Protein 2BUJ (pdb70)

Structure (mmCIF, N/CA/C/O backbone):
data_2BUJ
#
_entry.id   2BUJ
#
_cell.length_a   104.554
_cell.length_b   168.901
_cell.length_c   129.729
_cell.angle_alpha   90.00
_cell.angle_beta   90.00
_cell.angle_gamma   90.00
#
_symmetry.space_group_name_H-M   'C 2 2 21'
#
loop_
_entity.id
_entity.type
_entity.pdbx_description
1 polymer 'SERINE/THREONINE-PROTEIN KINASE 16'
2 non-polymer 'CHLORIDE ION'
3 non-polymer STAUROSPORINE
4 water water
#
loop_
_atom_site.group_PDB
_atom_site.id
_atom_site.type_symbol
_atom_site.label_atom_id
_atom_site.label_alt_id
_atom_site.label_comp_id
_atom_site.label_asym_id
_atom_site.label_entity_id
_atom_site.label_seq_id
_atom_site.pdbx_PDB_ins_code
_atom_site.Cartn_x
_atom_site.Cartn_y
_atom_site.Cartn_z
_atom_site.occupancy
_atom_site.B_iso_or_equiv
_atom_site.auth_seq_id
_atom_site.auth_comp_id
_atom_site.auth_asym_id
_atom_site.auth_atom_id
_atom_site.pdbx_PDB_model_num
ATOM 1 N N . ASN A 1 16 ? -24.782 -1.896 -33.440 1.00 73.69 5 ASN A N 1
ATOM 2 C CA . ASN A 1 16 ? -25.870 -1.610 -32.422 1.00 70.80 5 ASN A CA 1
ATOM 3 C C . ASN A 1 16 ? -26.707 -2.869 -32.144 1.00 67.55 5 ASN A C 1
ATOM 4 O O . ASN A 1 16 ? -27.224 -3.023 -31.030 1.00 66.73 5 ASN A O 1
ATOM 6 N N . LEU A 1 17 ? -26.831 -3.757 -33.151 1.00 63.85 6 LEU A N 1
ATOM 7 C CA . LEU A 1 17 ? -27.614 -5.018 -33.025 1.00 59.45 6 LEU A CA 1
ATOM 8 C C . LEU A 1 17 ? -26.748 -6.210 -32.654 1.00 54.50 6 LEU A C 1
ATOM 9 O O . LEU A 1 17 ? -27.262 -7.206 -32.145 1.00 55.85 6 LEU A O 1
ATOM 14 N N . TYR A 1 18 ? -25.445 -6.115 -32.914 1.00 51.74 7 TYR A N 1
ATOM 15 C CA . TYR A 1 18 ? -24.477 -7.037 -32.315 1.00 51.43 7 TYR A CA 1
ATOM 16 C C . TYR A 1 18 ? -24.349 -6.688 -30.826 1.00 50.84 7 TYR A C 1
ATOM 17 O O . TYR A 1 18 ? -24.817 -5.631 -30.429 1.00 53.32 7 TYR A O 1
ATOM 26 N N . PHE A 1 19 ? -23.753 -7.549 -29.998 1.00 47.67 8 PHE A N 1
ATOM 27 C CA . PHE A 1 19 ? -23.416 -7.136 -28.629 1.00 45.55 8 PHE A CA 1
ATOM 28 C C . PHE A 1 19 ? -22.036 -7.623 -28.187 1.00 44.41 8 PHE A C 1
ATOM 29 O O . PHE A 1 19 ? -21.597 -8.692 -28.613 1.00 42.62 8 PHE A O 1
ATOM 37 N N . GLN A 1 20 ? -21.349 -6.827 -27.352 1.00 43.83 9 GLN A N 1
ATOM 38 C CA . GLN A 1 20 ? -19.990 -7.186 -26.886 1.00 44.58 9 GLN A CA 1
ATOM 39 C C . GLN A 1 20 ? -20.041 -8.409 -25.955 1.00 41.10 9 GLN A C 1
ATOM 40 O O . GLN A 1 20 ? -20.999 -8.618 -25.210 1.00 33.87 9 GLN A O 1
ATOM 43 N N . GLY A 1 21 ? -19.000 -9.216 -26.010 1.00 41.28 10 GLY A N 1
ATOM 44 C CA . GLY A 1 21 ? -18.811 -10.249 -25.020 1.00 41.46 10 GLY A CA 1
ATOM 45 C C . GLY A 1 21 ? -17.357 -10.643 -24.982 1.00 40.35 10 GLY A C 1
ATOM 46 O O . GLY A 1 21 ? -16.603 -10.316 -25.891 1.00 41.09 10 GLY A O 1
ATOM 47 N N . HIS A 1 22 ? -16.970 -11.334 -23.919 1.00 43.64 11 HIS A N 1
ATOM 48 C CA . HIS A 1 22 ? -15.610 -11.794 -23.744 1.00 43.49 11 HIS A CA 1
ATOM 49 C C . HIS A 1 22 ? -15.673 -13.295 -23.755 1.00 44.50 11 HIS A C 1
ATOM 50 O O . HIS A 1 22 ? -16.583 -13.887 -23.191 1.00 45.92 11 HIS A O 1
ATOM 57 N N . MET A 1 23 ? -14.727 -13.921 -24.432 1.00 45.94 12 MET A N 1
ATOM 58 C CA . MET A 1 23 ? -14.771 -15.357 -24.562 1.00 49.34 12 MET A CA 1
ATOM 59 C C . MET A 1 23 ? -13.399 -15.976 -24.583 1.00 41.80 12 MET A C 1
ATOM 60 O O . MET A 1 23 ? -12.394 -15.284 -24.624 1.00 37.31 12 MET A O 1
ATOM 65 N N . VAL A 1 24 ? -13.384 -17.300 -24.514 1.00 39.91 13 VAL A N 1
ATOM 66 C CA . VAL A 1 24 ? -12.171 -18.078 -24.616 1.00 37.82 13 VAL A CA 1
ATOM 67 C C . VAL A 1 24 ? -12.485 -19.295 -25.471 1.00 37.74 13 VAL A C 1
ATOM 68 O O . VAL A 1 24 ? -13.659 -19.619 -25.674 1.00 37.24 13 VAL A O 1
ATOM 72 N N . ILE A 1 25 ? -11.435 -19.959 -25.953 1.00 36.09 14 ILE A N 1
ATOM 73 C CA . ILE A 1 25 ? -11.546 -21.195 -26.694 1.00 35.92 14 ILE A CA 1
ATOM 74 C C . ILE A 1 25 ? -10.855 -22.284 -25.884 1.00 36.45 14 ILE A C 1
ATOM 75 O O . ILE A 1 25 ? -9.697 -22.127 -25.509 1.00 34.04 14 ILE A O 1
ATOM 80 N N . ILE A 1 26 ? -11.538 -23.404 -25.655 1.00 36.09 15 ILE A N 1
ATOM 81 C CA . ILE A 1 26 ? -10.943 -24.525 -24.960 1.00 33.71 15 ILE A CA 1
ATOM 82 C C . ILE A 1 26 ? -11.339 -25.757 -25.729 1.00 34.35 15 ILE A C 1
ATOM 83 O O . ILE A 1 26 ? -12.521 -25.979 -25.978 1.00 38.12 15 ILE A O 1
ATOM 88 N N . ASP A 1 27 ? -10.336 -26.543 -26.101 1.00 40.05 16 ASP A N 1
ATOM 89 C CA . ASP A 1 27 ? -10.491 -27.747 -26.913 1.00 45.86 16 ASP A CA 1
ATOM 90 C C . ASP A 1 27 ? -11.379 -27.450 -28.124 1.00 45.66 16 ASP A C 1
ATOM 91 O O . ASP A 1 27 ? -12.351 -28.175 -28.402 1.00 49.06 16 ASP A O 1
ATOM 96 N N . ASN A 1 28 ? -11.027 -26.373 -28.832 1.00 44.40 17 ASN A N 1
ATOM 97 C CA . ASN A 1 28 ? -11.759 -25.903 -30.024 1.00 42.90 17 ASN A CA 1
ATOM 98 C C . ASN A 1 28 ? -13.201 -25.465 -29.797 1.00 38.77 17 ASN A C 1
ATOM 99 O O . ASN A 1 28 ? -13.987 -25.435 -30.733 1.00 37.59 17 ASN A O 1
ATOM 104 N N . LYS A 1 29 ? -13.547 -25.112 -28.567 1.00 35.04 18 LYS A N 1
ATOM 105 C CA . LYS A 1 29 ? -14.918 -24.746 -28.258 1.00 31.38 18 LYS A CA 1
ATOM 106 C C . LYS A 1 29 ? -14.951 -23.407 -27.561 1.00 26.46 18 LYS A C 1
ATOM 107 O O . LYS A 1 29 ? -14.086 -23.114 -26.759 1.00 27.80 18 LYS A O 1
ATOM 113 N N . HIS A 1 30 ? -15.946 -22.594 -27.888 1.00 22.10 19 HIS A N 1
ATOM 114 C CA . HIS A 1 30 ? -15.987 -21.222 -27.435 1.00 23.05 19 HIS A CA 1
ATOM 115 C C . HIS A 1 30 ? -16.849 -21.122 -26.204 1.00 21.60 19 HIS A C 1
ATOM 116 O O . HIS A 1 30 ? -17.948 -21.654 -26.177 1.00 21.03 19 HIS A O 1
ATOM 123 N N . TYR A 1 31 ? -16.346 -20.425 -25.191 1.00 21.98 20 TYR A N 1
ATOM 124 C CA . TYR A 1 31 ? -17.074 -20.228 -23.941 1.00 21.83 20 TYR A CA 1
ATOM 125 C C . TYR A 1 31 ? -17.223 -18.733 -23.657 1.00 23.02 20 TYR A C 1
ATOM 126 O O . TYR A 1 31 ? -16.285 -17.978 -23.871 1.00 26.02 20 TYR A O 1
ATOM 135 N N . LEU A 1 32 ? -18.406 -18.322 -23.198 1.00 23.42 21 LEU A N 1
ATOM 136 C CA . LEU A 1 32 ? -18.731 -16.913 -22.962 1.00 22.83 21 LEU A CA 1
ATOM 137 C C . LEU A 1 32 ? -18.590 -16.576 -21.491 1.00 22.85 21 LEU A C 1
ATOM 138 O O . LEU A 1 32 ? -19.137 -17.252 -20.629 1.00 22.00 21 LEU A O 1
ATOM 143 N N . PHE A 1 33 ? -17.859 -15.517 -21.200 1.00 23.11 22 PHE A N 1
ATOM 144 C CA . PHE A 1 33 ? -17.794 -15.035 -19.854 1.00 21.86 22 PHE A CA 1
ATOM 145 C C . PHE A 1 33 ? -19.176 -14.604 -19.411 1.00 23.33 22 PHE A C 1
ATOM 146 O O . PHE A 1 33 ? -19.911 -13.971 -20.173 1.00 24.17 22 PHE A O 1
ATOM 154 N N . ILE A 1 34 ? -19.532 -14.958 -18.181 1.00 25.73 23 ILE A N 1
ATOM 155 C CA . ILE A 1 34 ? -20.797 -14.522 -17.578 1.00 26.59 23 ILE A CA 1
ATOM 156 C C . ILE A 1 34 ? -20.508 -13.656 -16.347 1.00 27.53 23 ILE A C 1
ATOM 157 O O . ILE A 1 34 ? -20.814 -12.466 -16.344 1.00 28.74 23 ILE A O 1
ATOM 162 N N . GLN A 1 35 ? -19.893 -14.244 -15.324 1.00 27.38 24 GLN A N 1
ATOM 163 C CA . GLN A 1 35 ? -19.550 -13.512 -14.112 1.00 29.99 24 GLN A CA 1
ATOM 164 C C . GLN A 1 35 ? -18.426 -14.198 -13.334 1.00 31.19 24 GLN A C 1
ATOM 165 O O . GLN A 1 35 ? -18.152 -15.394 -13.546 1.00 31.10 24 GLN A O 1
ATOM 171 N N . LYS A 1 36 ? -17.804 -13.439 -12.420 1.00 32.18 25 LYS A N 1
ATOM 172 C CA . LYS A 1 36 ? -16.819 -13.987 -11.467 1.00 30.76 25 LYS A CA 1
ATOM 173 C C . LYS A 1 36 ? -17.552 -14.810 -10.422 1.00 28.80 25 LYS A C 1
ATOM 174 O O . LYS A 1 36 ? -18.566 -14.383 -9.893 1.00 30.41 25 LYS A O 1
ATOM 176 N N . LEU A 1 37 ? -17.068 -16.016 -10.172 1.00 28.90 26 LEU A N 1
ATOM 177 C CA . LEU A 1 37 ? -17.682 -16.908 -9.201 1.00 30.27 26 LEU A CA 1
ATOM 178 C C . LEU A 1 37 ? -16.973 -16.838 -7.881 1.00 31.99 26 LEU A C 1
ATOM 179 O O . LEU A 1 37 ? -17.588 -17.080 -6.862 1.00 34.25 26 LEU A O 1
ATOM 184 N N . GLY A 1 38 ? -15.664 -16.586 -7.900 1.00 34.72 27 GLY A N 1
ATOM 185 C CA . GLY A 1 38 ? -14.904 -16.432 -6.666 1.00 38.01 27 GLY A CA 1
ATOM 186 C C . GLY A 1 38 ? -13.417 -16.723 -6.744 1.00 42.21 27 GLY A C 1
ATOM 187 O O . GLY A 1 38 ? -12.806 -16.583 -7.804 1.00 41.98 27 GLY A O 1
ATOM 188 N N . GLU A 1 39 ? -12.857 -17.081 -5.576 1.00 48.84 28 GLU A N 1
ATOM 189 C CA . GLU A 1 39 ? -11.446 -17.503 -5.374 1.00 50.53 28 GLU A CA 1
ATOM 190 C C . GLU A 1 39 ? -11.221 -18.003 -3.934 1.00 52.70 28 GLU A C 1
ATOM 191 O O . GLU A 1 39 ? -10.079 -18.153 -3.482 1.00 55.23 28 GLU A O 1
ATOM 197 N N . PHE A 1 42 ? -3.981 -16.449 -5.539 1.00 50.00 31 PHE A N 1
ATOM 198 C CA . PHE A 1 42 ? -3.519 -17.674 -6.196 1.00 50.76 31 PHE A CA 1
ATOM 199 C C . PHE A 1 42 ? -4.351 -18.156 -7.420 1.00 49.81 31 PHE A C 1
ATOM 200 O O . PHE A 1 42 ? -3.766 -18.474 -8.462 1.00 46.94 31 PHE A O 1
ATOM 208 N N . SER A 1 43 ? -5.687 -18.202 -7.312 1.00 47.81 32 SER A N 1
ATOM 209 C CA . SER A 1 43 ? -6.547 -18.608 -8.447 1.00 45.69 32 SER A CA 1
ATOM 210 C C . SER A 1 43 ? -7.923 -17.917 -8.516 1.00 45.31 32 SER A C 1
ATOM 211 O O . SER A 1 43 ? -8.486 -17.549 -7.494 1.00 47.41 32 SER A O 1
ATOM 214 N N . TYR A 1 44 ? -8.451 -17.750 -9.734 1.00 44.06 33 TYR A N 1
ATOM 215 C CA . TYR A 1 44 ? -9.816 -17.252 -9.973 1.00 40.60 33 TYR A CA 1
ATOM 216 C C . TYR A 1 44 ? -10.720 -18.364 -10.472 1.00 36.44 33 TYR A C 1
ATOM 217 O O . TYR A 1 44 ? -10.257 -19.328 -11.087 1.00 36.77 33 TYR A O 1
ATOM 226 N N . VAL A 1 45 ? -12.020 -18.204 -10.264 1.00 30.07 34 VAL A N 1
ATOM 227 C CA . VAL A 1 45 ? -12.989 -19.094 -10.858 1.00 25.75 34 VAL A CA 1
ATOM 228 C C . VAL A 1 45 ? -14.035 -18.245 -11.535 1.00 26.37 34 VAL A C 1
ATOM 229 O O . VAL A 1 45 ? -14.568 -17.340 -10.918 1.00 25.36 34 VAL A O 1
ATOM 233 N N . ASP A 1 46 ? -14.325 -18.536 -12.803 1.00 28.47 35 ASP A N 1
ATOM 234 C CA . ASP A 1 46 ? -15.276 -17.740 -13.606 1.00 28.00 35 ASP A CA 1
ATOM 235 C C . ASP A 1 46 ? -16.462 -18.595 -14.062 1.00 27.17 35 ASP A C 1
ATOM 236 O O . ASP A 1 46 ? -16.295 -19.766 -14.412 1.00 26.79 35 ASP A O 1
ATOM 241 N N . LEU A 1 47 ? -17.654 -18.011 -14.065 1.00 24.29 36 LEU A N 1
ATOM 242 C CA . LEU A 1 47 ? -18.802 -18.687 -14.639 1.00 22.35 36 LEU A CA 1
ATOM 243 C C . LEU A 1 47 ? -18.804 -18.421 -16.135 1.00 22.31 36 LEU A C 1
ATOM 244 O O . LEU A 1 47 ? -18.818 -17.265 -16.567 1.00 18.16 36 LEU A O 1
ATOM 249 N N . VAL A 1 48 ? -18.800 -19.490 -16.925 1.00 21.88 37 VAL A N 1
ATOM 250 C CA . VAL A 1 48 ? -18.819 -19.350 -18.377 1.00 20.74 37 VAL A CA 1
ATOM 251 C C . VAL A 1 48 ? -19.892 -20.228 -18.975 1.00 19.29 37 VAL A C 1
ATOM 252 O O . VAL A 1 48 ? -20.280 -21.217 -18.371 1.00 16.83 37 VAL A O 1
ATOM 256 N N . GLU A 1 49 ? -20.337 -19.854 -20.171 1.00 19.63 38 GLU A N 1
ATOM 257 C CA . GLU A 1 49 ? -21.393 -20.551 -20.878 1.00 24.94 38 GLU A CA 1
ATOM 258 C C . GLU A 1 49 ? -20.820 -21.133 -22.165 1.00 24.26 38 GLU A C 1
ATOM 259 O O . GLU A 1 49 ? -20.165 -20.451 -22.919 1.00 25.65 38 GLU A O 1
ATOM 265 N N . GLY A 1 50 ? -21.055 -22.410 -22.398 1.00 26.10 39 GLY A N 1
ATOM 266 C CA . GLY A 1 50 ? -20.606 -23.049 -23.615 1.00 28.28 39 GLY A CA 1
ATOM 267 C C . GLY A 1 50 ? -21.565 -22.715 -24.733 1.00 28.55 39 GLY A C 1
ATOM 268 O O . GLY A 1 50 ? -22.768 -22.889 -24.587 1.00 30.52 39 GLY A O 1
ATOM 269 N N . LEU A 1 51 ? -21.030 -22.249 -25.854 1.00 30.24 40 LEU A N 1
ATOM 270 C CA . LEU A 1 51 ? -21.857 -21.753 -26.961 1.00 31.29 40 LEU A CA 1
ATOM 271 C C . LEU A 1 51 ? -22.246 -22.828 -27.967 1.00 31.76 40 LEU A C 1
ATOM 272 O O . LEU A 1 51 ? -23.108 -22.606 -28.811 1.00 35.32 40 LEU A O 1
ATOM 277 N N . HIS A 1 52 ? -21.616 -23.990 -27.851 1.00 32.74 41 HIS A N 1
ATOM 278 C CA . HIS A 1 52 ? -21.974 -25.195 -28.603 1.00 33.62 41 HIS A CA 1
ATOM 279 C C . HIS A 1 52 ? -23.183 -25.901 -28.010 1.00 35.03 41 HIS A C 1
ATOM 280 O O . HIS A 1 52 ? -24.068 -26.324 -28.745 1.00 39.27 41 HIS A O 1
ATOM 287 N N . ASP A 1 53 ? -23.234 -26.006 -26.684 1.00 35.21 42 ASP A N 1
ATOM 288 C CA . ASP A 1 53 ? -24.225 -26.848 -26.006 1.00 32.64 42 ASP A CA 1
ATOM 289 C C . ASP A 1 53 ? -25.183 -26.149 -25.030 1.00 31.37 42 ASP A C 1
ATOM 290 O O . ASP A 1 53 ? -26.120 -26.783 -24.570 1.00 34.01 42 ASP A O 1
ATOM 295 N N . GLY A 1 54 ? -24.950 -24.881 -24.693 1.00 30.17 43 GLY A N 1
ATOM 296 C CA . GLY A 1 54 ? -25.846 -24.129 -23.796 1.00 31.01 43 GLY A CA 1
ATOM 297 C C . GLY A 1 54 ? -25.578 -24.271 -22.296 1.00 33.03 43 GLY A C 1
ATOM 298 O O . GLY A 1 54 ? -26.090 -23.499 -21.488 1.00 34.01 43 GLY A O 1
ATOM 299 N N . HIS A 1 55 ? -24.764 -25.247 -21.918 1.00 33.48 44 HIS A N 1
ATOM 300 C CA . HIS A 1 55 ? -24.524 -25.552 -20.515 1.00 33.31 44 HIS A CA 1
ATOM 301 C C . HIS A 1 55 ? -23.552 -24.554 -19.872 1.00 30.33 44 HIS A C 1
ATOM 302 O O . HIS A 1 55 ? -22.769 -23.910 -20.565 1.00 31.71 44 HIS A O 1
ATOM 309 N N . PHE A 1 56 ? -23.603 -24.454 -18.542 1.00 26.72 45 PHE A N 1
ATOM 310 C CA . PHE A 1 56 ? -22.737 -23.560 -17.766 1.00 22.19 45 PHE A CA 1
ATOM 311 C C . PHE A 1 56 ? -21.574 -24.286 -17.125 1.00 21.12 45 PHE A C 1
ATOM 312 O O . PHE A 1 56 ? -21.661 -25.471 -16.834 1.00 20.48 45 PHE A O 1
ATOM 320 N N . TYR A 1 57 ? -20.467 -23.567 -16.942 1.00 21.44 46 TYR A N 1
ATOM 321 C CA . TYR A 1 57 ? -19.255 -24.143 -16.388 1.00 20.26 46 TYR A CA 1
ATOM 322 C C . TYR A 1 57 ? -18.544 -23.158 -15.477 1.00 20.62 46 TYR A C 1
ATOM 323 O O . TYR A 1 57 ? -18.721 -21.931 -15.571 1.00 20.27 46 TYR A O 1
ATOM 332 N N . ALA A 1 58 ? -17.719 -23.732 -14.614 1.00 19.16 47 ALA A N 1
ATOM 333 C CA . ALA A 1 58 ? -16.889 -22.989 -13.715 1.00 20.78 47 ALA A CA 1
ATOM 334 C C . ALA A 1 58 ? -15.472 -23.180 -14.223 1.00 21.62 47 ALA A C 1
ATOM 335 O O . ALA A 1 58 ? -14.972 -24.305 -14.286 1.00 22.98 47 ALA A O 1
ATOM 337 N N . LEU A 1 59 ? -14.837 -22.078 -14.606 1.00 22.35 48 LEU A N 1
ATOM 338 C CA . LEU A 1 59 ? -13.522 -22.117 -15.220 1.00 20.50 48 LEU A CA 1
ATOM 339 C C . LEU A 1 59 ? -12.544 -21.647 -14.190 1.00 21.20 48 LEU A C 1
ATOM 340 O O . LEU A 1 59 ? -12.545 -20.467 -13.827 1.00 19.20 48 LEU A O 1
ATOM 345 N N . LYS A 1 60 ? -11.723 -22.576 -13.699 1.00 24.80 49 LYS A N 1
ATOM 346 C CA . LYS A 1 60 ? -10.759 -22.262 -12.644 1.00 24.76 49 LYS A CA 1
ATOM 347 C C . LYS A 1 60 ? -9.446 -21.938 -13.296 1.00 24.06 49 LYS A C 1
ATOM 348 O O . LYS A 1 60 ? -8.934 -22.730 -14.077 1.00 21.94 49 LYS A O 1
ATOM 354 N N . ARG A 1 61 ? -8.924 -20.758 -12.998 1.00 25.87 50 ARG A N 1
ATOM 355 C CA . ARG A 1 61 ? -7.707 -20.287 -13.628 1.00 25.50 50 ARG A CA 1
ATOM 356 C C . ARG A 1 61 ? -6.664 -20.133 -12.549 1.00 26.90 50 ARG A C 1
ATOM 357 O O . ARG A 1 61 ? -6.876 -19.399 -11.583 1.00 29.12 50 ARG A O 1
ATOM 365 N N . ILE A 1 62 ? -5.556 -20.858 -12.711 1.00 26.61 51 ILE A N 1
ATOM 366 C CA . ILE A 1 62 ? -4.443 -20.859 -11.769 1.00 22.75 51 ILE A CA 1
ATOM 367 C C . ILE A 1 62 ? -3.301 -20.049 -12.355 1.00 22.66 51 ILE A C 1
ATOM 368 O O . ILE A 1 62 ? -2.880 -20.307 -13.473 1.00 22.14 51 ILE A O 1
ATOM 373 N N . LEU A 1 63 ? -2.781 -19.103 -11.579 1.00 25.08 52 LEU A N 1
ATOM 374 C CA . LEU A 1 63 ? -1.665 -18.233 -11.997 1.00 26.83 52 LEU A CA 1
ATOM 375 C C . LEU A 1 63 ? -0.287 -18.861 -11.785 1.00 24.03 52 LEU A C 1
ATOM 376 O O . LEU A 1 63 ? 0.035 -19.308 -10.690 1.00 24.55 52 LEU A O 1
ATOM 381 N N . CYS A 1 64 ? 0.544 -18.852 -12.819 1.00 22.38 53 CYS A N 1
ATOM 382 C CA . CYS A 1 64 ? 1.848 -19.490 -12.744 1.00 21.42 53 CYS A CA 1
ATOM 383 C C . CYS A 1 64 ? 2.949 -18.502 -12.829 1.00 18.57 53 CYS A C 1
ATOM 384 O O . CYS A 1 64 ? 3.000 -17.704 -13.753 1.00 21.07 53 CYS A O 1
ATOM 387 N N . HIS A 1 65 ? 3.859 -18.602 -11.876 1.00 17.23 54 HIS A N 1
ATOM 388 C CA . HIS A 1 65 ? 5.093 -17.849 -11.884 1.00 16.06 54 HIS A CA 1
ATOM 389 C C . HIS A 1 65 ? 6.310 -18.757 -12.022 1.00 15.68 54 HIS A C 1
ATOM 390 O O . HIS A 1 65 ? 7.337 -18.324 -12.550 1.00 16.83 54 HIS A O 1
ATOM 397 N N . GLU A 1 66 ? 6.178 -20.012 -11.591 1.00 14.22 55 GLU A N 1
ATOM 398 C CA . GLU A 1 66 ? 7.249 -20.990 -11.671 1.00 15.56 55 GLU A CA 1
ATOM 399 C C . GLU A 1 66 ? 6.804 -22.282 -12.329 1.00 16.26 55 GLU A C 1
ATOM 400 O O . GLU A 1 66 ? 5.626 -22.493 -12.543 1.00 20.18 55 GLU A O 1
ATOM 406 N N . GLN A 1 67 ? 7.759 -23.153 -12.641 1.00 21.08 56 GLN A N 1
ATOM 407 C CA . GLN A 1 67 ? 7.466 -24.482 -13.191 1.00 24.67 56 GLN A CA 1
ATOM 408 C C . GLN A 1 67 ? 6.654 -25.340 -12.214 1.00 26.11 56 GLN A C 1
ATOM 409 O O . GLN A 1 67 ? 5.748 -26.065 -12.638 1.00 25.18 56 GLN A O 1
ATOM 415 N N . GLN A 1 68 ? 6.978 -25.243 -10.919 1.00 25.95 57 GLN A N 1
ATOM 416 C CA . GLN A 1 68 ? 6.218 -25.911 -9.857 1.00 25.99 57 GLN A CA 1
ATOM 417 C C . GLN A 1 68 ? 4.723 -25.680 -9.990 1.00 27.22 57 GLN A C 1
ATOM 418 O O . GLN A 1 68 ? 3.944 -26.560 -9.663 1.00 28.92 57 GLN A O 1
ATOM 424 N N . ASP A 1 69 ? 4.328 -24.493 -10.446 1.00 27.80 58 ASP A N 1
ATOM 425 C CA . ASP A 1 69 ? 2.909 -24.125 -10.531 1.00 28.03 58 ASP A CA 1
ATOM 426 C C . ASP A 1 69 ? 2.210 -24.890 -11.636 1.00 25.17 58 ASP A C 1
ATOM 427 O O . ASP A 1 69 ? 1.100 -25.381 -11.439 1.00 26.47 58 ASP A O 1
ATOM 432 N N . ARG A 1 70 ? 2.872 -25.012 -12.781 1.00 23.51 59 ARG A N 1
ATOM 433 C CA . ARG A 1 70 ? 2.379 -25.862 -13.868 1.00 26.14 59 ARG A CA 1
ATOM 434 C C . ARG A 1 70 ? 2.264 -27.317 -13.426 1.00 22.75 59 ARG A C 1
ATOM 435 O O . ARG A 1 70 ? 1.370 -28.026 -13.868 1.00 24.36 59 ARG A O 1
ATOM 443 N N . GLU A 1 71 ? 3.186 -27.743 -12.573 1.00 20.95 60 GLU A N 1
ATOM 444 C CA . GLU A 1 71 ? 3.262 -29.122 -12.103 1.00 22.26 60 GLU A CA 1
ATOM 445 C C . GLU A 1 71 ? 2.124 -29.431 -11.134 1.00 20.68 60 GLU A C 1
ATOM 446 O O . GLU A 1 71 ? 1.449 -30.457 -11.287 1.00 20.00 60 GLU A O 1
ATOM 452 N N . GLU A 1 72 ? 1.925 -28.546 -10.148 1.00 19.20 61 GLU A N 1
ATOM 453 C CA . GLU A 1 72 ? 0.800 -28.637 -9.193 1.00 16.52 61 GLU A CA 1
ATOM 454 C C . GLU A 1 72 ? -0.554 -28.656 -9.902 1.00 19.52 61 GLU A C 1
ATOM 455 O O . GLU A 1 72 ? -1.476 -29.306 -9.430 1.00 23.80 61 GLU A O 1
ATOM 458 N N . ALA A 1 73 ? -0.687 -27.935 -11.021 1.00 20.25 62 ALA A N 1
ATOM 459 C CA . ALA A 1 73 ? -1.966 -27.886 -11.744 1.00 18.83 62 ALA A CA 1
ATOM 460 C C . ALA A 1 73 ? -2.179 -29.121 -12.576 1.00 17.60 62 ALA A C 1
ATOM 461 O O . ALA A 1 73 ? -3.294 -29.609 -12.649 1.00 16.06 62 ALA A O 1
ATOM 463 N N . GLN A 1 74 ? -1.120 -29.606 -13.231 1.00 20.04 63 GLN A N 1
ATOM 464 C CA . GLN A 1 74 ? -1.145 -30.932 -13.875 1.00 20.82 63 GLN A CA 1
ATOM 465 C C . GLN A 1 74 ? -1.613 -31.996 -12.886 1.00 20.56 63 GLN A C 1
ATOM 466 O O . GLN A 1 74 ? -2.507 -32.786 -1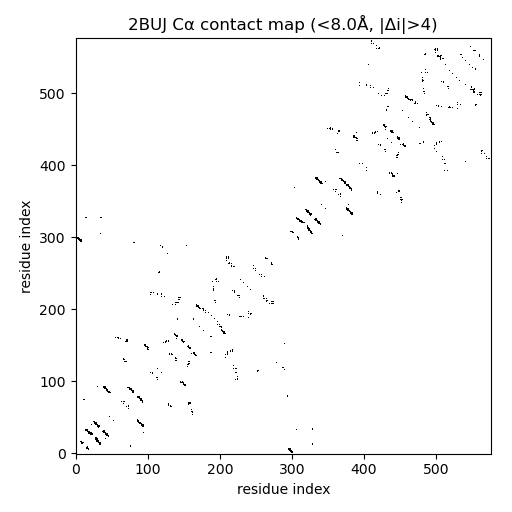3.209 1.00 18.37 63 GLN A O 1
ATOM 472 N N . ARG A 1 75 ? -1.026 -31.983 -11.685 1.00 21.77 64 ARG A N 1
ATOM 473 C CA . ARG A 1 75 ? -1.321 -32.975 -10.634 1.00 21.66 64 ARG A CA 1
ATOM 474 C C . ARG A 1 75 ? -2.806 -32.989 -10.346 1.00 19.86 64 ARG A C 1
ATOM 475 O O . ARG A 1 75 ? -3.456 -34.032 -10.422 1.00 17.35 64 ARG A O 1
ATOM 483 N N . GLU A 1 76 ? -3.347 -31.811 -10.055 1.00 19.85 65 GLU A N 1
ATOM 484 C CA . GLU A 1 76 ? -4.762 -31.674 -9.742 1.00 24.25 65 GLU A CA 1
ATOM 485 C C . GLU A 1 76 ? -5.633 -32.167 -10.888 1.00 21.42 65 GLU A C 1
ATOM 486 O O . GLU A 1 76 ? -6.500 -32.996 -10.672 1.00 23.63 65 GLU A O 1
ATOM 492 N N . ALA A 1 77 ? -5.398 -31.670 -12.101 1.00 19.20 66 ALA A N 1
ATOM 493 C CA . ALA A 1 77 ? -6.093 -32.190 -13.271 1.00 18.91 66 ALA A CA 1
ATOM 494 C C . ALA A 1 77 ? -6.038 -33.721 -13.318 1.00 18.12 66 ALA A C 1
ATOM 495 O O . ALA A 1 77 ? -7.036 -34.356 -13.563 1.00 20.59 66 ALA A O 1
ATOM 497 N N . ASP A 1 78 ? -4.892 -34.314 -13.040 1.00 17.50 67 ASP A N 1
ATOM 498 C CA . ASP A 1 78 ? -4.776 -35.764 -13.068 1.00 19.28 67 ASP A CA 1
ATOM 499 C C . ASP A 1 78 ? -5.609 -36.471 -11.993 1.00 20.76 67 ASP A C 1
ATOM 500 O O . ASP A 1 78 ? -6.139 -37.543 -12.256 1.00 23.11 67 ASP A O 1
ATOM 505 N N . MET A 1 79 ? -5.715 -35.896 -10.796 1.00 22.03 68 MET A N 1
ATOM 506 C CA . MET A 1 79 ? -6.597 -36.464 -9.762 1.00 24.60 68 MET A CA 1
ATOM 507 C C . MET A 1 79 ? -8.028 -36.538 -10.260 1.00 24.80 68 MET A C 1
ATOM 508 O O . MET A 1 79 ? -8.709 -37.526 -10.018 1.00 26.77 68 MET A O 1
ATOM 513 N N . HIS A 1 80 ? -8.502 -35.485 -10.922 1.00 23.25 69 HIS A N 1
ATOM 514 C CA . HIS A 1 80 ? -9.879 -35.494 -11.415 1.00 24.15 69 HIS A CA 1
ATOM 515 C C . HIS A 1 80 ? -10.130 -36.632 -12.390 1.00 23.16 69 HIS A C 1
ATOM 516 O O . HIS A 1 80 ? -11.200 -37.221 -12.346 1.00 22.59 69 HIS A O 1
ATOM 523 N N . ARG A 1 81 ? -9.158 -36.947 -13.253 1.00 24.64 70 ARG A N 1
ATOM 524 C CA . ARG A 1 81 ? -9.393 -37.951 -14.293 1.00 27.68 70 ARG A CA 1
ATOM 525 C C . ARG A 1 81 ? -9.043 -39.345 -13.868 1.00 23.81 70 ARG A C 1
ATOM 526 O O . ARG A 1 81 ? -9.226 -40.279 -14.632 1.00 24.92 70 ARG A O 1
ATOM 534 N N . LEU A 1 82 ? -8.586 -39.494 -12.635 1.00 21.26 71 LEU A N 1
ATOM 535 C CA . LEU A 1 82 ? -8.598 -40.793 -11.985 1.00 20.53 71 LEU A CA 1
ATOM 536 C C . LEU A 1 82 ? -10.013 -41.381 -11.751 1.00 22.39 71 LEU A C 1
ATOM 537 O O . LEU A 1 82 ? -10.137 -42.580 -11.564 1.00 22.62 71 LEU A O 1
ATOM 542 N N . PHE A 1 83 ? -11.055 -40.550 -11.699 1.00 23.41 72 PHE A N 1
ATOM 543 C CA . PHE A 1 83 ? -12.388 -41.020 -11.301 1.00 23.28 72 PHE A CA 1
ATOM 544 C C . PHE A 1 83 ? -13.477 -40.656 -12.290 1.00 23.52 72 PHE A C 1
ATOM 545 O O . PHE A 1 83 ? -13.452 -39.602 -12.919 1.00 20.82 72 PHE A O 1
ATOM 553 N N . ASN A 1 84 ? -14.469 -41.528 -12.353 1.00 25.76 73 ASN A N 1
ATOM 554 C CA . ASN A 1 84 ? -15.701 -41.280 -13.097 1.00 25.84 73 ASN A CA 1
ATOM 555 C C . ASN A 1 84 ? -16.883 -41.688 -12.230 1.00 24.11 73 ASN A C 1
ATOM 556 O O . ASN A 1 84 ? -17.562 -42.671 -12.519 1.00 29.42 73 ASN A O 1
ATOM 561 N N . HIS A 1 85 ? -17.115 -40.925 -11.169 1.00 18.02 74 HIS A N 1
ATOM 562 C CA . HIS A 1 85 ? -18.039 -41.301 -10.109 1.00 14.30 74 HIS A CA 1
ATOM 563 C C . HIS A 1 85 ? -19.016 -40.144 -9.941 1.00 14.50 74 HIS A C 1
ATOM 564 O O . HIS A 1 85 ? -18.613 -38.990 -10.028 1.00 18.49 74 HIS A O 1
ATOM 571 N N . PRO A 1 86 ? -20.303 -40.430 -9.695 1.00 16.18 75 PRO A N 1
ATOM 572 C CA . PRO A 1 86 ? -21.274 -39.314 -9.516 1.00 15.64 75 PRO A CA 1
ATOM 573 C C . PRO A 1 86 ? -21.040 -38.385 -8.315 1.00 16.18 75 PRO A C 1
ATOM 574 O O . PRO A 1 86 ? -21.555 -37.271 -8.310 1.00 18.79 75 PRO A O 1
ATOM 578 N N . ASN A 1 87 ? -20.313 -38.843 -7.299 1.00 16.53 76 ASN A N 1
ATOM 579 C CA . ASN A 1 87 ? -20.027 -38.027 -6.111 1.00 13.67 76 ASN A CA 1
ATOM 580 C C . ASN A 1 87 ? -18.635 -37.413 -6.119 1.00 15.31 76 ASN A C 1
ATOM 581 O O . ASN A 1 87 ? -18.118 -37.016 -5.061 1.00 14.58 76 ASN A O 1
ATOM 586 N N . ILE A 1 88 ? -18.028 -37.317 -7.301 1.00 15.12 77 ILE A N 1
ATOM 587 C CA . ILE A 1 88 ? -16.698 -36.724 -7.426 1.00 15.50 77 ILE A CA 1
ATOM 588 C C . ILE A 1 88 ? -16.678 -35.858 -8.666 1.00 16.45 77 ILE A C 1
ATOM 589 O O . ILE A 1 88 ? -16.919 -36.344 -9.784 1.00 14.34 77 ILE A O 1
ATOM 594 N N . LEU A 1 89 ? -16.365 -34.585 -8.459 1.00 16.28 78 LEU A N 1
ATOM 595 C CA . LEU A 1 89 ? -16.382 -33.599 -9.524 1.00 20.72 78 LEU A CA 1
ATOM 596 C C . LEU A 1 89 ? -15.569 -34.036 -10.716 1.00 22.33 78 LEU A C 1
ATOM 597 O O . LEU A 1 89 ? -14.373 -34.344 -10.586 1.00 16.33 78 LEU A O 1
ATOM 602 N N . ARG A 1 90 ? -16.188 -34.051 -11.891 1.00 25.20 79 ARG A N 1
ATOM 603 C CA . ARG A 1 90 ? -15.420 -34.400 -13.071 1.00 27.96 79 ARG A CA 1
ATOM 604 C C . ARG A 1 90 ? -14.766 -33.181 -13.715 1.00 29.36 79 ARG A C 1
ATOM 605 O O . ARG A 1 90 ? -15.213 -32.040 -13.530 1.00 29.01 79 ARG A O 1
ATOM 613 N N . LEU A 1 91 ? -13.680 -33.455 -14.445 1.00 28.22 80 LEU A N 1
ATOM 614 C CA . LEU A 1 91 ? -12.928 -32.460 -15.226 1.00 25.35 80 LEU A CA 1
ATOM 615 C C . LEU A 1 91 ? -13.364 -32.472 -16.676 1.00 23.85 80 LEU A C 1
ATOM 616 O O . LEU A 1 91 ? -13.206 -33.471 -17.384 1.00 23.09 80 LEU A O 1
ATOM 621 N N . VAL A 1 92 ? -13.860 -31.343 -17.142 1.00 22.46 81 VAL A N 1
ATOM 622 C CA . VAL A 1 92 ? -14.302 -31.241 -18.519 1.00 20.84 81 VAL A CA 1
ATOM 623 C C . VAL A 1 92 ? -13.111 -31.058 -19.473 1.00 20.51 81 VAL A C 1
ATOM 624 O O . VAL A 1 92 ? -13.079 -31.673 -20.536 1.00 21.36 81 VAL A O 1
ATOM 628 N N . ALA A 1 93 ? -12.147 -30.218 -19.089 1.00 18.65 82 ALA A N 1
ATOM 629 C CA . ALA A 1 93 ? -10.938 -29.961 -19.892 1.00 17.31 82 ALA A CA 1
ATOM 630 C C . ALA A 1 93 ? -9.850 -29.292 -19.059 1.00 17.99 82 ALA A C 1
ATOM 631 O O . ALA A 1 93 ? -10.146 -28.592 -18.104 1.00 20.75 82 ALA A O 1
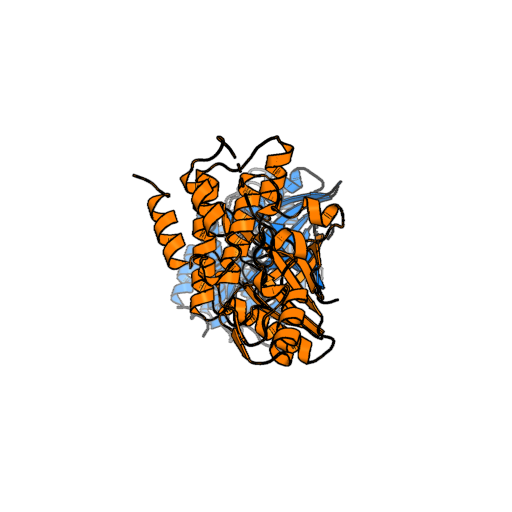ATOM 633 N N . TYR A 1 94 ? -8.595 -29.506 -19.447 1.00 20.44 83 TYR A N 1
ATOM 634 C CA . TYR A 1 94 ? -7.414 -28.878 -18.831 1.00 20.27 83 TYR A CA 1
ATOM 635 C C . TYR A 1 94 ? -6.635 -28.162 -19.909 1.00 22.77 83 TYR A C 1
ATOM 636 O O . TYR A 1 94 ? -6.472 -28.718 -20.978 1.00 24.37 83 TYR A O 1
ATOM 645 N N . CYS A 1 95 ? -6.110 -26.967 -19.660 1.00 26.04 84 CYS A N 1
ATOM 646 C CA . CYS A 1 95 ? -5.138 -26.392 -20.619 1.00 25.43 84 CYS A CA 1
ATOM 647 C C . CYS A 1 95 ? -4.241 -25.318 -20.062 1.00 25.26 84 CYS A C 1
ATOM 648 O O . CYS A 1 95 ? -4.488 -24.773 -18.983 1.00 26.57 84 CYS A O 1
ATOM 651 N N . LEU A 1 96 ? -3.189 -25.027 -20.830 1.00 25.02 85 LEU A N 1
ATOM 652 C CA . LEU A 1 96 ? -2.219 -23.984 -20.496 1.00 22.61 85 LEU A CA 1
ATOM 653 C C . LEU A 1 96 ? -2.382 -22.806 -21.445 1.00 21.23 85 LEU A C 1
ATOM 654 O O . LEU A 1 96 ? -2.504 -22.984 -22.634 1.00 20.89 85 LEU A O 1
ATOM 659 N N . ARG A 1 97 ? -2.381 -21.603 -20.886 1.00 22.23 86 ARG A N 1
ATOM 660 C CA . ARG A 1 97 ? -2.571 -20.381 -21.635 1.00 22.18 86 ARG A CA 1
ATOM 661 C C . ARG A 1 97 ? -1.531 -19.362 -21.178 1.00 23.25 86 ARG A C 1
ATOM 662 O O . ARG A 1 97 ? -1.275 -19.225 -19.973 1.00 22.79 86 ARG A O 1
ATOM 670 N N . GLU A 1 98 ? -0.940 -18.646 -22.134 1.00 21.88 87 GLU A N 1
ATOM 671 C CA . GLU A 1 98 ? -0.047 -17.567 -21.804 1.00 21.84 87 GLU A CA 1
ATOM 672 C C . GLU A 1 98 ? -0.297 -16.425 -22.758 1.00 22.87 87 GLU A C 1
ATOM 673 O O . GLU A 1 98 ? -0.714 -16.634 -23.881 1.00 20.85 87 GLU A O 1
ATOM 679 N N . ARG A 1 99 ? -0.018 -15.215 -22.293 1.00 25.74 88 ARG A N 1
ATOM 680 C CA . ARG A 1 99 ? -0.048 -14.024 -23.127 1.00 25.75 88 ARG A CA 1
ATOM 681 C C . ARG A 1 99 ? 0.985 -13.002 -22.633 1.00 25.58 88 ARG A C 1
ATOM 682 O O . ARG A 1 99 ? 0.821 -12.386 -21.577 1.00 26.41 88 ARG A O 1
ATOM 690 N N . GLY A 1 100 ? 2.042 -12.812 -23.409 1.00 25.52 89 GLY A N 1
ATOM 691 C CA . GLY A 1 100 ? 3.174 -12.027 -22.955 1.00 26.18 89 GLY A CA 1
ATOM 692 C C . GLY A 1 100 ? 3.768 -12.777 -21.788 1.00 28.13 89 GLY A C 1
ATOM 693 O O . GLY A 1 100 ? 4.008 -13.991 -21.886 1.00 28.92 89 GLY A O 1
ATOM 694 N N . ALA A 1 101 ? 3.962 -12.072 -20.672 1.00 28.62 90 ALA A N 1
ATOM 695 C CA . ALA A 1 101 ? 4.528 -12.675 -19.461 1.00 28.71 90 ALA A CA 1
ATOM 696 C C . ALA A 1 101 ? 3.507 -13.468 -18.611 1.00 29.15 90 ALA A C 1
ATOM 697 O O . ALA A 1 101 ? 3.923 -14.346 -17.856 1.00 32.09 90 ALA A O 1
ATOM 699 N N . LYS A 1 102 ? 2.203 -13.166 -18.742 1.00 26.69 91 LYS A N 1
ATOM 700 C CA . LYS A 1 102 ? 1.111 -13.839 -17.990 1.00 25.36 91 LYS A CA 1
ATOM 701 C C . LYS A 1 102 ? 0.923 -15.299 -18.435 1.00 23.85 91 LYS A C 1
ATOM 702 O O . LYS A 1 102 ? 0.626 -15.563 -19.606 1.00 25.02 91 LYS A O 1
ATOM 705 N N . HIS A 1 103 ? 1.104 -16.232 -17.498 1.00 20.97 92 HIS A N 1
ATOM 706 C CA . HIS A 1 103 ? 0.946 -17.663 -17.754 1.00 17.79 92 HIS A CA 1
ATOM 707 C C . HIS A 1 103 ? -0.072 -18.253 -16.830 1.00 16.26 92 HIS A C 1
ATOM 708 O O . HIS A 1 103 ? 0.022 -18.058 -15.637 1.00 16.21 92 HIS A O 1
ATOM 715 N N . GLU A 1 104 ? -1.009 -19.025 -17.367 1.00 17.74 93 GLU A N 1
ATOM 716 C CA . GLU A 1 104 ? -2.045 -19.631 -16.545 1.00 18.48 93 GLU A CA 1
ATOM 717 C C . GLU A 1 104 ? -2.329 -21.066 -16.911 1.00 17.18 93 GLU A C 1
ATOM 718 O O . GLU A 1 104 ? -2.096 -21.490 -18.030 1.00 18.52 93 GLU A O 1
ATOM 724 N N . ALA A 1 105 ? -2.846 -21.810 -15.945 1.00 20.43 94 ALA A N 1
ATOM 725 C CA . ALA A 1 105 ? -3.364 -23.153 -16.176 1.00 21.90 94 ALA A CA 1
ATOM 726 C C . ALA A 1 105 ? -4.854 -23.168 -15.821 1.00 20.55 94 ALA A C 1
ATOM 727 O O . ALA A 1 105 ? -5.258 -22.626 -14.793 1.00 20.01 94 ALA A O 1
ATOM 729 N N . TRP A 1 106 ? -5.651 -23.777 -16.695 1.00 20.09 95 TRP A N 1
ATOM 730 C CA . TRP A 1 106 ? -7.107 -23.723 -16.641 1.00 19.23 95 TRP A CA 1
ATOM 731 C C . TRP A 1 106 ? -7.678 -25.112 -16.467 1.00 20.18 95 TRP A C 1
ATOM 732 O O . TRP A 1 106 ? -7.315 -26.037 -17.217 1.00 17.72 95 TRP A O 1
ATOM 743 N N . LEU A 1 107 ? -8.569 -25.247 -15.479 1.00 22.35 96 LEU A N 1
ATOM 744 C CA . LEU A 1 107 ? -9.421 -26.430 -15.319 1.00 23.05 96 LEU A CA 1
ATOM 745 C C . LEU A 1 107 ? -10.865 -26.000 -15.537 1.00 22.97 96 LEU A C 1
ATOM 746 O O . LEU A 1 107 ? -11.391 -25.153 -14.797 1.00 21.64 96 LEU A O 1
ATOM 751 N N . LEU A 1 108 ? -11.486 -26.587 -16.556 1.00 21.29 97 LEU A N 1
ATOM 752 C CA . LEU A 1 108 ? -12.884 -26.368 -16.860 1.00 20.34 97 LEU A CA 1
ATOM 753 C C . LEU A 1 108 ? -13.703 -27.419 -16.120 1.00 21.46 97 LEU A C 1
ATOM 754 O O . LEU A 1 108 ? -13.436 -28.614 -16.227 1.00 20.73 97 LEU A O 1
ATOM 759 N N . LEU A 1 109 ? -14.719 -26.979 -15.393 1.00 21.62 98 LEU A N 1
ATOM 760 C CA . LEU A 1 109 ? -15.510 -27.889 -14.591 1.00 22.94 98 LEU A CA 1
ATOM 761 C C . LEU A 1 109 ? -17.037 -27.635 -14.726 1.00 24.22 98 LEU A C 1
ATOM 762 O O . LEU A 1 109 ? -17.449 -26.518 -15.042 1.00 26.68 98 LEU A O 1
ATOM 767 N N . PRO A 1 110 ? -17.875 -28.637 -14.385 1.00 22.44 99 PRO A N 1
ATOM 768 C CA . PRO A 1 110 ? -19.323 -28.442 -14.329 1.00 22.90 99 PRO A CA 1
ATOM 769 C C . PRO A 1 110 ? -19.739 -27.374 -13.317 1.00 24.01 99 PRO A C 1
ATOM 770 O O . PRO A 1 110 ? -19.053 -27.190 -12.331 1.00 22.03 99 PRO A O 1
ATOM 774 N N . PHE A 1 111 ? -20.862 -26.697 -13.566 1.00 25.74 100 PHE A N 1
ATOM 775 C CA . PHE A 1 111 ? -21.376 -25.664 -12.679 1.00 23.75 100 PHE A CA 1
ATOM 776 C C . PHE A 1 111 ? -22.596 -26.163 -11.896 1.00 28.00 100 PHE A C 1
ATOM 777 O O . PHE A 1 111 ? -23.591 -26.649 -12.465 1.00 27.73 100 PHE A O 1
ATOM 785 N N . PHE A 1 112 ? -22.509 -26.034 -10.579 1.00 29.55 101 PHE A N 1
ATOM 786 C CA . PHE A 1 112 ? -23.581 -26.413 -9.691 1.00 28.26 101 PHE A CA 1
ATOM 787 C C . PHE A 1 112 ? -24.228 -25.171 -9.110 1.00 27.60 101 PHE A C 1
ATOM 788 O O . PHE A 1 112 ? -23.701 -24.536 -8.193 1.00 27.93 101 PHE A O 1
ATOM 796 N N . LYS A 1 113 ? -25.374 -24.818 -9.685 1.00 27.69 102 LYS A N 1
ATOM 797 C CA . LYS A 1 113 ? -26.085 -23.596 -9.332 1.00 28.72 102 LYS A CA 1
ATOM 798 C C . LYS A 1 113 ? -26.471 -23.526 -7.851 1.00 29.33 102 LYS A C 1
ATOM 799 O O . LYS A 1 113 ? -26.665 -22.431 -7.323 1.00 30.37 102 LYS A O 1
ATOM 803 N N . ARG A 1 114 ? -26.594 -24.676 -7.184 1.00 28.86 103 ARG A N 1
ATOM 804 C CA . ARG A 1 114 ? -26.936 -24.696 -5.749 1.00 28.29 103 ARG A CA 1
ATOM 805 C C . ARG A 1 114 ? -25.770 -24.335 -4.814 1.00 25.86 103 ARG A C 1
ATOM 806 O O . ARG A 1 114 ? -25.952 -24.058 -3.622 1.00 24.89 103 ARG A O 1
ATOM 814 N N . GLY A 1 115 ? -24.568 -24.357 -5.356 1.00 24.64 104 GLY A N 1
ATOM 815 C CA . GLY A 1 115 ? -23.407 -24.038 -4.573 1.00 24.23 104 GLY A CA 1
ATOM 816 C C . GLY A 1 115 ? -23.125 -25.160 -3.612 1.00 23.51 104 GLY A C 1
ATOM 817 O O . GLY A 1 115 ? -23.336 -26.329 -3.921 1.00 21.41 104 GLY A O 1
ATOM 818 N N . THR A 1 116 ? -22.677 -24.792 -2.426 1.00 24.54 105 THR A N 1
ATOM 819 C CA . THR A 1 116 ? -21.972 -25.714 -1.578 1.00 25.54 105 THR A CA 1
ATOM 820 C C . THR A 1 116 ? -22.899 -26.252 -0.468 1.00 22.69 105 THR A C 1
ATOM 821 O O . THR A 1 116 ? -23.994 -25.747 -0.269 1.00 26.44 105 THR A O 1
ATOM 825 N N . LEU A 1 117 ? -22.500 -27.321 0.196 1.00 20.78 106 LEU A N 1
ATOM 826 C CA . LEU A 1 117 ? -23.274 -27.856 1.316 1.00 21.03 106 LEU A CA 1
ATOM 827 C C . LEU A 1 117 ? -23.273 -26.878 2.481 1.00 21.05 106 LEU A C 1
ATOM 828 O O . LEU A 1 117 ? -24.233 -26.815 3.258 1.00 20.60 106 LEU A O 1
ATOM 833 N N . TRP A 1 118 ? -22.174 -26.145 2.627 1.00 22.39 107 TRP A N 1
ATOM 834 C CA . TRP A 1 118 ? -22.070 -25.159 3.688 1.00 21.98 107 TRP A CA 1
ATOM 835 C C . TRP A 1 118 ? -23.108 -24.038 3.569 1.00 23.58 107 TRP A C 1
ATOM 836 O O . TRP A 1 118 ? -23.736 -23.659 4.566 1.00 24.25 107 TRP A O 1
ATOM 847 N N . ASN A 1 119 ? -23.315 -23.500 2.373 1.00 23.92 108 ASN A N 1
ATOM 848 C CA . ASN A 1 119 ? -24.236 -22.377 2.273 1.00 28.20 108 ASN A CA 1
ATOM 849 C C . ASN A 1 119 ? -25.708 -22.833 2.307 1.00 28.11 108 ASN A C 1
ATOM 850 O O . ASN A 1 119 ? -26.603 -22.065 2.701 1.00 29.92 108 ASN A O 1
ATOM 855 N N . GLU A 1 120 ? -25.955 -24.096 1.996 1.00 27.94 109 GLU A N 1
ATOM 856 C CA . GLU A 1 120 ? -27.252 -24.667 2.324 1.00 28.37 109 GLU A CA 1
ATOM 857 C C . GLU A 1 120 ? -27.457 -24.796 3.832 1.00 29.79 109 GLU A C 1
ATOM 858 O O . GLU A 1 120 ? -28.563 -24.557 4.317 1.00 33.81 109 GLU A O 1
ATOM 864 N N . ILE A 1 121 ? -26.437 -25.181 4.595 1.00 28.85 110 ILE A N 1
ATOM 865 C CA . ILE A 1 121 ? -26.667 -25.294 6.041 1.00 28.96 110 ILE A CA 1
ATOM 866 C C . ILE A 1 121 ? -26.591 -23.994 6.814 1.00 27.06 110 ILE A C 1
ATOM 867 O O . ILE A 1 121 ? -27.062 -23.932 7.939 1.00 27.61 110 ILE A O 1
ATOM 872 N N . GLU A 1 122 ? -26.076 -22.939 6.185 1.00 27.32 111 GLU A N 1
ATOM 873 C CA . GLU A 1 122 ? -26.249 -21.572 6.694 1.00 28.32 111 GLU A CA 1
ATOM 874 C C . GLU A 1 122 ? -27.621 -20.991 6.361 1.00 28.47 111 GLU A C 1
ATOM 875 O O . GLU A 1 122 ? -28.230 -20.333 7.214 1.00 27.58 111 GLU A O 1
ATOM 881 N N . ARG A 1 123 ? -28.085 -21.204 5.124 1.00 28.35 112 ARG A N 1
ATOM 882 C CA . ARG A 1 123 ? -29.450 -20.818 4.710 1.00 29.52 112 ARG A CA 1
ATOM 883 C C . ARG A 1 123 ? -30.525 -21.290 5.709 1.00 29.79 112 ARG A C 1
ATOM 884 O O . ARG A 1 123 ? -31.434 -20.544 6.048 1.00 31.21 112 ARG A O 1
ATOM 889 N N . LEU A 1 124 ? -30.410 -22.523 6.188 1.00 29.60 113 LEU A N 1
ATOM 890 C CA . LEU A 1 124 ? -31.346 -23.041 7.182 1.00 29.83 113 LEU A CA 1
ATOM 891 C C . LEU A 1 124 ? -31.105 -22.465 8.582 1.00 28.08 113 LEU A C 1
ATOM 892 O O . LEU A 1 124 ? -32.050 -22.123 9.276 1.00 27.08 113 LEU A O 1
ATOM 897 N N . LYS A 1 125 ? -29.837 -22.377 8.983 1.00 27.77 114 LYS A N 1
ATOM 898 C CA . LYS A 1 125 ? -29.439 -21.948 10.329 1.00 26.99 114 LYS A CA 1
ATOM 899 C C . LYS A 1 125 ? -29.766 -20.478 10.524 1.00 28.34 114 LYS A C 1
ATOM 900 O O . LYS A 1 125 ? -29.937 -20.020 11.653 1.00 26.88 114 LYS A O 1
ATOM 903 N N . ASP A 1 126 ? -29.877 -19.740 9.421 1.00 30.22 115 ASP A N 1
ATOM 904 C CA . ASP A 1 126 ? -30.315 -18.334 9.474 1.00 30.67 115 ASP A CA 1
ATOM 905 C C . ASP A 1 126 ? -31.832 -18.173 9.648 1.00 29.56 115 ASP A C 1
ATOM 906 O O . ASP A 1 126 ? -32.285 -17.125 10.077 1.00 31.40 115 ASP A O 1
ATOM 911 N N . LYS A 1 127 ? -32.618 -19.191 9.308 1.00 28.96 116 LYS A N 1
ATOM 912 C CA . LYS A 1 127 ? -34.054 -19.190 9.615 1.00 26.97 116 LYS A CA 1
ATOM 913 C C . LYS A 1 127 ? -34.359 -19.905 10.946 1.00 25.72 116 LYS A C 1
ATOM 914 O O . LYS A 1 127 ? -35.495 -19.920 11.388 1.00 26.57 116 LYS A O 1
ATOM 917 N N . GLY A 1 128 ? -33.342 -20.490 11.576 1.00 25.58 117 GLY A N 1
ATOM 918 C CA . GLY A 1 128 ? -33.513 -21.285 12.794 1.00 24.51 117 GLY A CA 1
ATOM 919 C C . GLY A 1 128 ? -33.641 -22.791 12.583 1.00 24.68 117 GLY A C 1
ATOM 920 O O . GLY A 1 128 ? -33.806 -23.530 13.551 1.00 22.72 117 GLY A O 1
ATOM 921 N N . ASN A 1 129 ? -33.560 -23.258 11.335 1.00 25.62 118 ASN A N 1
ATOM 922 C CA . ASN A 1 129 ? -33.765 -24.688 11.025 1.00 26.61 118 ASN A CA 1
ATOM 923 C C . ASN A 1 129 ? -32.488 -25.424 10.755 1.00 26.26 118 ASN A C 1
ATOM 924 O O . ASN A 1 129 ? -31.400 -24.837 10.750 1.00 30.00 118 ASN A O 1
ATOM 929 N N . PHE A 1 130 ? -32.663 -26.719 10.507 1.00 24.37 119 PHE A N 1
ATOM 930 C CA . PHE A 1 130 ? -31.589 -27.634 10.178 1.00 22.61 119 PHE A CA 1
ATOM 931 C C . PHE A 1 130 ? -32.059 -28.623 9.109 1.00 20.85 119 PHE A C 1
ATOM 932 O O . PHE A 1 130 ? -33.236 -28.694 8.782 1.00 21.53 119 PHE A O 1
ATOM 940 N N . LEU A 1 131 ? -31.121 -29.375 8.552 1.00 21.04 120 LEU A N 1
ATOM 941 C CA . LEU A 1 131 ? -31.442 -30.500 7.681 1.00 17.70 120 LEU A CA 1
ATOM 942 C C . LEU A 1 131 ? -32.114 -31.596 8.486 1.00 18.42 120 LEU A C 1
ATOM 943 O O . LEU A 1 131 ? -31.639 -31.925 9.586 1.00 18.95 120 LEU A O 1
ATOM 948 N N . THR A 1 132 ? -33.192 -32.168 7.938 1.00 19.29 121 THR A N 1
ATOM 949 C CA . THR A 1 132 ? -33.877 -33.332 8.544 1.00 17.58 121 THR A CA 1
ATOM 950 C C . THR A 1 132 ? -32.958 -34.548 8.565 1.00 18.48 121 THR A C 1
ATOM 951 O O . THR A 1 132 ? -31.929 -34.581 7.899 1.00 23.58 121 THR A O 1
ATOM 955 N N . GLU A 1 133 ? -33.337 -35.564 9.309 1.00 20.32 122 GLU A N 1
ATOM 956 C CA . GLU A 1 133 ? -32.494 -36.749 9.426 1.00 21.76 122 GLU A CA 1
ATOM 957 C C . GLU A 1 133 ? -32.419 -37.565 8.122 1.00 22.67 122 GLU A C 1
ATOM 958 O O . GLU A 1 133 ? -31.397 -38.173 7.825 1.00 22.79 122 GLU A O 1
ATOM 964 N N . ASP A 1 134 ? -33.499 -37.573 7.350 1.00 24.59 123 ASP A N 1
ATOM 965 C CA . ASP A 1 134 ? -33.509 -38.234 6.052 1.00 24.77 123 ASP A CA 1
ATOM 966 C C . ASP A 1 134 ? -32.658 -37.503 5.025 1.00 24.42 123 ASP A C 1
ATOM 967 O O . ASP A 1 134 ? -32.037 -38.136 4.171 1.00 24.56 123 ASP A O 1
ATOM 972 N N . GLN A 1 135 ? -32.616 -36.177 5.110 1.00 22.90 124 GLN A N 1
ATOM 973 C CA . GLN A 1 135 ? -31.715 -35.399 4.270 1.00 20.86 124 GLN A CA 1
ATOM 974 C C . GLN A 1 135 ? -30.267 -35.650 4.674 1.00 21.13 124 GLN A C 1
ATOM 975 O O . GLN A 1 135 ? -29.391 -35.778 3.823 1.00 20.47 124 GLN A O 1
ATOM 981 N N . ILE A 1 136 ? -30.018 -35.710 5.977 1.00 19.23 125 ILE A N 1
ATOM 982 C CA . ILE A 1 136 ? -28.666 -35.939 6.470 1.00 19.51 125 ILE A CA 1
ATOM 983 C C . ILE A 1 136 ? -28.160 -37.293 6.013 1.00 20.58 125 ILE A C 1
ATOM 984 O O . ILE A 1 136 ? -27.034 -37.408 5.576 1.00 23.35 125 ILE A O 1
ATOM 989 N N . LEU A 1 137 ? -29.010 -38.313 6.099 1.00 23.66 126 LEU A N 1
ATOM 990 C CA . LEU A 1 137 ? -28.628 -39.674 5.732 1.00 22.81 126 LEU A CA 1
ATOM 991 C C . LEU A 1 137 ? -28.338 -39.840 4.247 1.00 20.58 126 LEU A C 1
ATOM 992 O O . LEU A 1 137 ? -27.408 -40.545 3.892 1.00 22.30 126 LEU A O 1
ATOM 997 N N . TRP A 1 138 ? -29.121 -39.206 3.386 1.00 20.07 127 TRP A N 1
ATOM 998 C CA . TRP A 1 138 ? -28.845 -39.227 1.944 1.00 21.71 127 TRP A CA 1
ATOM 999 C C . TRP A 1 138 ? -27.489 -38.531 1.603 1.00 22.34 127 TRP A C 1
ATOM 1000 O O . TRP A 1 138 ? -26.626 -39.094 0.919 1.00 22.28 127 TRP A O 1
ATOM 1011 N N . LEU A 1 139 ? -27.284 -37.333 2.134 1.00 21.70 128 LEU A N 1
ATOM 1012 C CA . LEU A 1 139 ? -26.040 -36.593 1.913 1.00 19.44 128 LEU A CA 1
ATOM 1013 C C . LEU A 1 139 ? -24.824 -37.380 2.355 1.00 18.75 128 LEU A C 1
ATOM 1014 O O . LEU A 1 139 ? -23.850 -37.479 1.631 1.00 17.08 128 LEU A O 1
ATOM 1019 N N . LEU A 1 140 ? -24.900 -37.947 3.549 1.00 20.48 129 LEU A N 1
ATOM 1020 C CA . LEU A 1 140 ? -23.795 -38.728 4.114 1.00 22.23 129 LEU A CA 1
ATOM 1021 C C . LEU A 1 140 ? -23.474 -39.973 3.319 1.00 23.12 129 LEU A C 1
ATOM 1022 O O . LEU A 1 140 ? -22.322 -40.353 3.183 1.00 24.24 129 LEU A O 1
ATOM 1027 N N . LEU A 1 141 ? -24.509 -40.618 2.804 1.00 23.35 130 LEU A N 1
ATOM 1028 C CA . LEU A 1 141 ? -24.326 -41.752 1.949 1.00 22.20 130 LEU A CA 1
ATOM 1029 C C . LEU A 1 141 ? -23.571 -41.342 0.679 1.00 25.66 130 LEU A C 1
ATOM 1030 O O . LEU A 1 141 ? -22.624 -42.018 0.268 1.00 31.51 130 LEU A O 1
ATOM 1035 N N . GLY A 1 142 ? -23.965 -40.238 0.057 1.00 24.16 131 GLY A N 1
ATOM 1036 C CA . GLY A 1 142 ? -23.250 -39.751 -1.134 1.00 24.87 131 GLY A CA 1
ATOM 1037 C C . GLY A 1 142 ? -21.771 -39.426 -0.919 1.00 25.53 131 GLY A C 1
ATOM 1038 O O . GLY A 1 142 ? -20.921 -39.777 -1.743 1.00 22.57 131 GLY A O 1
ATOM 1039 N N . ILE A 1 143 ? -21.467 -38.774 0.205 1.00 25.58 132 ILE A N 1
ATOM 1040 C CA . ILE A 1 143 ? -20.090 -38.396 0.572 1.00 22.77 132 ILE A CA 1
ATOM 1041 C C . ILE A 1 143 ? -19.230 -39.643 0.839 1.00 21.96 132 ILE A C 1
ATOM 1042 O O . ILE A 1 143 ? -18.099 -39.712 0.362 1.00 20.75 132 ILE A O 1
ATOM 1047 N N . CYS A 1 144 ? -19.773 -40.630 1.558 1.00 19.25 133 CYS A N 1
ATOM 1048 C CA . CYS A 1 144 ? -19.065 -41.900 1.802 1.00 22.09 133 CYS A CA 1
ATOM 1049 C C . CYS A 1 144 ? -18.749 -42.731 0.590 1.00 27.06 133 CYS A C 1
ATOM 1050 O O . CYS A 1 144 ? -17.696 -43.349 0.531 1.00 32.61 133 CYS A O 1
ATOM 1053 N N . ARG A 1 145 ? -19.695 -42.801 -0.346 1.00 27.20 134 ARG A N 1
ATOM 1054 C CA . ARG A 1 145 ? -19.502 -43.488 -1.617 1.00 20.48 134 ARG A CA 1
ATOM 1055 C C . ARG A 1 145 ? -18.455 -42.788 -2.460 1.00 19.75 134 ARG A C 1
ATOM 1056 O O . ARG A 1 145 ? -17.661 -43.445 -3.137 1.00 18.56 134 ARG A O 1
ATOM 1064 N N . GLY A 1 146 ? -18.421 -41.454 -2.395 1.00 22.35 135 GLY A N 1
ATOM 1065 C CA . GLY A 1 146 ? -17.350 -40.689 -3.053 1.00 20.85 135 GLY A CA 1
ATOM 1066 C C . GLY A 1 146 ? -15.993 -41.075 -2.452 1.00 21.27 135 GLY A C 1
ATOM 1067 O O . GLY A 1 146 ? -15.096 -41.515 -3.156 1.00 21.46 135 GLY A O 1
ATOM 1068 N N . LEU A 1 147 ? -15.854 -40.925 -1.139 1.00 18.19 136 LEU A N 1
ATOM 1069 C CA . LEU A 1 147 ? -14.632 -41.334 -0.454 1.00 19.90 136 LEU A CA 1
ATOM 1070 C C . LEU A 1 147 ? -14.231 -42.820 -0.707 1.00 20.61 136 LEU A C 1
ATOM 1071 O O . LEU A 1 147 ? -13.058 -43.148 -0.846 1.00 18.58 136 LEU A O 1
ATOM 1076 N N . GLU A 1 148 ? -15.212 -43.707 -0.722 1.00 16.72 137 GLU A N 1
ATOM 1077 C CA . GLU A 1 148 ? -14.961 -45.105 -0.923 1.00 18.10 137 GLU A CA 1
ATOM 1078 C C . GLU A 1 148 ? -14.232 -45.268 -2.237 1.00 16.09 137 GLU A C 1
ATOM 1079 O O . GLU A 1 148 ? -13.229 -45.984 -2.319 1.00 19.50 137 GLU A O 1
ATOM 1085 N N . ALA A 1 149 ? -14.701 -44.578 -3.266 1.00 13.54 138 ALA A N 1
ATOM 1086 C CA . ALA A 1 149 ? -14.034 -44.649 -4.577 1.00 13.68 138 ALA A CA 1
ATOM 1087 C C . ALA A 1 149 ? -12.576 -44.111 -4.574 1.00 13.69 138 ALA A C 1
ATOM 1088 O O . ALA A 1 149 ? -11.701 -44.645 -5.273 1.00 17.10 138 ALA A O 1
ATOM 1090 N N . ILE A 1 150 ? -12.335 -43.064 -3.795 1.00 10.56 139 ILE A N 1
ATOM 1091 C CA . ILE A 1 150 ? -10.996 -42.494 -3.621 1.00 14.90 139 ILE A CA 1
ATOM 1092 C C . ILE A 1 150 ? -10.058 -43.437 -2.864 1.00 15.98 139 ILE A C 1
ATOM 1093 O O . ILE A 1 150 ? -8.960 -43.747 -3.316 1.00 16.86 139 ILE A O 1
ATOM 1098 N N . HIS A 1 151 ? -10.509 -43.885 -1.699 1.00 17.45 140 HIS A N 1
ATOM 1099 C CA . HIS A 1 151 ? -9.775 -44.846 -0.889 1.00 14.02 140 HIS A CA 1
ATOM 1100 C C . HIS A 1 151 ? -9.469 -46.130 -1.634 1.00 14.59 140 HIS A C 1
ATOM 1101 O O . 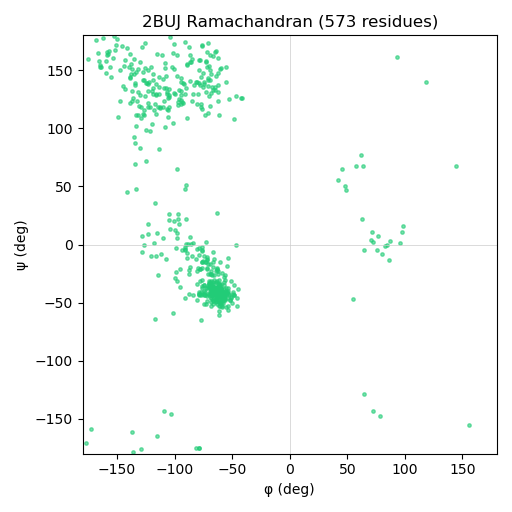HIS A 1 151 ? -8.360 -46.624 -1.575 1.00 14.23 140 HIS A O 1
ATOM 1108 N N . ALA A 1 152 ? -10.412 -46.631 -2.409 1.00 18.33 141 ALA A N 1
ATOM 1109 C CA . ALA A 1 152 ? -10.185 -47.902 -3.135 1.00 16.92 141 ALA A CA 1
ATOM 1110 C C . ALA A 1 152 ? -9.021 -47.831 -4.144 1.00 19.94 141 ALA A C 1
ATOM 1111 O O . ALA A 1 152 ? -8.443 -48.871 -4.489 1.00 21.36 141 ALA A O 1
ATOM 1113 N N . LYS A 1 153 ? -8.718 -46.620 -4.633 1.00 18.69 142 LYS A N 1
ATOM 1114 C CA . LYS A 1 153 ? -7.641 -46.406 -5.590 1.00 19.10 142 LYS A CA 1
ATOM 1115 C C . LYS A 1 153 ? -6.321 -46.102 -4.873 1.00 20.67 142 LYS A C 1
ATOM 1116 O O . LYS A 1 153 ? -5.307 -45.927 -5.527 1.00 25.57 142 LYS A O 1
ATOM 1122 N N . GLY A 1 154 ? -6.328 -45.989 -3.547 1.00 20.06 143 GLY A N 1
ATOM 1123 C CA . GLY A 1 154 ? -5.103 -45.743 -2.784 1.00 16.92 143 GLY A CA 1
ATOM 1124 C C . GLY A 1 154 ? -4.814 -44.302 -2.399 1.00 21.05 143 GLY A C 1
ATOM 1125 O O . GLY A 1 154 ? -3.729 -44.014 -1.913 1.00 21.96 143 GLY A O 1
ATOM 1126 N N . TYR A 1 155 ? -5.781 -43.399 -2.571 1.00 22.07 144 TYR A N 1
ATOM 1127 C CA . TYR A 1 155 ? -5.623 -42.007 -2.160 1.00 19.61 144 TYR A CA 1
ATOM 1128 C C . TYR A 1 155 ? -6.510 -41.666 -0.990 1.00 21.46 144 TYR A C 1
ATOM 1129 O O . TYR A 1 155 ? -7.417 -42.438 -0.649 1.00 27.18 144 TYR A O 1
ATOM 1138 N N . ALA A 1 156 ? -6.184 -40.547 -0.341 1.00 17.59 145 ALA A N 1
ATOM 1139 C CA . ALA A 1 156 ? -7.027 -39.894 0.629 1.00 18.04 145 ALA A CA 1
ATOM 1140 C C . ALA A 1 156 ? -7.234 -38.468 0.114 1.00 19.66 145 ALA A C 1
ATOM 1141 O O . ALA A 1 156 ? -6.365 -37.925 -0.575 1.00 19.11 145 ALA A O 1
ATOM 1143 N N . HIS A 1 157 ? -8.378 -37.875 0.442 1.00 21.00 146 HIS A N 1
ATOM 1144 C CA . HIS A 1 157 ? -8.730 -36.519 -0.015 1.00 22.61 146 HIS A CA 1
ATOM 1145 C C . HIS A 1 157 ? -7.928 -35.447 0.737 1.00 22.71 146 HIS A C 1
ATOM 1146 O O . HIS A 1 157 ? -7.320 -34.584 0.122 1.00 23.63 146 HIS A O 1
ATOM 1153 N N . ARG A 1 158 ? -7.957 -35.536 2.067 1.00 23.82 147 ARG A N 1
ATOM 1154 C CA . ARG A 1 158 ? -7.134 -34.750 3.011 1.00 23.54 147 ARG A CA 1
ATOM 1155 C C . ARG A 1 158 ? -7.624 -33.321 3.301 1.00 23.77 147 ARG A C 1
ATOM 1156 O O . ARG A 1 158 ? -7.113 -32.680 4.210 1.00 26.49 147 ARG A O 1
ATOM 1164 N N . ASP A 1 159 ? -8.625 -32.819 2.592 1.00 22.36 148 ASP A N 1
ATOM 1165 C CA . ASP A 1 159 ? -9.193 -31.532 2.970 1.00 22.07 148 ASP A CA 1
ATOM 1166 C C . ASP A 1 159 ? -10.701 -31.517 2.809 1.00 22.14 148 ASP A C 1
ATOM 1167 O O . ASP A 1 159 ? -11.282 -30.558 2.309 1.00 24.63 148 ASP A O 1
ATOM 1172 N N . LEU A 1 160 ? -11.338 -32.583 3.273 1.00 22.58 149 LEU A N 1
ATOM 1173 C CA . LEU A 1 160 ? -12.783 -32.663 3.340 1.00 20.70 149 LEU A CA 1
ATOM 1174 C C . LEU A 1 160 ? -13.366 -31.676 4.352 1.00 22.40 149 LEU A C 1
ATOM 1175 O O . LEU A 1 160 ? -12.880 -31.568 5.473 1.00 22.93 149 LEU A O 1
ATOM 1180 N N . LYS A 1 161 ? -14.404 -30.956 3.932 1.00 24.12 150 LYS A N 1
ATOM 1181 C CA . LYS A 1 161 ? -15.124 -29.964 4.758 1.00 23.41 150 LYS A CA 1
ATOM 1182 C C . LYS A 1 161 ? -16.314 -29.446 3.938 1.00 22.31 150 LYS A C 1
ATOM 1183 O O . LYS A 1 161 ? -16.315 -29.558 2.714 1.00 25.87 150 LYS A O 1
ATOM 1189 N N . PRO A 1 162 ? -17.329 -28.881 4.594 1.00 20.00 151 PRO A N 1
ATOM 1190 C CA . PRO A 1 162 ? -18.577 -28.609 3.878 1.00 18.63 151 PRO A CA 1
ATOM 1191 C C . PRO A 1 162 ? -18.444 -27.619 2.716 1.00 18.29 151 PRO A C 1
ATOM 1192 O O . PRO A 1 162 ? -19.295 -27.609 1.815 1.00 16.02 151 PRO A O 1
ATOM 1196 N N . THR A 1 163 ? -17.409 -26.776 2.739 1.00 15.53 152 THR A N 1
ATOM 1197 C CA . THR A 1 163 ? -17.198 -25.851 1.631 1.00 14.72 152 THR A CA 1
ATOM 1198 C C . THR A 1 163 ? -16.512 -26.463 0.408 1.00 13.74 152 THR A C 1
ATOM 1199 O O . THR A 1 163 ? -16.331 -25.774 -0.584 1.00 16.09 152 THR A O 1
ATOM 1203 N N . ASN A 1 164 ? -16.111 -27.730 0.514 1.00 20.10 153 ASN A N 1
ATOM 1204 C CA . ASN A 1 164 ? -15.563 -28.561 -0.577 1.00 22.88 153 ASN A CA 1
ATOM 1205 C C . ASN A 1 164 ? -16.579 -29.601 -1.081 1.00 22.68 153 ASN A C 1
ATOM 1206 O O . ASN A 1 164 ? -16.198 -30.612 -1.665 1.00 20.99 153 ASN A O 1
ATOM 1211 N N . ILE A 1 165 ? -17.865 -29.350 -0.826 1.00 21.86 154 ILE A N 1
ATOM 1212 C CA . ILE A 1 165 ? -18.930 -30.257 -1.203 1.00 18.39 154 ILE A CA 1
ATOM 1213 C C . ILE A 1 165 ? -20.024 -29.452 -1.903 1.00 19.94 154 ILE A C 1
ATOM 1214 O O . ILE A 1 165 ? -20.707 -28.637 -1.295 1.00 19.87 154 ILE A O 1
ATOM 1219 N N . LEU A 1 166 ? -20.161 -29.691 -3.202 1.00 18.96 155 LEU A N 1
ATOM 1220 C CA . LEU A 1 166 ? -21.182 -29.073 -4.015 1.00 18.05 155 LEU A CA 1
ATOM 1221 C C . LEU A 1 166 ? -22.457 -29.923 -4.002 1.00 19.02 155 LEU A C 1
ATOM 1222 O O . LEU A 1 166 ? -22.416 -31.142 -3.783 1.00 17.12 155 LEU A O 1
ATOM 1227 N N . LEU A 1 167 ? -23.584 -29.259 -4.241 1.00 19.13 156 LEU A N 1
ATOM 1228 C CA . LEU A 1 167 ? -24.866 -29.922 -4.343 1.00 20.71 156 LEU A CA 1
ATOM 1229 C C . LEU A 1 167 ? -25.324 -29.903 -5.792 1.00 20.65 156 LEU A C 1
ATOM 1230 O O . LEU A 1 167 ? -25.422 -28.844 -6.396 1.00 19.37 156 LEU A O 1
ATOM 1235 N N . GLY A 1 168 ? -25.591 -31.084 -6.341 1.00 21.90 157 GLY A N 1
ATOM 1236 C CA . GLY A 1 168 ? -25.977 -31.207 -7.734 1.00 26.21 157 GLY A CA 1
ATOM 1237 C C . GLY A 1 168 ? -27.429 -30.844 -7.969 1.00 31.33 157 GLY A C 1
ATOM 1238 O O . GLY A 1 168 ? -28.127 -30.416 -7.055 1.00 32.40 157 GLY A O 1
ATOM 1239 N N . ASP A 1 169 ? -27.886 -31.030 -9.202 1.00 35.82 158 ASP A N 1
ATOM 1240 C CA . ASP A 1 169 ? -29.235 -30.626 -9.584 1.00 39.79 158 ASP A CA 1
ATOM 1241 C C . ASP A 1 169 ? -30.275 -31.666 -9.115 1.00 42.89 158 ASP A C 1
ATOM 1242 O O . ASP A 1 169 ? -31.456 -31.344 -8.990 1.00 42.56 158 ASP A O 1
ATOM 1244 N N . GLU A 1 170 ? -29.838 -32.898 -8.834 1.00 43.54 159 GLU A N 1
ATOM 1245 C CA . GLU A 1 170 ? -30.714 -33.888 -8.167 1.00 43.67 159 GLU A CA 1
ATOM 1246 C C . GLU A 1 170 ? -30.507 -33.940 -6.622 1.00 42.76 159 GLU A C 1
ATOM 1247 O O . GLU A 1 170 ? -30.906 -34.914 -5.959 1.00 40.88 159 GLU A O 1
ATOM 1249 N N . GLY A 1 171 ? -29.882 -32.895 -6.065 1.00 40.33 160 GLY A N 1
ATOM 1250 C CA . GLY A 1 171 ? -29.496 -32.855 -4.645 1.00 37.33 160 GLY A CA 1
ATOM 1251 C C . GLY A 1 171 ? -28.347 -33.759 -4.210 1.00 33.60 160 GLY A C 1
ATOM 1252 O O . GLY A 1 171 ? -28.101 -33.915 -3.025 1.00 33.71 160 GLY A O 1
ATOM 1253 N N . GLN A 1 172 ? -27.638 -34.356 -5.162 1.00 32.20 161 GLN A N 1
ATOM 1254 C CA . GLN A 1 172 ? -26.518 -35.243 -4.842 1.00 29.62 161 GLN A CA 1
ATOM 1255 C C . GLN A 1 172 ? -25.296 -34.427 -4.387 1.00 25.09 161 GLN A C 1
ATOM 1256 O O . GLN A 1 172 ? -25.050 -33.346 -4.916 1.00 22.18 161 GLN A O 1
ATOM 1262 N N . PRO A 1 173 ? -24.572 -34.906 -3.356 1.00 23.97 162 PRO A N 1
ATOM 1263 C CA . PRO A 1 173 ? -23.350 -34.223 -2.915 1.00 23.62 162 PRO A CA 1
ATOM 1264 C C . PRO A 1 173 ? -22.164 -34.589 -3.813 1.00 20.83 162 PRO A C 1
ATOM 1265 O O . PRO A 1 173 ? -22.022 -35.744 -4.184 1.00 23.13 162 PRO A O 1
ATOM 1269 N N . VAL A 1 174 ? -21.321 -33.624 -4.141 1.00 18.45 163 VAL A N 1
ATOM 1270 C CA . VAL A 1 174 ? -20.193 -33.869 -5.024 1.00 18.96 163 VAL A CA 1
ATOM 1271 C C . VAL A 1 174 ? -18.895 -33.268 -4.465 1.00 21.15 163 VAL A C 1
ATOM 1272 O O . VAL A 1 174 ? -18.805 -32.067 -4.219 1.00 20.03 163 VAL A O 1
ATOM 1276 N N . LEU A 1 175 ? -17.881 -34.108 -4.302 1.00 22.10 164 LEU A N 1
ATOM 1277 C CA . LEU A 1 175 ? -16.600 -33.681 -3.742 1.00 21.10 164 LEU A CA 1
ATOM 1278 C C . LEU A 1 175 ? -15.754 -32.971 -4.766 1.00 19.36 164 LEU A C 1
ATOM 1279 O O . LEU A 1 175 ? -15.680 -33.372 -5.915 1.00 19.54 164 LEU A O 1
ATOM 1284 N N . MET A 1 176 ? -15.102 -31.909 -4.331 1.00 22.70 165 MET A N 1
ATOM 1285 C CA . MET A 1 176 ? -14.277 -31.104 -5.199 1.00 24.23 165 MET A CA 1
ATOM 1286 C C . MET A 1 176 ? -12.994 -30.808 -4.454 1.00 24.23 165 MET A C 1
ATOM 1287 O O . MET A 1 176 ? -12.813 -31.296 -3.350 1.00 26.84 165 MET A O 1
ATOM 1292 N N . ASP A 1 177 ? -12.101 -30.043 -5.076 1.00 26.47 166 ASP A N 1
ATOM 1293 C CA . ASP A 1 177 ? -10.829 -29.629 -4.480 1.00 28.08 166 ASP A CA 1
ATOM 1294 C C . ASP A 1 177 ? -9.890 -30.784 -4.135 1.00 26.69 166 ASP A C 1
ATOM 1295 O O . ASP A 1 177 ? -9.732 -31.169 -2.965 1.00 25.13 166 ASP A O 1
ATOM 1300 N N . LEU A 1 178 ? -9.249 -31.308 -5.174 1.00 26.18 167 LEU A N 1
ATOM 1301 C CA . LEU A 1 178 ? -8.391 -32.472 -5.057 1.00 27.19 167 LEU A CA 1
ATOM 1302 C C . LEU A 1 178 ? -6.925 -32.081 -5.125 1.00 28.92 167 LEU A C 1
ATOM 1303 O O . LEU A 1 178 ? -6.101 -32.890 -5.520 1.00 31.27 167 LEU A O 1
ATOM 1308 N N . GLY A 1 179 ? -6.599 -30.844 -4.745 1.00 31.04 168 GLY A N 1
ATOM 1309 C CA . GLY A 1 179 ? -5.217 -30.381 -4.729 1.00 31.24 168 GLY A CA 1
ATOM 1310 C C . GLY A 1 179 ? -4.382 -30.714 -3.492 1.00 32.68 168 GLY A C 1
ATOM 1311 O O . GLY A 1 179 ? -3.222 -30.296 -3.392 1.00 32.16 168 GLY A O 1
ATOM 1312 N N . SER A 1 180 ? -4.962 -31.426 -2.525 1.00 34.97 169 SER A N 1
ATOM 1313 C CA . SER A 1 180 ? -4.183 -31.967 -1.402 1.00 34.66 169 SER A CA 1
ATOM 1314 C C . SER A 1 180 ? -4.317 -33.497 -1.270 1.00 33.89 169 SER A C 1
ATOM 1315 O O . SER A 1 180 ? -3.830 -34.108 -0.305 1.00 34.48 169 SER A O 1
ATOM 1318 N N . MET A 1 181 ? -4.948 -34.108 -2.270 1.00 31.93 170 MET A N 1
ATOM 1319 C CA . MET A 1 181 ? -5.074 -35.554 -2.348 1.00 30.41 170 MET A CA 1
ATOM 1320 C C . MET A 1 181 ? -3.712 -36.170 -2.513 1.00 27.29 170 MET A C 1
ATOM 1321 O O . MET A 1 181 ? -2.921 -35.669 -3.296 1.00 27.98 170 MET A O 1
ATOM 1326 N N . ASN A 1 182 ? -3.432 -37.244 -1.774 1.00 27.26 171 ASN A N 1
ATOM 1327 C CA . ASN A 1 182 ? -2.145 -37.971 -1.892 1.00 25.01 171 ASN A CA 1
ATOM 1328 C C . ASN A 1 182 ? -2.310 -39.439 -1.509 1.00 24.96 171 ASN A C 1
ATOM 1329 O O . ASN A 1 182 ? -3.421 -39.849 -1.182 1.00 20.43 171 ASN A O 1
ATOM 1334 N N . GLN A 1 183 ? -1.223 -40.217 -1.579 1.00 26.54 172 GLN A N 1
ATOM 1335 C CA . GLN A 1 183 ? -1.260 -41.631 -1.204 1.00 26.60 172 GLN A CA 1
ATOM 1336 C C . GLN A 1 183 ? -1.789 -41.721 0.235 1.00 29.31 172 GLN A C 1
ATOM 1337 O O . GLN A 1 183 ? -1.436 -40.915 1.093 1.00 22.38 172 GLN A O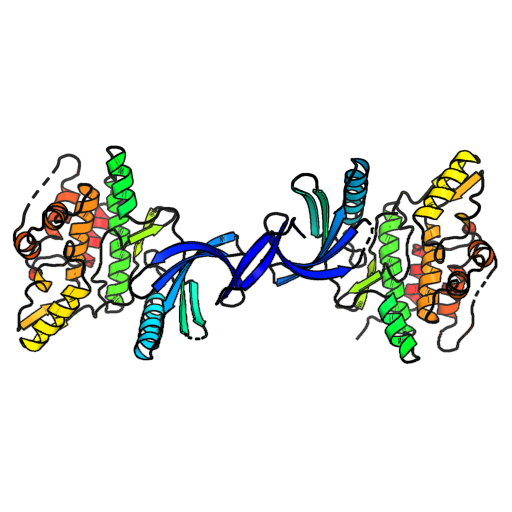 1
ATOM 1339 N N . ALA A 1 184 ? -2.643 -42.729 0.455 1.00 32.03 173 ALA A N 1
ATOM 1340 C CA . ALA A 1 184 ? -3.497 -42.863 1.635 1.00 29.39 173 ALA A CA 1
ATOM 1341 C C . ALA A 1 184 ? -2.690 -43.245 2.822 1.00 28.90 173 ALA A C 1
ATOM 1342 O O . ALA A 1 184 ? -2.957 -42.792 3.926 1.00 30.11 173 ALA A O 1
ATOM 1344 N N . CYS A 1 185 ? -1.703 -44.096 2.581 1.00 32.96 174 CYS A N 1
ATOM 1345 C CA . CYS A 1 185 ? -0.852 -44.595 3.625 1.00 30.62 174 CYS A CA 1
ATOM 1346 C C . CYS A 1 185 ? 0.525 -43.970 3.628 1.00 28.38 174 CYS A C 1
ATOM 1347 O O . CYS A 1 185 ? 1.230 -43.979 2.615 1.00 28.94 174 CYS A O 1
ATOM 1350 N N . ILE A 1 186 ? 0.903 -43.456 4.796 1.00 28.55 175 ILE A N 1
ATOM 1351 C CA . ILE A 1 186 ? 2.160 -42.738 5.004 1.00 25.89 175 ILE A CA 1
ATOM 1352 C C . ILE A 1 186 ? 2.861 -43.297 6.247 1.00 26.44 175 ILE A C 1
ATOM 1353 O O . ILE A 1 186 ? 2.311 -43.255 7.350 1.00 24.85 175 ILE A O 1
ATOM 1358 N N . HIS A 1 187 ? 4.068 -43.833 6.059 1.00 28.21 176 HIS A N 1
ATOM 1359 C CA . HIS A 1 187 ? 4.886 -44.330 7.173 1.00 27.68 176 HIS A CA 1
ATOM 1360 C C . HIS A 1 187 ? 5.833 -43.249 7.660 1.00 27.15 176 HIS A C 1
ATOM 1361 O O . HIS A 1 187 ? 6.646 -42.724 6.896 1.00 29.00 176 HIS A O 1
ATOM 1368 N N . VAL A 1 188 ? 5.722 -42.923 8.941 1.00 24.73 177 VAL A N 1
ATOM 1369 C CA . VAL A 1 188 ? 6.542 -41.907 9.546 1.00 21.45 177 VAL A CA 1
ATOM 1370 C C . VAL A 1 188 ? 7.568 -42.619 10.391 1.00 22.52 177 VAL A C 1
ATOM 1371 O O . VAL A 1 188 ? 7.217 -43.329 11.323 1.00 24.47 177 VAL A O 1
ATOM 1375 N N . GLU A 1 189 ? 8.836 -42.430 10.043 1.00 25.50 178 GLU A N 1
ATOM 1376 C CA . GLU A 1 189 ? 9.956 -42.970 10.803 1.00 26.09 178 GLU A CA 1
ATOM 1377 C C . GLU A 1 189 ? 10.929 -41.859 11.064 1.00 23.16 178 GLU A C 1
ATOM 1378 O O . GLU A 1 189 ? 11.588 -41.359 10.151 1.00 25.47 178 GLU A O 1
ATOM 1384 N N . GLY A 1 190 ? 10.974 -41.460 12.326 1.00 20.07 179 GLY A N 1
ATOM 1385 C CA . GLY A 1 190 ? 11.867 -40.441 12.792 1.00 17.45 179 GLY A CA 1
ATOM 1386 C C . GLY A 1 190 ? 11.240 -39.074 12.789 1.00 15.91 179 GLY A C 1
ATOM 1387 O O . GLY A 1 190 ? 10.251 -38.821 12.094 1.00 16.85 179 GLY A O 1
ATOM 1388 N N . SER A 1 191 ? 11.869 -38.191 13.553 1.00 14.81 180 SER A N 1
ATOM 1389 C CA . SER A 1 191 ? 11.423 -36.824 13.731 1.00 15.37 180 SER A CA 1
ATOM 1390 C C . SER A 1 191 ? 11.423 -36.010 12.450 1.00 15.29 180 SER A C 1
ATOM 1391 O O . SER A 1 191 ? 10.510 -35.229 12.235 1.00 18.79 180 SER A O 1
ATOM 1394 N N . ARG A 1 192 ? 12.436 -36.169 11.605 1.00 11.82 181 ARG A N 1
ATOM 1395 C CA . ARG A 1 192 ? 12.472 -35.392 10.372 1.00 9.88 181 ARG A CA 1
ATOM 1396 C C . ARG A 1 192 ? 11.237 -35.648 9.478 1.00 12.66 181 ARG A C 1
ATOM 1397 O O . ARG A 1 192 ? 10.652 -34.695 8.926 1.00 12.67 181 ARG A O 1
ATOM 1405 N N . GLN A 1 193 ? 10.836 -36.912 9.339 1.00 13.63 182 GLN A N 1
ATOM 1406 C CA . GLN A 1 193 ? 9.682 -37.232 8.485 1.00 16.12 182 GLN A CA 1
ATOM 1407 C C . GLN A 1 193 ? 8.380 -36.755 9.118 1.00 15.41 182 GLN A C 1
ATOM 1408 O O . GLN A 1 193 ? 7.469 -36.322 8.412 1.00 17.20 182 GLN A O 1
ATOM 1414 N N . ALA A 1 194 ? 8.308 -36.845 10.448 1.00 13.98 183 ALA A N 1
ATOM 1415 C CA . ALA A 1 194 ? 7.128 -36.433 11.218 1.00 14.45 183 ALA A CA 1
ATOM 1416 C C . ALA A 1 194 ? 6.875 -34.959 11.060 1.00 15.94 183 ALA A C 1
ATOM 1417 O O . ALA A 1 194 ? 5.745 -34.507 10.857 1.00 14.23 183 ALA A O 1
ATOM 1419 N N . LEU A 1 195 ? 7.959 -34.213 11.170 1.00 17.42 184 LEU A N 1
ATOM 1420 C CA . LEU A 1 195 ? 7.908 -32.783 11.113 1.00 18.91 184 LEU A CA 1
ATOM 1421 C C . LEU A 1 195 ? 7.613 -32.278 9.707 1.00 18.47 184 LEU A C 1
ATOM 1422 O O . LEU A 1 195 ? 6.903 -31.277 9.548 1.00 19.17 184 LEU A O 1
ATOM 1427 N N . THR A 1 196 ? 8.158 -32.937 8.686 1.00 15.24 185 THR A N 1
ATOM 1428 C CA . THR A 1 196 ? 7.851 -32.502 7.330 1.00 17.93 185 THR A CA 1
ATOM 1429 C C . THR A 1 196 ? 6.373 -32.792 7.066 1.00 16.22 185 THR A C 1
ATOM 1430 O O . THR A 1 196 ? 5.676 -31.974 6.477 1.00 15.78 185 THR A O 1
ATOM 1434 N N . LEU A 1 197 ? 5.871 -33.920 7.565 1.00 17.79 186 LEU A N 1
ATOM 1435 C CA . LEU A 1 197 ? 4.434 -34.213 7.433 1.00 18.12 186 LEU A CA 1
ATOM 1436 C C . LEU A 1 197 ? 3.570 -33.224 8.216 1.00 17.30 186 LEU A C 1
ATOM 1437 O O . LEU A 1 197 ? 2.535 -32.783 7.739 1.00 19.13 186 LEU A O 1
ATOM 1442 N N . GLN A 1 198 ? 3.987 -32.894 9.426 1.00 16.99 187 GLN A N 1
ATOM 1443 C CA . GLN A 1 198 ? 3.248 -31.962 10.237 1.00 17.68 187 GLN A CA 1
ATOM 1444 C C . GLN A 1 198 ? 3.147 -30.616 9.536 1.00 16.61 187 GLN A C 1
ATOM 1445 O O . GLN A 1 198 ? 2.067 -30.021 9.502 1.00 17.90 187 GLN A O 1
ATOM 1451 N N . ASP A 1 199 ? 4.251 -30.139 8.961 1.00 16.02 188 ASP A N 1
ATOM 1452 C CA . ASP A 1 199 ? 4.215 -28.878 8.199 1.00 18.49 188 ASP A CA 1
ATOM 1453 C C . ASP A 1 199 ? 3.344 -28.973 6.947 1.00 17.97 188 ASP A C 1
ATOM 1454 O O . ASP A 1 199 ? 2.633 -28.029 6.604 1.00 18.51 188 ASP A O 1
ATOM 1459 N N . TRP A 1 200 ? 3.416 -30.090 6.240 1.00 17.67 189 TRP A N 1
ATOM 1460 C CA . TRP A 1 200 ? 2.585 -30.261 5.059 1.00 18.75 189 TRP A CA 1
ATOM 1461 C C . TRP A 1 200 ? 1.084 -30.106 5.411 1.00 19.78 189 TRP A C 1
ATOM 1462 O O . TRP A 1 200 ? 0.346 -29.426 4.700 1.00 16.24 189 TRP A O 1
ATOM 1473 N N . ALA A 1 201 ? 0.652 -30.713 6.517 1.00 19.25 190 ALA A N 1
ATOM 1474 C CA . ALA A 1 201 ? -0.746 -30.631 6.948 1.00 21.84 190 ALA A CA 1
ATOM 1475 C C . ALA A 1 201 ? -1.107 -29.226 7.410 1.00 22.30 190 ALA A C 1
ATOM 1476 O O . ALA A 1 201 ? -2.215 -28.735 7.151 1.00 25.76 190 ALA A O 1
ATOM 1478 N N . ALA A 1 202 ? -0.181 -28.578 8.101 1.00 21.59 191 ALA A N 1
ATOM 1479 C CA . ALA A 1 202 ? -0.410 -27.207 8.557 1.00 21.46 191 ALA A CA 1
ATOM 1480 C C . ALA A 1 202 ? -0.741 -26.306 7.370 1.00 23.34 191 ALA A C 1
ATOM 1481 O O . ALA A 1 202 ? -1.422 -25.322 7.524 1.00 25.31 191 ALA A O 1
ATOM 1483 N N . GLN A 1 203 ? -0.266 -26.696 6.193 1.00 27.27 192 GLN A N 1
ATOM 1484 C CA . GLN A 1 203 ? -0.471 -26.006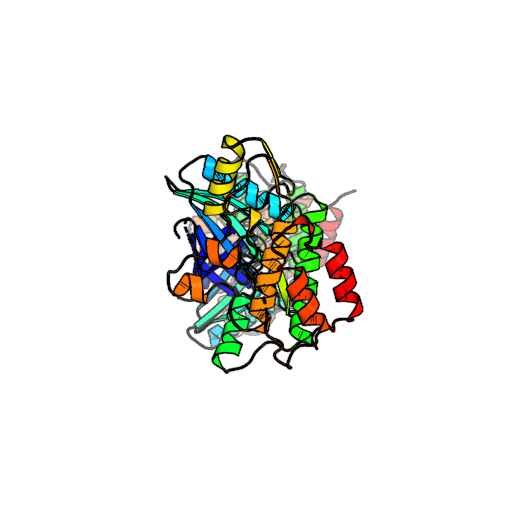 4.916 1.00 29.33 192 GLN A CA 1
ATOM 1485 C C . GLN A 1 203 ? -1.765 -26.433 4.191 1.00 29.50 192 GLN A C 1
ATOM 1486 O O . GLN A 1 203 ? -2.468 -25.609 3.651 1.00 30.81 192 GLN A O 1
ATOM 1492 N N . ARG A 1 204 ? -2.069 -27.724 4.168 1.00 28.79 193 ARG A N 1
ATOM 1493 C CA . ARG A 1 204 ? -3.078 -28.250 3.246 1.00 30.02 193 ARG A CA 1
ATOM 1494 C C . ARG A 1 204 ? -4.370 -28.757 3.877 1.00 29.47 193 ARG A C 1
ATOM 1495 O O . ARG A 1 204 ? -5.308 -29.110 3.151 1.00 31.31 193 ARG A O 1
ATOM 1503 N N . CYS A 1 205 ? -4.419 -28.834 5.203 1.00 26.04 194 CYS A N 1
ATOM 1504 C CA . CYS A 1 205 ? -5.573 -29.387 5.879 1.00 27.08 194 CYS A CA 1
ATOM 1505 C C . CYS A 1 205 ? -6.211 -28.377 6.791 1.00 26.29 194 CYS A C 1
ATOM 1506 O O . CYS A 1 205 ? -5.727 -28.140 7.893 1.00 26.51 194 CYS A O 1
ATOM 1509 N N . THR A 1 206 ? -7.328 -27.817 6.355 1.00 24.35 195 THR A N 1
ATOM 1510 C CA . THR A 1 206 ? -7.992 -26.784 7.126 1.00 21.98 195 THR A CA 1
ATOM 1511 C C . THR A 1 206 ? -7.981 -27.174 8.581 1.00 18.60 195 THR A C 1
ATOM 1512 O O . THR A 1 206 ? -8.396 -28.265 8.936 1.00 17.58 195 THR A O 1
ATOM 1516 N N . ILE A 1 207 ? -7.482 -26.274 9.413 1.00 19.11 196 ILE A N 1
ATOM 1517 C CA . ILE A 1 207 ? -7.154 -26.622 10.785 1.00 21.43 196 ILE A CA 1
ATOM 1518 C C . ILE A 1 207 ? -8.341 -27.164 11.592 1.00 22.17 196 ILE A C 1
ATOM 1519 O O . ILE A 1 207 ? -8.206 -28.135 12.331 1.00 21.99 196 ILE A O 1
ATOM 1524 N N . SER A 1 208 ? -9.505 -26.555 11.428 1.00 23.82 197 SER A N 1
ATOM 1525 C CA . SER A 1 208 ? -10.672 -26.930 12.215 1.00 25.44 197 SER A CA 1
ATOM 1526 C C . SER A 1 208 ? -11.332 -28.247 11.766 1.00 25.25 197 SER A C 1
ATOM 1527 O O . SER A 1 208 ? -12.265 -28.692 12.421 1.00 27.38 197 SER A O 1
ATOM 1530 N N . TYR A 1 209 ? -10.857 -28.839 10.656 1.00 25.78 198 TYR A N 1
ATOM 1531 C CA . TYR A 1 209 ? -11.341 -30.137 10.108 1.00 25.01 198 TYR A CA 1
ATOM 1532 C C . TYR A 1 209 ? -10.244 -31.237 10.079 1.00 25.99 198 TYR A C 1
ATOM 1533 O O . TYR A 1 209 ? -10.501 -32.394 9.681 1.00 24.70 198 TYR A O 1
ATOM 1542 N N . ARG A 1 210 ? -9.052 -30.865 10.566 1.00 24.07 199 ARG A N 1
ATOM 1543 C CA . ARG A 1 210 ? -7.853 -31.699 10.585 1.00 20.06 199 ARG A CA 1
ATOM 1544 C C . ARG A 1 210 ? -7.839 -32.760 11.691 1.00 21.82 199 ARG A C 1
ATOM 1545 O O . ARG A 1 210 ? -8.174 -32.489 12.868 1.00 21.75 199 ARG A O 1
ATOM 1553 N N . ALA A 1 211 ? -7.401 -33.961 11.302 1.00 21.63 200 ALA A N 1
ATOM 1554 C CA . ALA A 1 211 ? -7.422 -35.138 12.165 1.00 19.74 200 ALA A CA 1
ATOM 1555 C C . ALA A 1 211 ? -6.383 -34.984 13.262 1.00 17.61 200 ALA A C 1
ATOM 1556 O O . ALA A 1 211 ? -5.313 -34.458 13.016 1.00 20.62 200 ALA A O 1
ATOM 1558 N N . PRO A 1 212 ? -6.687 -35.445 14.470 1.00 15.96 201 PRO A N 1
ATOM 1559 C CA . PRO A 1 212 ? -5.782 -35.320 15.612 1.00 17.59 201 PRO A CA 1
ATOM 1560 C C . PRO A 1 212 ? -4.334 -35.795 15.359 1.00 18.50 201 PRO A C 1
ATOM 1561 O O . PRO A 1 212 ? -3.388 -35.049 15.645 1.00 20.18 201 PRO A O 1
ATOM 1565 N N . GLU A 1 213 ? -4.178 -37.004 14.828 1.00 17.42 202 GLU A N 1
ATOM 1566 C CA . GLU A 1 213 ? -2.867 -37.577 14.483 1.00 18.98 202 GLU A CA 1
ATOM 1567 C C . GLU A 1 213 ? -1.952 -36.740 13.565 1.00 20.35 202 GLU A C 1
ATOM 1568 O O . GLU A 1 213 ? -0.776 -37.069 13.420 1.00 21.14 202 GLU A O 1
ATOM 1574 N N . LEU A 1 214 ? -2.483 -35.680 12.953 1.00 21.26 203 LEU A N 1
ATOM 1575 C CA . LEU A 1 214 ? -1.691 -34.758 12.109 1.00 22.12 203 LEU A CA 1
ATOM 1576 C C . LEU A 1 214 ? -1.240 -33.456 12.807 1.00 22.27 203 LEU A C 1
ATOM 1577 O O . LEU A 1 214 ? -0.569 -32.614 12.197 1.00 20.03 203 LEU A O 1
ATOM 1582 N N . PHE A 1 215 ? -1.661 -33.264 14.055 1.00 24.60 204 PHE A N 1
ATOM 1583 C CA . PHE A 1 215 ? -1.024 -32.308 14.957 1.00 22.83 204 PHE A CA 1
ATOM 1584 C C . PHE A 1 215 ? -0.096 -33.182 15.785 1.00 24.32 204 PHE A C 1
ATOM 1585 O O . PHE A 1 215 ? -0.429 -34.322 16.095 1.00 27.52 204 PHE A O 1
ATOM 1593 N N . SER A 1 216 ? 1.064 -32.663 16.149 1.00 26.27 205 SER A N 1
ATOM 1594 C CA . SER A 1 216 ? 2.055 -33.437 16.904 1.00 25.89 205 SER A CA 1
ATOM 1595 C C . SER A 1 216 ? 2.325 -34.817 16.304 1.00 26.45 205 SER A C 1
ATOM 1596 O O . SER A 1 216 ? 2.386 -35.833 17.018 1.00 25.27 205 SER A O 1
ATOM 1599 N N . VAL A 1 217 ? 2.521 -34.839 14.984 1.00 24.59 206 VAL A N 1
ATOM 1600 C CA . VAL A 1 217 ? 2.820 -36.084 14.312 1.00 23.32 206 VAL A CA 1
ATOM 1601 C C . VAL A 1 217 ? 3.913 -36.796 15.117 1.00 21.32 206 VAL A C 1
ATOM 1602 O O . VAL A 1 217 ? 4.928 -36.216 15.448 1.00 16.96 206 VAL A O 1
ATOM 1606 N N . GLN A 1 218 ? 3.653 -38.048 15.445 1.00 22.63 207 GLN A N 1
ATOM 1607 C CA . GLN A 1 218 ? 4.564 -38.879 16.212 1.00 24.23 207 GLN A CA 1
ATOM 1608 C C . GLN A 1 218 ? 5.677 -39.409 15.361 1.00 23.58 207 GLN A C 1
ATOM 1609 O O . GLN A 1 218 ? 5.468 -39.697 14.189 1.00 24.25 207 GLN A O 1
ATOM 1615 N N . SER A 1 219 ? 6.828 -39.624 15.994 1.00 24.97 208 SER A N 1
ATOM 1616 C CA . SER A 1 219 ? 8.043 -40.046 15.299 1.00 25.51 208 SER A CA 1
ATOM 1617 C C . SER A 1 219 ? 7.980 -41.397 14.620 1.00 26.01 208 SER A C 1
ATOM 1618 O O . SER A 1 219 ? 8.562 -41.562 13.553 1.00 26.09 208 SER A O 1
ATOM 1621 N N . HIS A 1 220 ? 7.301 -42.366 15.221 1.00 26.69 209 HIS A N 1
ATOM 1622 C CA . HIS A 1 220 ? 7.097 -43.639 14.536 1.00 28.29 209 HIS A CA 1
ATOM 1623 C C . HIS A 1 220 ? 5.626 -43.973 14.509 1.00 27.11 209 HIS A C 1
ATOM 1624 O O . HIS A 1 220 ? 5.038 -44.234 15.535 1.00 29.18 209 HIS A O 1
ATOM 1631 N N . CYS A 1 221 ? 5.023 -43.935 13.332 1.00 25.52 210 CYS A N 1
ATOM 1632 C CA . CYS A 1 221 ? 3.601 -44.228 13.207 1.00 24.01 210 CYS A CA 1
ATOM 1633 C C . CYS A 1 221 ? 3.215 -44.395 11.752 1.00 24.63 210 CYS A C 1
ATOM 1634 O O . CYS A 1 221 ? 4.040 -44.208 10.849 1.00 24.47 210 CYS A O 1
ATOM 1637 N N . VAL A 1 222 ? 1.952 -44.753 11.541 1.00 26.14 211 VAL A N 1
ATOM 1638 C CA . VAL A 1 222 ? 1.384 -44.902 10.211 1.00 26.46 211 VAL A CA 1
ATOM 1639 C C . VAL A 1 222 ? 0.123 -44.070 10.113 1.00 26.83 211 VAL A C 1
ATOM 1640 O O . VAL A 1 222 ? -0.846 -44.320 10.812 1.00 27.96 211 VAL A O 1
ATOM 1644 N N . ILE A 1 223 ? 0.150 -43.067 9.246 1.00 27.98 212 ILE A N 1
ATOM 1645 C CA . ILE A 1 223 ? -1.003 -42.231 9.008 1.00 26.81 212 ILE A CA 1
ATOM 1646 C C . ILE A 1 223 ? -1.705 -42.847 7.803 1.00 28.03 212 ILE A C 1
ATOM 1647 O O . ILE A 1 223 ? -1.088 -42.951 6.745 1.00 31.87 212 ILE A O 1
ATOM 1652 N N . ASP A 1 224 ? -2.971 -43.260 7.942 1.00 25.79 213 ASP A N 1
ATOM 1653 C CA . ASP A 1 224 ? -3.717 -43.788 6.788 1.00 25.60 213 ASP A CA 1
ATOM 1654 C C . ASP A 1 224 ? -4.926 -42.922 6.399 1.00 23.87 213 ASP A C 1
ATOM 1655 O O . ASP A 1 224 ? -5.027 -41.782 6.824 1.00 24.63 213 ASP A O 1
ATOM 1660 N N . GLU A 1 225 ? -5.823 -43.469 5.581 1.00 23.89 214 GLU A N 1
ATOM 1661 C CA . GLU A 1 225 ? -6.987 -42.737 5.054 1.00 25.91 214 GLU A CA 1
ATOM 1662 C C . GLU A 1 225 ? -8.090 -42.448 6.066 1.00 25.68 214 GLU A C 1
ATOM 1663 O O . GLU A 1 225 ? -8.994 -41.661 5.795 1.00 26.19 214 GLU A O 1
ATOM 1669 N N . ARG A 1 226 ? -8.038 -43.102 7.217 1.00 25.89 215 ARG A N 1
ATOM 1670 C CA . ARG A 1 226 ? -8.932 -42.772 8.311 1.00 24.75 215 ARG A CA 1
ATOM 1671 C C . ARG A 1 226 ? -8.869 -41.268 8.703 1.00 23.62 215 ARG A C 1
ATOM 1672 O O . ARG A 1 226 ? -9.728 -40.753 9.366 1.00 26.54 215 ARG A O 1
ATOM 1680 N N . THR A 1 227 ? -7.824 -40.579 8.310 1.00 23.82 216 THR A N 1
ATOM 1681 C CA . THR A 1 227 ? -7.770 -39.120 8.357 1.00 24.23 216 THR A CA 1
ATOM 1682 C C . THR A 1 227 ? -9.039 -38.434 7.822 1.00 23.42 216 THR A C 1
ATOM 1683 O O . THR A 1 227 ? -9.533 -37.472 8.422 1.00 20.24 216 THR A O 1
ATOM 1687 N N . ASP A 1 228 ? -9.516 -38.919 6.669 1.00 22.06 217 ASP A N 1
ATOM 1688 C CA . ASP A 1 228 ? -10.763 -38.478 6.056 1.00 18.27 217 ASP A CA 1
ATOM 1689 C C . ASP A 1 228 ? -12.018 -38.826 6.874 1.00 19.31 217 ASP A C 1
ATOM 1690 O O . ASP A 1 228 ? -13.031 -38.123 6.811 1.00 22.06 217 ASP A O 1
ATOM 1695 N N . VAL A 1 229 ? -11.977 -39.918 7.623 1.00 18.69 218 VAL A N 1
ATOM 1696 C CA . VAL A 1 229 ? -13.129 -40.318 8.431 1.00 17.98 218 VAL A CA 1
ATOM 1697 C C . VAL A 1 229 ? -13.333 -39.364 9.587 1.00 18.33 218 VAL A C 1
ATOM 1698 O O . VAL A 1 229 ? -14.445 -39.129 10.003 1.00 21.54 218 VAL A O 1
ATOM 1702 N N . TRP A 1 230 ? -12.262 -38.798 10.105 1.00 21.32 219 TRP A N 1
ATOM 1703 C CA . TRP A 1 230 ? -12.403 -37.784 11.120 1.00 20.81 219 TRP A CA 1
ATOM 1704 C C . TRP A 1 230 ? -13.056 -36.554 10.494 1.00 21.00 219 TRP A C 1
ATOM 1705 O O . TRP A 1 230 ? -14.036 -36.034 11.012 1.00 19.47 219 TRP A O 1
ATOM 1716 N N . SER A 1 231 ? -12.519 -36.087 9.378 1.00 20.91 220 SER A N 1
ATOM 1717 C CA . SER A 1 231 ? -13.064 -34.885 8.723 1.00 20.25 220 SER A CA 1
ATOM 1718 C C . SER A 1 231 ? -14.549 -35.036 8.383 1.00 22.37 220 SER A C 1
ATOM 1719 O O . SER A 1 231 ? -15.368 -34.142 8.639 1.00 22.38 220 SER A O 1
ATOM 1722 N N . LEU A 1 232 ? -14.899 -36.202 7.846 1.00 23.86 221 LEU A N 1
ATOM 1723 C CA . LEU A 1 232 ? -16.293 -36.573 7.604 1.00 21.70 221 LEU A CA 1
ATOM 1724 C C . LEU A 1 232 ? -17.180 -36.520 8.850 1.00 21.28 221 LEU A C 1
ATOM 1725 O O . LEU A 1 232 ? -18.340 -36.108 8.780 1.00 22.02 221 LEU A O 1
ATOM 1730 N N . GLY A 1 233 ? -16.650 -36.962 9.988 1.00 20.74 222 GLY A N 1
ATOM 1731 C CA . GLY A 1 233 ? -17.319 -36.762 11.288 1.00 19.74 222 GLY A CA 1
ATOM 1732 C C . GLY A 1 233 ? -17.626 -35.292 11.588 1.00 22.14 222 GLY A C 1
ATOM 1733 O O . GLY A 1 233 ? -18.710 -34.961 12.060 1.00 23.99 222 GLY A O 1
ATOM 1734 N N . CYS A 1 234 ? -16.692 -34.402 11.282 1.00 21.83 223 CYS A N 1
ATOM 1735 C CA . CYS A 1 234 ? -16.920 -32.974 11.460 1.00 21.33 223 CYS A CA 1
ATOM 1736 C C . CYS A 1 234 ? -17.963 -32.441 10.517 1.00 22.51 223 CYS A C 1
ATOM 1737 O O . CYS A 1 234 ? -18.796 -31.632 10.918 1.00 24.97 223 CYS A O 1
ATOM 1740 N N . VAL A 1 235 ? -17.900 -32.857 9.255 1.00 21.22 224 VAL A N 1
ATOM 1741 C CA . VAL A 1 235 ? -18.957 -32.498 8.296 1.00 21.08 224 VAL A CA 1
ATOM 1742 C C . VAL A 1 235 ? -20.357 -32.954 8.812 1.00 21.72 224 VAL A C 1
ATOM 1743 O O . VAL A 1 235 ? -21.321 -32.179 8.803 1.00 19.27 224 VAL A O 1
ATOM 1747 N N . LEU A 1 236 ? -20.439 -34.189 9.309 1.00 21.84 225 LEU A N 1
ATOM 1748 C CA . LEU A 1 236 ? -21.690 -34.725 9.855 1.00 20.72 225 LEU A CA 1
ATOM 1749 C C . LEU A 1 236 ? -22.175 -33.885 11.011 1.00 20.21 225 LEU A C 1
ATOM 1750 O O . LEU A 1 236 ? -23.350 -33.497 11.054 1.00 22.46 225 LEU A O 1
ATOM 1755 N N . TYR A 1 237 ? -21.270 -33.596 11.944 1.00 18.87 226 TYR A N 1
ATOM 1756 C CA . TYR A 1 237 ? -21.558 -32.681 13.052 1.00 17.80 226 TYR A CA 1
ATOM 1757 C C . TYR A 1 237 ? -22.112 -31.348 12.532 1.00 17.31 226 TYR A C 1
ATOM 1758 O O . TYR A 1 237 ? -23.105 -30.843 13.035 1.00 18.12 226 TYR A O 1
ATOM 1767 N N . ALA A 1 238 ? -21.451 -30.777 11.534 1.00 16.16 227 ALA A N 1
ATOM 1768 C CA . ALA A 1 238 ? -21.895 -29.530 10.943 1.00 15.49 227 ALA A CA 1
ATOM 1769 C C . ALA A 1 238 ? -23.322 -29.632 10.424 1.00 17.78 227 ALA A C 1
ATOM 1770 O O . ALA A 1 238 ? -24.128 -28.733 10.652 1.00 15.98 227 ALA A O 1
ATOM 1772 N N . MET A 1 239 ? -23.636 -30.726 9.736 1.00 19.74 228 MET A N 1
ATOM 1773 C CA . MET A 1 239 ? -24.994 -30.949 9.246 1.00 21.84 228 MET A CA 1
ATOM 1774 C C . MET A 1 239 ? -25.993 -31.099 10.378 1.00 22.25 228 MET A C 1
ATOM 1775 O O . MET A 1 239 ? -27.142 -30.722 10.254 1.00 23.34 228 MET A O 1
ATOM 1780 N N . MET A 1 240 ? -25.564 -31.660 11.491 1.00 24.70 229 MET A N 1
ATOM 1781 C CA . MET A 1 240 ? -26.485 -31.893 12.596 1.00 25.17 229 MET A CA 1
ATOM 1782 C C . MET A 1 240 ? -26.639 -30.734 13.545 1.00 22.94 229 MET A C 1
ATOM 1783 O O . MET A 1 240 ? -27.611 -30.687 14.257 1.00 24.88 229 MET A O 1
ATOM 1788 N N . PHE A 1 241 ? -25.684 -29.820 13.614 1.00 24.73 230 PHE A N 1
ATOM 1789 C CA . PHE A 1 241 ? -25.782 -28.724 14.596 1.00 24.39 230 PHE A CA 1
ATOM 1790 C C . PHE A 1 241 ? -25.656 -27.329 14.017 1.00 23.61 230 PHE A C 1
ATOM 1791 O O . PHE A 1 241 ? -25.734 -26.356 14.764 1.00 23.12 230 PHE A O 1
ATOM 1799 N N . GLY A 1 242 ? -25.467 -27.218 12.702 1.00 23.95 231 GLY A N 1
ATOM 1800 C CA . GLY A 1 242 ? -25.394 -25.908 12.041 1.00 25.82 231 GLY A CA 1
ATOM 1801 C C . GLY A 1 242 ? -24.033 -25.224 12.087 1.00 27.93 231 GLY A C 1
ATOM 1802 O O . GLY A 1 242 ? -23.874 -24.129 11.556 1.00 27.81 231 GLY A O 1
ATOM 1803 N N . GLU A 1 243 ? -23.055 -25.853 12.737 1.00 30.44 232 GLU A N 1
ATOM 1804 C CA . GLU A 1 243 ? -21.671 -25.394 12.689 1.00 31.60 232 GLU A CA 1
ATOM 1805 C C . GLU A 1 243 ? -20.700 -26.552 12.914 1.00 28.97 232 GLU A C 1
ATOM 1806 O O . GLU A 1 243 ? -21.094 -27.606 13.419 1.00 32.73 232 GLU A O 1
ATOM 1812 N N . GLY A 1 244 ? -19.447 -26.361 12.514 1.00 24.98 233 GLY A N 1
ATOM 1813 C CA . GLY A 1 244 ? -18.398 -27.371 12.694 1.00 23.01 233 GLY A CA 1
ATOM 1814 C C . GLY A 1 244 ? -18.061 -27.476 14.167 1.00 22.64 233 GLY A C 1
ATOM 1815 O O . GLY A 1 244 ? -18.251 -26.511 14.901 1.00 23.64 233 GLY A O 1
ATOM 1816 N N . PRO A 1 245 ? -17.575 -28.645 14.618 1.00 22.27 234 PRO A N 1
ATOM 1817 C CA . PRO A 1 245 ? -17.408 -28.828 16.067 1.00 20.97 234 PRO A CA 1
ATOM 1818 C C . PRO A 1 245 ? -16.265 -28.028 16.695 1.00 21.63 234 PRO A C 1
ATOM 1819 O O . PRO A 1 245 ? -16.193 -27.973 17.927 1.00 19.51 234 PRO A O 1
ATOM 1823 N N . TYR A 1 246 ? -15.395 -27.423 15.873 1.00 24.66 235 TYR A N 1
ATOM 1824 C CA . TYR A 1 246 ? -14.285 -26.571 16.378 1.00 28.68 235 TYR A CA 1
ATOM 1825 C C . TYR A 1 246 ? -14.280 -25.143 15.839 1.00 29.92 235 TYR A C 1
ATOM 1826 O O . TYR A 1 246 ? -13.279 -24.452 15.958 1.00 32.35 235 TYR A O 1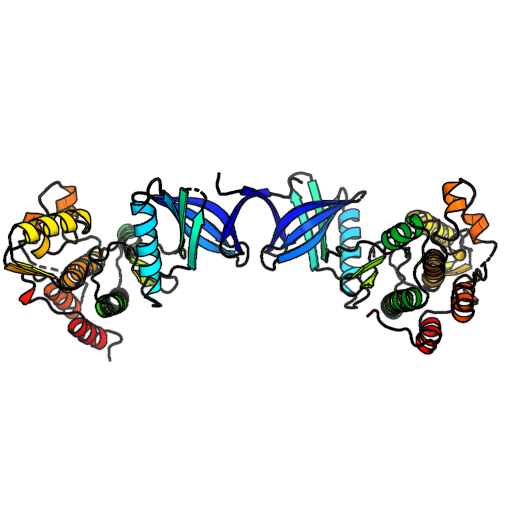
ATOM 1835 N N . ASP A 1 247 ? -15.406 -24.689 15.301 1.00 31.78 236 ASP A N 1
ATOM 1836 C CA . ASP A 1 247 ? -15.501 -23.345 14.727 1.00 32.86 236 ASP A CA 1
ATOM 1837 C C . ASP A 1 247 ? -15.605 -22.233 15.775 1.00 32.38 236 ASP A C 1
ATOM 1838 O O . ASP A 1 247 ? -15.090 -21.145 15.541 1.00 33.24 236 ASP A O 1
ATOM 1843 N N . MET A 1 248 ? -16.285 -22.457 16.902 1.00 32.27 237 MET A N 1
ATOM 1844 C CA . MET A 1 248 ? -16.326 -21.408 17.943 1.00 31.92 237 MET A CA 1
ATOM 1845 C C . MET A 1 248 ? -14.917 -21.220 18.517 1.00 32.66 237 MET A C 1
ATOM 1846 O O . MET A 1 248 ? -14.483 -20.096 18.760 1.00 30.99 237 MET A O 1
ATOM 1848 N N . VAL A 1 249 ? -14.195 -22.328 18.691 1.00 34.88 238 VAL A N 1
ATOM 1849 C CA . VAL A 1 249 ? -12.805 -22.306 19.180 1.00 34.16 238 VAL A CA 1
ATOM 1850 C C . VAL A 1 249 ? -11.898 -21.516 18.231 1.00 35.71 238 VAL A C 1
ATOM 1851 O O . VAL A 1 249 ? -11.182 -20.607 18.649 1.00 36.38 238 VAL A O 1
ATOM 1855 N N . PHE A 1 250 ? -11.939 -21.887 16.954 1.00 37.72 239 PHE A N 1
ATOM 1856 C CA . PHE A 1 250 ? -11.206 -21.185 15.896 1.00 38.07 239 PHE A CA 1
ATOM 1857 C C . PHE A 1 250 ? -11.538 -19.704 15.896 1.00 36.61 239 PHE A C 1
ATOM 1858 O O . PHE A 1 250 ? -10.641 -18.888 16.020 1.00 37.75 239 PHE A O 1
ATOM 1866 N N . GLN A 1 251 ? -12.829 -19.380 15.772 1.00 37.03 240 GLN A N 1
ATOM 1867 C CA . GLN A 1 251 ? -13.319 -17.991 15.647 1.00 35.27 240 GLN A CA 1
ATOM 1868 C C . GLN A 1 251 ? -13.126 -17.158 16.909 1.00 34.93 240 GLN A C 1
ATOM 1869 O O . GLN A 1 251 ? -13.042 -15.934 16.823 1.00 35.37 240 GLN A O 1
ATOM 1871 N N . LYS A 1 252 ? -13.078 -17.811 18.073 1.00 35.13 241 LYS A N 1
ATOM 1872 C CA . LYS A 1 252 ? -12.782 -17.128 19.348 1.00 33.19 241 LYS A CA 1
ATOM 1873 C C . LYS A 1 252 ? -11.296 -17.267 19.715 1.00 33.82 241 LYS A C 1
ATOM 1874 O O . LYS A 1 252 ? -10.947 -17.248 20.895 1.00 34.50 241 LYS A O 1
ATOM 1876 N N . GLY A 1 253 ? -10.437 -17.451 18.706 1.00 33.83 242 GLY A N 1
ATOM 1877 C CA . GLY A 1 253 ? -8.978 -17.378 18.858 1.00 34.66 242 GLY A CA 1
ATOM 1878 C C . GLY A 1 253 ? -8.197 -18.376 19.715 1.00 36.67 242 GLY A C 1
ATOM 1879 O O . GLY A 1 253 ? -6.976 -18.306 19.738 1.00 35.44 242 GLY A O 1
ATOM 1880 N N . ASP A 1 254 ? -8.861 -19.293 20.425 1.00 40.08 243 ASP A N 1
ATOM 1881 C CA . ASP A 1 254 ? -8.158 -20.257 21.304 1.00 40.02 243 ASP A CA 1
ATOM 1882 C C . ASP A 1 254 ? -7.570 -21.400 20.447 1.00 39.46 243 ASP A C 1
ATOM 1883 O O . ASP A 1 254 ? -7.650 -21.345 19.219 1.00 40.20 243 ASP A O 1
ATOM 1885 N N . SER A 1 255 ? -6.986 -22.418 21.084 1.00 38.00 244 SER A N 1
ATOM 1886 C CA . SER A 1 255 ? -6.205 -23.450 20.372 1.00 36.80 244 SER A CA 1
ATOM 1887 C C . SER A 1 255 ? -7.010 -24.644 19.886 1.00 37.98 244 SER A C 1
ATOM 1888 O O . SER A 1 255 ? -7.400 -25.495 20.684 1.00 39.09 244 SER A O 1
ATOM 1891 N N . VAL A 1 256 ? -7.194 -24.733 18.568 1.00 38.19 245 VAL A N 1
ATOM 1892 C CA . VAL A 1 256 ? -7.904 -25.853 17.931 1.00 35.77 245 VAL A CA 1
ATOM 1893 C C . VAL A 1 256 ? -7.196 -27.173 18.203 1.00 34.95 245 VAL A C 1
ATOM 1894 O O . VAL A 1 256 ? -7.842 -28.193 18.497 1.00 31.58 245 VAL A O 1
ATOM 1898 N N . ALA A 1 257 ? -5.865 -27.134 18.089 1.00 34.67 246 ALA A N 1
ATOM 1899 C CA . ALA A 1 257 ? -5.017 -28.304 18.282 1.00 34.07 246 ALA A CA 1
ATOM 1900 C C . ALA A 1 257 ? -5.265 -28.992 19.628 1.00 34.76 246 ALA A C 1
ATOM 1901 O O . ALA A 1 257 ? -5.301 -30.217 19.684 1.00 35.20 246 ALA A O 1
ATOM 1903 N N . LEU A 1 258 ? -5.458 -28.218 20.698 1.00 35.55 247 LEU A N 1
ATOM 1904 C CA . LEU A 1 258 ? -5.783 -28.797 22.007 1.00 36.73 247 LEU A CA 1
ATOM 1905 C C . LEU A 1 258 ? -7.212 -29.305 22.092 1.00 36.89 247 LEU A C 1
ATOM 1906 O O . LEU A 1 258 ? -7.449 -30.384 22.634 1.00 39.28 247 LEU A O 1
ATOM 1911 N N . ALA A 1 259 ? -8.163 -28.530 21.576 1.00 36.27 248 ALA A N 1
ATOM 1912 C CA . ALA A 1 259 ? -9.569 -28.935 21.589 1.00 34.34 248 ALA A CA 1
ATOM 1913 C C . ALA A 1 259 ? -9.736 -30.268 20.869 1.00 35.62 248 ALA A C 1
ATOM 1914 O O . ALA A 1 259 ? -10.318 -31.195 21.422 1.00 37.08 248 ALA A O 1
ATOM 1916 N N . VAL A 1 260 ? -9.184 -30.365 19.656 1.00 36.45 249 VAL A N 1
ATOM 1917 C CA . VAL A 1 260 ? -9.242 -31.592 18.841 1.00 36.95 249 VAL A CA 1
ATOM 1918 C C . VAL A 1 260 ? -8.685 -32.830 19.557 1.00 38.46 249 VAL A C 1
ATOM 1919 O O . VAL A 1 260 ? -9.226 -33.921 19.397 1.00 41.22 249 VAL A O 1
ATOM 1923 N N . GLN A 1 261 ? -7.622 -32.667 20.345 1.00 39.34 250 GLN A N 1
ATOM 1924 C CA . GLN A 1 261 ? -7.047 -33.788 21.107 1.00 39.30 250 GLN A CA 1
ATOM 1925 C C . GLN A 1 261 ? -7.852 -34.196 22.361 1.00 41.81 250 GLN A C 1
ATOM 1926 O O . GLN A 1 261 ? -7.667 -35.304 22.847 1.00 42.10 250 GLN A O 1
ATOM 1928 N N . ASN A 1 262 ? -8.715 -33.320 22.895 1.00 44.26 251 ASN A N 1
ATOM 1929 C CA . ASN A 1 262 ? -9.717 -33.723 23.912 1.00 45.44 251 ASN A CA 1
ATOM 1930 C C . ASN A 1 262 ? -11.015 -34.135 23.196 1.00 47.91 251 ASN A C 1
ATOM 1931 O O . ASN A 1 262 ? -11.103 -33.999 21.967 1.00 50.65 251 ASN A O 1
ATOM 1933 N N . GLN A 1 263 ? -12.009 -34.647 23.928 1.00 47.87 252 GLN A N 1
ATOM 1934 C CA . GLN A 1 263 ? -13.293 -35.033 23.306 1.00 46.58 252 GLN A CA 1
ATOM 1935 C C . GLN A 1 263 ? -14.477 -34.947 24.257 1.00 46.05 252 GLN A C 1
ATOM 1936 O O . GLN A 1 263 ? -15.613 -34.901 23.792 1.00 46.84 252 GLN A O 1
ATOM 1938 N N . ILE A 1 266 ? -20.759 -35.252 22.157 1.00 69.03 255 ILE A N 1
ATOM 1939 C CA . ILE A 1 266 ? -21.826 -34.803 21.275 1.00 69.94 255 ILE A CA 1
ATOM 1940 C C . ILE A 1 266 ? -23.178 -34.825 22.016 1.00 71.62 255 ILE A C 1
ATOM 1941 O O . ILE A 1 266 ? -23.459 -35.777 22.769 1.00 70.74 255 ILE A O 1
ATOM 1943 N N . PRO A 1 267 ? -24.008 -33.760 21.845 1.00 73.67 256 PRO A N 1
ATOM 1944 C CA . PRO A 1 267 ? -25.390 -33.755 22.417 1.00 72.81 256 PRO A CA 1
ATOM 1945 C C . PRO A 1 267 ? -26.406 -34.734 21.759 1.00 71.54 256 PRO A C 1
ATOM 1946 O O . PRO A 1 267 ? -26.285 -35.045 20.563 1.00 71.10 256 PRO A O 1
ATOM 1950 N N . GLN A 1 268 ? -27.386 -35.212 22.541 1.00 69.67 257 GLN A N 1
ATOM 1951 C CA . GLN A 1 268 ? -28.531 -35.982 22.001 1.00 68.26 257 GLN A CA 1
ATOM 1952 C C . GLN A 1 268 ? -29.754 -35.081 21.808 1.00 66.40 257 GLN A C 1
ATOM 1953 O O . GLN A 1 268 ? -30.779 -35.246 22.481 1.00 66.23 257 GLN A O 1
ATOM 1959 N N . SER A 1 269 ? -29.628 -34.123 20.890 1.00 64.06 258 SER A N 1
ATOM 1960 C CA . SER A 1 269 ? -30.761 -33.317 20.457 1.00 62.36 258 SER A CA 1
ATOM 1961 C C . SER A 1 269 ? -31.813 -34.238 19.824 1.00 60.49 258 SER A C 1
ATOM 1962 O O . SER A 1 269 ? -31.580 -34.799 18.750 1.00 60.59 258 SER A O 1
ATOM 1965 N N . PRO A 1 270 ? -32.975 -34.410 20.485 1.00 57.71 259 PRO A N 1
ATOM 1966 C CA . PRO A 1 270 ? -33.908 -35.415 19.976 1.00 56.43 259 PRO A CA 1
ATOM 1967 C C . PRO A 1 270 ? -34.491 -35.186 18.565 1.00 55.09 259 PRO A C 1
ATOM 1968 O O . PRO A 1 270 ? -35.580 -35.677 18.281 1.00 55.50 259 PRO A O 1
ATOM 1972 N N . ARG A 1 271 ? -33.772 -34.477 17.691 1.00 52.60 260 ARG A N 1
ATOM 1973 C CA . ARG A 1 271 ? -34.095 -34.467 16.258 1.00 51.24 260 ARG A CA 1
ATOM 1974 C C . ARG A 1 271 ? -33.312 -35.578 15.566 1.00 49.40 260 ARG A C 1
ATOM 1975 O O . ARG A 1 271 ? -33.445 -35.766 14.345 1.00 51.09 260 ARG A O 1
ATOM 1983 N N . HIS A 1 272 ? -32.479 -36.293 16.335 1.00 44.93 261 HIS A N 1
ATOM 1984 C CA . HIS A 1 272 ? -31.578 -37.308 15.780 1.00 38.95 261 HIS A CA 1
ATOM 1985 C C . HIS A 1 272 ? -31.734 -38.660 16.448 1.00 33.20 261 HIS A C 1
ATOM 1986 O O . HIS A 1 272 ? -31.665 -38.756 17.679 1.00 30.74 261 HIS A O 1
ATOM 1993 N N . SER A 1 273 ? -31.929 -39.695 15.627 1.00 27.09 262 SER A N 1
ATOM 1994 C CA . SER A 1 273 ? -31.886 -41.068 16.104 1.00 25.15 262 SER A CA 1
ATOM 1995 C C . SER A 1 273 ? -30.566 -41.294 16.800 1.00 26.00 262 SER A C 1
ATOM 1996 O O . SER A 1 273 ? -29.552 -40.655 16.475 1.00 25.71 262 SER A O 1
ATOM 1999 N N . SER A 1 274 ? -30.562 -42.226 17.737 1.00 24.48 263 SER A N 1
ATOM 2000 C CA . SER A 1 274 ? -29.314 -42.592 18.376 1.00 26.05 263 SER A CA 1
ATOM 2001 C C . SER A 1 274 ? -28.404 -43.339 17.392 1.00 24.58 263 SER A C 1
ATOM 2002 O O . SER A 1 274 ? -27.187 -43.343 17.545 1.00 22.99 263 SER A O 1
ATOM 2005 N N . ALA A 1 275 ? -28.995 -43.983 16.392 1.00 26.01 264 ALA A N 1
ATOM 2006 C CA . ALA A 1 275 ? -28.202 -44.597 15.323 1.00 27.64 264 ALA A CA 1
ATOM 2007 C C . ALA A 1 275 ? -27.314 -43.562 14.647 1.00 27.55 264 ALA A C 1
ATOM 2008 O O . ALA A 1 275 ? -26.131 -43.811 14.447 1.00 29.06 264 ALA A O 1
ATOM 2010 N N . LEU A 1 276 ? -27.868 -42.397 14.334 1.00 27.17 265 LEU A N 1
ATOM 2011 C CA . LEU A 1 276 ? -27.080 -41.316 13.725 1.00 27.44 265 LEU A CA 1
ATOM 2012 C C . LEU A 1 276 ? -26.036 -40.774 14.706 1.00 26.36 265 LEU A C 1
ATOM 2013 O O . LEU A 1 276 ? -24.921 -40.419 14.334 1.00 27.08 265 LEU A O 1
ATOM 2018 N N . TRP A 1 277 ? -26.408 -40.716 15.967 1.00 26.57 266 TRP A N 1
ATOM 2019 C CA . TRP A 1 277 ? -25.522 -40.250 17.011 1.00 28.33 266 TRP A CA 1
ATOM 2020 C C . TRP A 1 277 ? -24.340 -41.219 17.249 1.00 27.52 266 TRP A C 1
ATOM 2021 O O . TRP A 1 277 ? -23.214 -40.811 17.557 1.00 23.91 266 TRP A O 1
ATOM 2032 N N . GLN A 1 278 ? -24.597 -42.508 17.089 1.00 27.95 267 GLN A N 1
ATOM 2033 C CA . GLN A 1 278 ? -23.540 -43.496 17.172 1.00 30.53 267 GLN A CA 1
ATOM 2034 C C . GLN A 1 278 ? -22.576 -43.392 15.995 1.00 26.31 267 GLN A C 1
ATOM 2035 O O . GLN A 1 278 ? -21.385 -43.583 16.176 1.00 25.22 267 GLN A O 1
ATOM 2041 N N . LEU A 1 279 ? -23.089 -43.098 14.798 1.00 25.07 268 LEU A N 1
ATOM 2042 C CA . LEU A 1 279 ? -22.246 -42.898 13.607 1.00 24.79 268 LEU A CA 1
ATOM 2043 C C . LEU A 1 279 ? -21.297 -41.749 13.822 1.00 25.04 268 LEU A C 1
ATOM 2044 O O . LEU A 1 279 ? -20.093 -41.891 13.611 1.00 25.94 268 LEU A O 1
ATOM 2049 N N . LEU A 1 280 ? -21.839 -40.620 14.259 1.00 23.53 269 LEU A N 1
ATOM 2050 C CA . LEU A 1 280 ? -21.015 -39.463 14.559 1.00 24.92 269 LEU A CA 1
ATOM 2051 C C . LEU A 1 280 ? -19.936 -39.755 15.605 1.00 22.97 269 LEU A C 1
ATOM 2052 O O . LEU A 1 280 ? -18.794 -39.339 15.448 1.00 26.44 269 LEU A O 1
ATOM 2057 N N . ASN A 1 281 ? -20.291 -40.442 16.678 1.00 21.70 270 ASN A N 1
ATOM 2058 C CA . ASN A 1 281 ? -19.303 -40.773 17.709 1.00 22.36 270 ASN A CA 1
ATOM 2059 C C . ASN A 1 281 ? -18.121 -41.614 17.246 1.00 23.76 270 ASN A C 1
ATOM 2060 O O . ASN A 1 281 ? -16.975 -41.350 17.604 1.00 26.15 270 ASN A O 1
ATOM 2065 N N . SER A 1 282 ? -18.428 -42.671 16.506 1.00 23.47 271 SER A N 1
ATOM 2066 C CA . SER A 1 282 ? -17.426 -43.561 15.942 1.00 25.16 271 SER A CA 1
ATOM 2067 C C . SER A 1 282 ? -16.449 -42.849 14.972 1.00 21.96 271 SER A C 1
ATOM 2068 O O . SER A 1 282 ? -15.279 -43.166 14.954 1.00 21.03 271 SER A O 1
ATOM 2071 N N . MET A 1 283 ? -16.941 -41.911 14.166 1.00 22.43 272 MET A N 1
ATOM 2072 C CA . MET A 1 283 ? -16.100 -41.149 13.223 1.00 24.79 272 MET A CA 1
ATOM 2073 C C . MET A 1 283 ? -15.178 -40.221 13.973 1.00 25.03 272 MET A C 1
ATOM 2074 O O . MET A 1 283 ? -14.004 -40.086 13.638 1.00 26.41 272 MET A O 1
ATOM 2079 N N . MET A 1 284 ? -15.710 -39.588 15.001 1.00 24.34 273 MET A N 1
ATOM 2080 C CA . MET A 1 284 ? -14.901 -38.713 15.794 1.00 27.93 273 MET A CA 1
ATOM 2081 C C . MET A 1 284 ? -14.239 -39.390 16.973 1.00 25.00 273 MET A C 1
ATOM 2082 O O . MET A 1 284 ? -14.268 -38.866 18.052 1.00 25.35 273 MET A O 1
ATOM 2087 N N . THR A 1 285 ? -13.615 -40.548 16.758 1.00 26.13 274 THR A N 1
ATOM 2088 C CA . THR A 1 285 ? -12.735 -41.117 17.775 1.00 25.64 274 THR A CA 1
ATOM 2089 C C . THR A 1 285 ? -11.334 -40.611 17.473 1.00 26.88 274 THR A C 1
ATOM 2090 O O . THR A 1 285 ? -10.917 -40.531 16.313 1.00 30.31 274 THR A O 1
ATOM 2094 N N . VAL A 1 286 ? -10.631 -40.244 18.534 1.00 27.62 275 VAL A N 1
ATOM 2095 C CA . VAL A 1 286 ? -9.344 -39.562 18.456 1.00 26.98 275 VAL A CA 1
ATOM 2096 C C . VAL A 1 286 ? -8.196 -40.515 18.093 1.00 28.10 275 VAL A C 1
ATOM 2097 O O . VAL A 1 286 ? -7.311 -40.170 17.303 1.00 25.23 275 VAL A O 1
ATOM 2101 N N . ASP A 1 287 ? -8.199 -41.700 18.697 1.00 29.46 276 ASP A N 1
ATOM 2102 C CA . ASP A 1 287 ? -7.259 -42.743 18.335 1.00 29.30 276 ASP A CA 1
ATOM 2103 C C . ASP A 1 287 ? -7.694 -43.313 16.978 1.00 30.41 276 ASP A C 1
ATOM 2104 O O . ASP A 1 287 ? -8.747 -43.953 16.883 1.00 30.25 276 ASP A O 1
ATOM 2109 N N . PRO A 1 288 ? -6.906 -43.070 15.920 1.00 28.40 277 PRO A N 1
ATOM 2110 C CA . PRO A 1 288 ? -7.305 -43.559 14.615 1.00 30.72 277 PRO A CA 1
ATOM 2111 C C . PRO A 1 288 ? -7.386 -45.085 14.498 1.00 33.08 277 PRO A C 1
ATOM 2112 O O . PRO A 1 288 ? -8.081 -45.591 13.603 1.00 33.67 277 PRO A O 1
ATOM 2116 N N . HIS A 1 289 ? -6.704 -45.803 15.387 1.00 33.02 278 HIS A N 1
ATOM 2117 C CA . HIS A 1 289 ? -6.780 -47.254 15.389 1.00 35.10 278 HIS A CA 1
ATOM 2118 C C . HIS A 1 289 ? -8.169 -47.754 15.757 1.00 34.33 278 HIS A C 1
ATOM 2119 O O . HIS A 1 289 ? -8.568 -48.821 15.331 1.00 37.32 278 HIS A O 1
ATOM 2126 N N . GLN A 1 290 ? -8.920 -46.963 16.511 1.00 33.12 279 GLN A N 1
ATOM 2127 C CA . GLN A 1 290 ? -10.284 -47.315 16.899 1.00 30.58 279 GLN A CA 1
ATOM 2128 C C . GLN A 1 290 ? -11.356 -46.669 16.022 1.00 27.40 279 GLN A C 1
ATOM 2129 O O . GLN A 1 290 ? -12.550 -46.776 16.292 1.00 25.67 279 GLN A O 1
ATOM 2135 N N . ARG A 1 291 ? -10.932 -45.985 14.977 1.00 24.22 280 ARG A N 1
ATOM 2136 C CA . ARG A 1 291 ? -11.846 -45.270 14.122 1.00 24.29 280 ARG A CA 1
ATOM 2137 C C . ARG A 1 291 ? -12.184 -46.205 12.958 1.00 24.18 280 ARG A C 1
ATOM 2138 O O . ARG A 1 291 ? -11.309 -46.903 12.481 1.00 25.06 280 ARG A O 1
ATOM 2146 N N . PRO A 1 292 ? -13.453 -46.252 12.505 1.00 25.03 281 PRO A N 1
ATOM 2147 C CA . PRO A 1 292 ? -13.787 -47.167 11.384 1.00 24.12 281 PRO A CA 1
ATOM 2148 C C . PRO A 1 292 ? -13.285 -46.752 10.004 1.00 24.49 281 PRO A C 1
ATOM 2149 O O . PRO A 1 292 ? -13.026 -45.572 9.764 1.00 28.33 281 PRO A O 1
ATOM 2153 N N . HIS A 1 293 ? -13.160 -47.721 9.099 1.00 22.92 282 HIS A N 1
ATOM 2154 C CA . HIS A 1 293 ? -12.975 -47.418 7.689 1.00 22.73 282 HIS A CA 1
ATOM 2155 C C . HIS A 1 293 ? -14.330 -47.223 6.996 1.00 23.89 282 HIS A C 1
ATOM 2156 O O . HIS A 1 293 ? -15.387 -47.647 7.501 1.00 21.63 282 HIS A O 1
ATOM 2163 N N . ILE A 1 294 ? -14.279 -46.599 5.820 1.00 23.73 283 ILE A N 1
ATOM 2164 C CA . ILE A 1 294 ? -15.482 -46.253 5.042 1.00 22.20 283 ILE A CA 1
ATOM 2165 C C . ILE A 1 294 ? -16.380 -47.465 4.717 1.00 19.35 283 ILE A C 1
ATOM 2166 O O . ILE A 1 294 ? -17.587 -47.394 4.866 1.00 21.61 283 ILE A O 1
ATOM 2171 N N . PRO A 1 295 ? -15.804 -48.570 4.235 1.00 18.88 284 PRO A N 1
ATOM 2172 C CA . PRO A 1 295 ? -16.678 -49.713 3.949 1.00 18.60 284 PRO A CA 1
ATOM 2173 C C . PRO A 1 295 ? -17.555 -50.145 5.144 1.00 19.29 284 PRO A C 1
ATOM 2174 O O . PRO A 1 295 ? -18.719 -50.519 4.957 1.00 18.85 284 PRO A O 1
ATOM 2178 N N . LEU A 1 296 ? -17.022 -50.087 6.358 1.00 18.33 285 LEU A N 1
ATOM 2179 C CA . LEU A 1 296 ? -17.833 -50.437 7.524 1.00 17.23 285 LEU A CA 1
ATOM 2180 C C . LEU A 1 296 ? -18.908 -49.386 7.729 1.00 17.02 285 LEU A C 1
ATOM 2181 O O . LEU A 1 296 ? -20.061 -49.722 7.946 1.00 14.84 285 LEU A O 1
ATOM 2186 N N . LEU A 1 297 ? -18.537 -48.113 7.650 1.00 15.84 286 LEU A N 1
ATOM 2187 C CA . LEU A 1 297 ? -19.529 -47.062 7.799 1.00 18.91 286 LEU A CA 1
ATOM 2188 C C . LEU A 1 297 ? -20.666 -47.185 6.810 1.00 19.20 286 LEU A C 1
ATOM 2189 O O . LEU A 1 297 ? -21.824 -47.003 7.190 1.00 20.44 286 LEU A O 1
ATOM 2194 N N . LEU A 1 298 ? -20.343 -47.475 5.550 1.00 16.71 287 LEU A N 1
ATOM 2195 C CA . LEU A 1 298 ? -21.373 -47.678 4.547 1.00 15.82 287 LEU A CA 1
ATOM 2196 C C . LEU A 1 298 ? -22.303 -48.836 4.882 1.00 17.27 287 LEU A C 1
ATOM 2197 O O . LEU A 1 298 ? -23.516 -48.723 4.682 1.00 19.08 287 LEU A O 1
ATOM 2202 N N . SER A 1 299 ? -21.749 -49.935 5.390 1.00 14.08 288 SER A N 1
ATOM 2203 C CA . SER A 1 299 ? -22.563 -51.049 5.850 1.00 17.49 288 SER A CA 1
ATOM 2204 C C . SER A 1 299 ? -23.549 -50.616 6.925 1.00 18.51 288 SER A C 1
ATOM 2205 O O . SER A 1 299 ? -24.711 -51.006 6.918 1.00 22.45 288 SER A O 1
ATOM 2208 N N . GLN A 1 300 ? -23.081 -49.806 7.855 1.00 19.06 289 GLN A N 1
ATOM 2209 C CA . GLN A 1 300 ? -23.927 -49.314 8.925 1.00 18.20 289 GLN A CA 1
ATOM 2210 C C . GLN A 1 300 ? -24.965 -48.328 8.414 1.00 16.56 289 GLN A C 1
ATOM 2211 O O . GLN A 1 300 ? -26.134 -48.384 8.761 1.00 19.29 289 GLN A O 1
ATOM 2217 N N . LEU A 1 301 ? -24.529 -47.442 7.558 1.00 17.33 290 LEU A N 1
ATOM 2218 C CA . LEU A 1 301 ? -25.417 -46.483 6.935 1.00 19.29 290 LEU A CA 1
ATOM 2219 C C . LEU A 1 301 ? -26.521 -47.126 6.070 1.00 19.57 290 LEU A C 1
ATOM 2220 O O . LEU A 1 301 ? -27.693 -46.859 6.270 1.00 19.97 290 LEU A O 1
ATOM 2225 N N . GLU A 1 302 ? -26.158 -47.994 5.132 1.00 19.31 291 GLU A N 1
ATOM 2226 C CA . GLU A 1 302 ? -27.163 -48.634 4.259 1.00 21.55 291 GLU A CA 1
ATOM 2227 C C . GLU A 1 302 ? -28.200 -49.537 4.963 1.00 19.46 291 GLU A C 1
ATOM 2228 O O . GLU A 1 302 ? -29.269 -49.802 4.407 1.00 18.17 291 GLU A O 1
ATOM 2234 N N . ALA A 1 303 ? -27.912 -50.009 6.169 1.00 19.50 292 ALA A N 1
ATOM 2235 C CA . ALA A 1 303 ? -28.932 -50.740 6.939 1.00 20.30 292 ALA A CA 1
ATOM 2236 C C . ALA A 1 303 ? -30.043 -49.811 7.463 1.00 22.35 292 ALA A C 1
ATOM 2237 O O . ALA A 1 303 ? -31.134 -50.262 7.794 1.00 20.32 292 ALA A O 1
ATOM 2239 N N . LEU A 1 304 ? -29.761 -48.509 7.557 1.00 26.33 293 LEU A N 1
ATOM 2240 C CA . LEU A 1 304 ? -30.788 -47.513 7.922 1.00 25.21 293 LEU A CA 1
ATOM 2241 C C . LEU A 1 304 ? -31.675 -47.196 6.709 1.00 26.55 293 LEU A C 1
ATOM 2242 O O . LEU A 1 304 ? -32.622 -46.419 6.818 1.00 26.20 293 LEU A O 1
ATOM 2247 N N . GLN A 1 305 ? -31.346 -47.802 5.559 1.00 26.39 294 GLN A N 1
ATOM 2248 C CA . GLN A 1 305 ? -32.108 -47.691 4.303 1.00 23.97 294 GLN A CA 1
ATOM 2249 C C . GLN A 1 305 ? -32.508 -46.261 3.996 1.00 23.47 294 GLN A C 1
ATOM 2250 O O . GLN A 1 305 ? -33.693 -45.931 3.986 1.00 23.27 294 GLN A O 1
ATOM 2256 N N . PRO A 1 306 ? -31.500 -45.411 3.744 1.00 24.90 295 PRO A N 1
ATOM 2257 C CA . PRO A 1 306 ? -31.706 -43.976 3.513 1.00 27.19 295 PRO A CA 1
ATOM 2258 C C . PRO A 1 306 ? -32.547 -43.680 2.277 1.00 29.98 295 PRO A C 1
ATOM 2259 O O . PRO A 1 306 ? -32.293 -44.241 1.212 1.00 32.28 295 PRO A O 1
ATOM 2263 N N . PRO A 1 307 ? -33.556 -42.812 2.417 1.00 32.60 296 PRO A N 1
ATOM 2264 C CA . PRO A 1 307 ? -34.396 -42.449 1.290 1.00 32.65 296 PRO A CA 1
ATOM 2265 C C . PRO A 1 307 ? -33.781 -41.368 0.388 1.00 34.40 296 PRO A C 1
ATOM 2266 O O . PRO A 1 307 ? -33.173 -40.417 0.870 1.00 33.01 296 PRO A O 1
ATOM 2270 N N . ALA A 1 308 ? -33.951 -41.534 -0.920 1.00 35.90 297 ALA A N 1
ATOM 2271 C CA . ALA A 1 308 ? -33.616 -40.501 -1.871 1.00 37.37 297 ALA A CA 1
ATOM 2272 C C . ALA A 1 308 ? -34.577 -39.335 -1.653 1.00 38.58 297 ALA A C 1
ATOM 2273 O O . ALA A 1 308 ? -35.625 -39.508 -1.037 1.00 34.86 297 ALA A O 1
ATOM 2275 N N . PRO A 1 309 ? -34.224 -38.136 -2.158 1.00 42.52 298 PRO A N 1
ATOM 2276 C CA . PRO A 1 309 ? -35.151 -36.996 -2.029 1.00 44.14 298 PRO A CA 1
ATOM 2277 C C . PRO A 1 309 ? -36.304 -37.076 -3.037 1.00 44.96 298 PRO A C 1
ATOM 2278 O O . PRO A 1 309 ? -36.101 -37.544 -4.158 1.00 45.30 298 PRO A O 1
ATOM 2282 N N . GLY A 1 310 ? -37.499 -36.642 -2.630 1.00 46.23 299 GLY A N 1
ATOM 2283 C CA . GLY A 1 310 ? -38.696 -36.687 -3.487 1.00 46.46 299 GLY A CA 1
ATOM 2284 C C . GLY A 1 310 ? -39.994 -36.820 -2.700 1.00 46.57 299 GLY A C 1
ATOM 2285 O O . GLY A 1 310 ? -40.093 -37.635 -1.778 1.00 45.93 299 GLY A O 1
ATOM 2286 N N . GLU B 1 15 ? -8.800 -12.519 -17.590 1.00 63.04 4 GLU B N 1
ATOM 2287 C CA . GLU B 1 15 ? -9.254 -11.183 -18.020 1.00 63.12 4 GLU B CA 1
ATOM 2288 C C . GLU B 1 15 ? -8.735 -10.944 -19.420 1.00 64.96 4 GLU B C 1
ATOM 2289 O O . GLU B 1 15 ? -9.505 -11.063 -20.372 1.00 67.98 4 GLU B O 1
ATOM 2295 N N . ASN B 1 16 ? -7.447 -10.632 -19.586 1.00 65.77 5 ASN B N 1
ATOM 2296 C CA . ASN B 1 16 ? -6.935 -10.319 -20.951 1.00 64.47 5 ASN B CA 1
ATOM 2297 C C . ASN B 1 16 ? -6.506 -11.584 -21.729 1.00 60.61 5 ASN B C 1
ATOM 2298 O O . ASN B 1 16 ? -5.942 -11.486 -22.836 1.00 58.82 5 ASN B O 1
ATOM 2303 N N . LEU B 1 17 ? -6.763 -12.761 -21.145 1.00 54.93 6 LEU B N 1
ATOM 2304 C CA . LEU B 1 17 ? -6.682 -14.018 -21.904 1.00 50.67 6 LEU B CA 1
ATOM 2305 C C . LEU B 1 17 ? -8.012 -14.310 -22.613 1.00 46.84 6 LEU B C 1
ATOM 2306 O O . LEU B 1 17 ? -8.052 -15.104 -23.561 1.00 40.69 6 LEU B O 1
ATOM 2311 N N . TYR B 1 18 ? -9.091 -13.677 -22.143 1.00 45.00 7 TYR B N 1
ATOM 2312 C CA . TYR B 1 18 ? -10.319 -13.594 -22.906 1.00 48.48 7 TYR B CA 1
ATOM 2313 C C . TYR B 1 18 ? -10.088 -12.687 -24.103 1.00 49.82 7 TYR B C 1
ATOM 2314 O O . TYR B 1 18 ? -9.145 -11.886 -24.112 1.00 50.89 7 TYR B O 1
ATOM 2323 N N . PHE B 1 19 ? -10.967 -12.763 -25.091 1.00 48.89 8 PHE B N 1
ATOM 2324 C CA . PHE B 1 19 ? -10.966 -11.736 -26.117 1.00 50.60 8 PHE B CA 1
ATOM 2325 C C . PHE B 1 19 ? -12.350 -11.195 -26.465 1.00 47.11 8 PHE B C 1
ATOM 2326 O O . PHE B 1 19 ? -13.352 -11.915 -26.405 1.00 43.87 8 PHE B O 1
ATOM 2334 N N . GLN B 1 20 ? -12.371 -9.911 -26.836 1.00 44.86 9 GLN B N 1
ATOM 2335 C CA . GLN B 1 20 ? -13.609 -9.180 -27.061 1.00 43.79 9 GLN B CA 1
ATOM 2336 C C . GLN B 1 20 ? -14.182 -9.639 -28.398 1.00 40.19 9 GLN B C 1
ATOM 2337 O O . GLN B 1 20 ? -13.439 -10.001 -29.309 1.00 38.07 9 GLN B O 1
ATOM 2340 N N . GLY B 1 21 ? -15.506 -9.655 -28.498 1.00 37.41 10 GLY B N 1
ATOM 2341 C CA . GLY B 1 21 ? -16.168 -9.989 -29.734 1.00 32.80 10 GLY B CA 1
ATOM 2342 C C . GLY B 1 21 ? -17.580 -9.466 -29.750 1.00 34.52 10 GLY B C 1
ATOM 2343 O O . GLY B 1 21 ? -18.203 -9.224 -28.704 1.00 34.19 10 GLY B O 1
ATOM 2344 N N . HIS B 1 22 ? -18.088 -9.309 -30.960 1.00 39.17 11 HIS B N 1
ATOM 2345 C CA . HIS B 1 22 ? -19.454 -8.899 -31.194 1.00 42.08 11 HIS B CA 1
ATOM 2346 C C . HIS B 1 22 ? -20.274 -10.072 -31.689 1.00 42.32 11 HIS B C 1
ATOM 2347 O O . HIS B 1 22 ? -19.875 -10.762 -32.621 1.00 43.28 11 HIS B O 1
ATOM 2354 N N . MET B 1 23 ? -21.416 -10.287 -31.058 1.00 41.91 12 MET B N 1
ATOM 2355 C CA . MET B 1 23 ? -22.197 -11.476 -31.283 1.00 46.16 12 MET B CA 1
ATOM 2356 C C . MET B 1 23 ? -23.626 -11.214 -31.672 1.00 42.37 12 MET B C 1
ATOM 2357 O O . MET B 1 23 ? -24.118 -10.088 -31.630 1.00 43.17 12 MET B O 1
ATOM 2362 N N . VAL B 1 24 ? -24.304 -12.292 -32.020 1.00 40.55 13 VAL B N 1
ATOM 2363 C CA . VAL B 1 24 ? -25.695 -12.209 -32.384 1.00 40.14 13 VAL B CA 1
ATOM 2364 C C . VAL B 1 24 ? -26.302 -13.565 -32.124 1.00 38.81 13 VAL B C 1
ATOM 2365 O O . VAL B 1 24 ? -25.631 -14.598 -32.310 1.00 33.19 13 VAL B O 1
ATOM 2369 N N . ILE B 1 25 ? -27.556 -13.564 -31.672 1.00 40.30 14 ILE B N 1
ATOM 2370 C CA . ILE B 1 25 ? -28.315 -14.808 -31.520 1.00 42.45 14 ILE B CA 1
ATOM 2371 C C . ILE B 1 25 ? -29.367 -14.904 -32.618 1.00 40.14 14 ILE B C 1
ATOM 2372 O O . ILE B 1 25 ? -30.070 -13.936 -32.853 1.00 41.55 14 ILE B O 1
ATOM 2377 N N . ILE B 1 26 ? -29.449 -16.050 -33.307 1.00 39.37 15 ILE B N 1
ATOM 2378 C CA . ILE B 1 26 ? -30.464 -16.279 -34.339 1.00 37.71 15 ILE B CA 1
ATOM 2379 C C . ILE B 1 26 ? -31.006 -17.691 -34.141 1.00 40.74 15 ILE B C 1
ATOM 2380 O O . ILE B 1 26 ? -30.233 -18.661 -34.120 1.00 36.95 15 ILE B O 1
ATOM 2385 N N . ASP B 1 27 ? -32.328 -17.809 -33.959 1.00 44.00 16 ASP B N 1
ATOM 2386 C CA . ASP B 1 27 ? -32.940 -19.096 -33.569 1.00 47.20 16 ASP B CA 1
ATOM 2387 C C . ASP B 1 27 ? -32.104 -19.810 -32.505 1.00 45.37 16 ASP B C 1
ATOM 2388 O O . ASP B 1 27 ? -31.679 -20.958 -32.682 1.00 48.64 16 ASP B O 1
ATOM 2393 N N . ASN B 1 28 ? -31.852 -19.107 -31.413 1.00 42.39 17 ASN B N 1
ATOM 2394 C CA . ASN B 1 28 ? -31.206 -19.688 -30.248 1.00 40.40 17 ASN B CA 1
ATOM 2395 C C . ASN B 1 28 ? -29.740 -20.038 -30.397 1.00 37.16 17 ASN B C 1
ATOM 2396 O O . ASN B 1 28 ? -29.158 -20.559 -29.456 1.00 39.69 17 ASN B O 1
ATOM 2401 N N . LYS B 1 29 ? -29.126 -19.729 -31.534 1.00 32.27 18 LYS B N 1
ATOM 2402 C CA . LYS B 1 29 ? -27.715 -20.041 -31.732 1.00 28.32 18 LYS B CA 1
ATOM 2403 C C . LYS B 1 29 ? -26.921 -18.755 -31.827 1.00 24.21 18 LYS B C 1
ATOM 2404 O O . LYS B 1 29 ? -27.423 -17.768 -32.340 1.00 24.53 18 LYS B O 1
ATOM 2409 N N . HIS B 1 30 ? -25.698 -18.757 -31.299 1.00 22.30 19 HIS B N 1
ATOM 2410 C CA . HIS B 1 30 ? -24.856 -17.553 -31.266 1.00 21.35 19 HIS B CA 1
ATOM 2411 C C . HIS B 1 30 ? -23.935 -17.512 -32.455 1.00 19.20 19 HIS B C 1
ATOM 2412 O O . HIS B 1 30 ? -23.424 -18.537 -32.861 1.00 20.94 19 HIS B O 1
ATOM 2419 N N . TYR B 1 31 ? -23.693 -16.319 -32.985 1.00 20.56 20 TYR B N 1
ATOM 2420 C CA 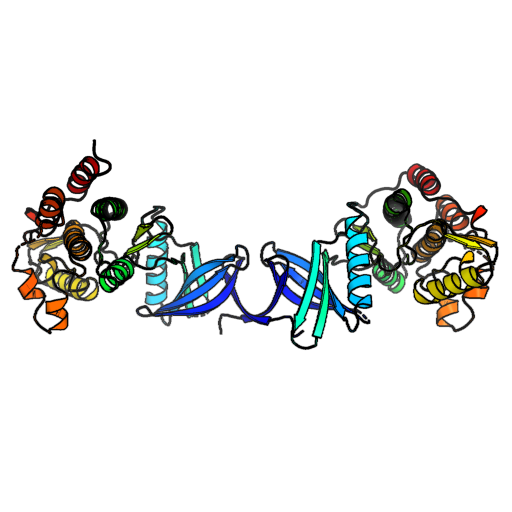. TYR B 1 31 ? -22.830 -16.131 -34.151 1.00 19.74 20 TYR B CA 1
ATOM 2421 C C . TYR B 1 31 ? -21.915 -14.961 -33.853 1.00 20.78 20 TYR B C 1
ATOM 2422 O O . TYR B 1 31 ? -22.372 -13.959 -33.307 1.00 21.67 20 TYR B O 1
ATOM 2431 N N . LEU B 1 32 ? -20.642 -15.098 -34.229 1.00 20.37 21 LEU B N 1
ATOM 2432 C CA . LEU B 1 32 ? -19.624 -14.067 -34.046 1.00 20.12 21 LEU B CA 1
ATOM 2433 C C . LEU B 1 32 ? -19.350 -13.291 -35.327 1.00 20.97 21 LEU B C 1
ATOM 2434 O O . LEU B 1 32 ? -19.094 -13.865 -36.375 1.00 22.56 21 LEU B O 1
ATOM 2439 N N . PHE B 1 33 ? -19.361 -11.976 -35.239 1.00 20.92 22 PHE B N 1
ATOM 2440 C CA . PHE B 1 33 ? -19.000 -11.159 -36.373 1.00 22.49 22 PHE B CA 1
ATOM 2441 C C . PHE B 1 33 ? -17.488 -11.261 -36.693 1.00 23.07 22 PHE B C 1
ATOM 2442 O O . PHE B 1 33 ? -16.656 -11.060 -35.820 1.00 22.19 22 PHE B O 1
ATOM 2450 N N . ILE B 1 34 ? -17.132 -11.567 -37.938 1.00 23.70 23 ILE B N 1
ATOM 2451 C CA . ILE B 1 34 ? -15.727 -11.543 -38.352 1.00 22.80 23 ILE B CA 1
ATOM 2452 C C . ILE B 1 34 ? -15.394 -10.271 -39.133 1.00 21.04 23 ILE B C 1
ATOM 2453 O O . ILE B 1 34 ? -14.542 -9.507 -38.718 1.00 22.29 23 ILE B O 1
ATOM 2458 N N . GLN B 1 35 ? -16.066 -10.029 -40.249 1.00 20.45 24 GLN B N 1
ATOM 2459 C CA . GLN B 1 35 ? -15.791 -8.839 -41.062 1.00 22.51 24 GLN B CA 1
ATOM 2460 C C . GLN B 1 35 ? -16.875 -8.571 -42.093 1.00 22.66 24 GLN B C 1
ATOM 2461 O O . GLN B 1 35 ? -17.584 -9.496 -42.447 1.00 22.53 24 GLN B O 1
ATOM 2467 N N . LYS B 1 36 ? -17.005 -7.330 -42.580 1.00 22.64 25 LYS B N 1
ATOM 2468 C CA . LYS B 1 36 ? -17.959 -7.043 -43.686 1.00 23.91 25 LYS B CA 1
ATOM 2469 C C . LYS B 1 36 ? -17.526 -7.779 -44.959 1.00 21.79 25 LYS B C 1
ATOM 2470 O O . LYS B 1 36 ? -16.366 -7.750 -45.295 1.00 20.80 25 LYS B O 1
ATOM 2472 N N . LEU B 1 37 ? -18.461 -8.454 -45.632 1.00 22.21 26 LEU B N 1
ATOM 2473 C CA . LEU B 1 37 ? -18.206 -9.087 -46.932 1.00 23.81 26 LEU B CA 1
ATOM 2474 C C . LEU B 1 37 ? -18.492 -8.190 -48.135 1.00 24.44 26 LEU B C 1
ATOM 2475 O O . LEU B 1 37 ? -17.726 -8.149 -49.086 1.00 29.72 26 LEU B O 1
ATOM 2480 N N . GLY B 1 38 ? -19.624 -7.511 -48.125 1.00 24.98 27 GLY B N 1
ATOM 2481 C CA . GLY B 1 38 ? -20.025 -6.719 -49.271 1.00 23.01 27 GLY B CA 1
ATOM 2482 C C . GLY B 1 38 ? -21.301 -5.973 -49.011 1.00 23.54 27 GLY B C 1
ATOM 2483 O O . GLY B 1 38 ? -21.770 -5.907 -47.871 1.00 19.93 27 GLY B O 1
ATOM 2484 N N . GLU B 1 39 ? -21.847 -5.374 -50.070 1.00 26.03 28 GLU B N 1
ATOM 2485 C CA . GLU B 1 39 ? -23.115 -4.676 -49.978 1.00 26.68 28 GLU B CA 1
ATOM 2486 C C . GLU B 1 39 ? -23.880 -5.027 -51.210 1.00 29.15 28 GLU B C 1
ATOM 2487 O O . GLU B 1 39 ? -23.289 -5.232 -52.255 1.00 28.41 28 GLU B O 1
ATOM 2493 N N . GLY B 1 40 ? -25.192 -5.175 -51.043 1.00 35.04 29 GLY B N 1
ATOM 2494 C CA . GLY B 1 40 ? -26.132 -5.408 -52.132 1.00 36.56 29 GLY B CA 1
ATOM 2495 C C . GLY B 1 40 ? -26.795 -4.070 -52.337 1.00 37.58 29 GLY B C 1
ATOM 2496 O O . GLY B 1 40 ? -26.138 -3.050 -52.141 1.00 40.76 29 GLY B O 1
ATOM 2497 N N . GLY B 1 41 ? -28.080 -4.057 -52.695 1.00 36.15 30 GLY B N 1
ATOM 2498 C CA . GLY B 1 41 ? -28.753 -2.823 -53.090 1.00 35.63 30 GLY B CA 1
ATOM 2499 C C . GLY B 1 41 ? -29.106 -1.988 -51.878 1.00 38.93 30 GLY B C 1
ATOM 2500 O O . GLY B 1 41 ? -28.592 -0.887 -51.699 1.00 39.42 30 GLY B O 1
ATOM 2501 N N . PHE B 1 42 ? -29.993 -2.519 -51.040 1.00 40.21 31 PHE B N 1
ATOM 2502 C CA . PHE B 1 42 ? -30.333 -1.899 -49.756 1.00 38.03 31 PHE B CA 1
ATOM 2503 C C . PHE B 1 42 ? -29.928 -2.867 -48.633 1.00 34.97 31 PHE B C 1
ATOM 2504 O O . PHE B 1 42 ? -30.604 -2.953 -47.597 1.00 33.49 31 PHE B O 1
ATOM 2512 N N . SER B 1 43 ? -28.813 -3.576 -48.835 1.00 30.98 32 SER B N 1
ATOM 2513 C CA . SER B 1 43 ? -28.364 -4.572 -47.863 1.00 29.50 32 SER B CA 1
ATOM 2514 C C . SER B 1 43 ? -26.850 -4.577 -47.562 1.00 28.46 32 SER B C 1
ATOM 2515 O O . SER B 1 43 ? -26.034 -4.195 -48.400 1.00 26.36 32 SER B O 1
ATOM 2518 N N . TYR B 1 44 ? -26.502 -4.993 -46.339 1.00 29.00 33 TYR B N 1
ATOM 2519 C CA . TYR B 1 44 ? -25.117 -5.287 -45.933 1.00 27.98 33 TYR B CA 1
ATOM 2520 C C . TYR B 1 44 ? -24.975 -6.768 -45.812 1.00 27.02 33 TYR B C 1
ATOM 2521 O O . TYR B 1 44 ? -25.905 -7.430 -45.346 1.00 29.68 33 TYR B O 1
ATOM 2530 N N . VAL B 1 45 ? -23.806 -7.292 -46.165 1.00 25.83 34 VAL B N 1
ATOM 2531 C CA . VAL B 1 45 ? -23.552 -8.722 -46.010 1.00 25.57 34 VAL B CA 1
ATOM 2532 C C . VAL B 1 45 ? -22.323 -8.909 -45.140 1.00 24.99 34 VAL B C 1
ATOM 2533 O O . VAL B 1 45 ? -21.240 -8.453 -45.504 1.00 23.78 34 VAL B O 1
ATOM 2537 N N . ASP B 1 46 ? -22.509 -9.557 -43.986 1.00 22.44 35 ASP B N 1
ATOM 2538 C CA . ASP B 1 46 ? -21.445 -9.755 -43.009 1.00 21.13 35 ASP B CA 1
ATOM 2539 C C . ASP B 1 46 ? -21.020 -11.207 -42.983 1.00 19.55 35 ASP B C 1
ATOM 2540 O O . ASP B 1 46 ? -21.814 -12.067 -43.273 1.00 21.42 35 ASP B O 1
ATOM 2545 N N . LEU B 1 47 ? -19.762 -11.462 -42.624 1.00 21.97 36 LEU B N 1
ATOM 2546 C CA . LEU B 1 47 ? -19.254 -12.810 -42.380 1.00 21.65 36 LEU B CA 1
ATOM 2547 C C . LEU B 1 47 ? -19.383 -13.060 -40.897 1.00 22.04 36 LEU B C 1
ATOM 2548 O O . LEU B 1 47 ? -18.964 -12.231 -40.081 1.00 22.90 36 LEU B O 1
ATOM 2553 N N . VAL B 1 48 ? -20.001 -14.182 -40.551 1.00 22.09 37 VAL B N 1
ATOM 2554 C CA . VAL B 1 48 ? -20.142 -14.586 -39.165 1.00 20.40 37 VAL B CA 1
ATOM 2555 C C . VAL B 1 48 ? -19.736 -16.047 -39.033 1.00 21.33 37 VAL B C 1
ATOM 2556 O O . VAL B 1 48 ? -19.876 -16.814 -39.973 1.00 18.31 37 VAL B O 1
ATOM 2560 N N . GLU B 1 49 ? -19.232 -16.406 -37.853 1.00 22.15 38 GLU B N 1
ATOM 2561 C CA . GLU B 1 49 ? -18.867 -17.766 -37.533 1.00 22.82 38 GLU B CA 1
ATOM 2562 C C . GLU B 1 49 ? -19.907 -18.285 -36.577 1.00 22.82 38 GLU B C 1
ATOM 2563 O O . GLU B 1 49 ? -20.277 -17.599 -35.629 1.00 25.62 38 GLU B O 1
ATOM 2569 N N . GLY B 1 50 ? -20.387 -19.498 -36.821 1.00 24.04 39 GLY B N 1
ATOM 2570 C CA . GLY B 1 50 ? -21.288 -20.155 -35.888 1.00 22.55 39 GLY B CA 1
ATOM 2571 C C . GLY B 1 50 ? -20.471 -20.674 -34.732 1.00 23.07 39 GLY B C 1
ATOM 2572 O O . GLY B 1 50 ? -19.599 -21.522 -34.912 1.00 21.93 39 GLY B O 1
ATOM 2573 N N . LEU B 1 51 ? -20.762 -20.179 -33.536 1.00 25.64 40 LEU B N 1
ATOM 2574 C CA . LEU B 1 51 ? -20.022 -20.571 -32.320 1.00 25.30 40 LEU B CA 1
ATOM 2575 C C . LEU B 1 51 ? -20.389 -21.951 -31.774 1.00 26.97 40 LEU B C 1
ATOM 2576 O O . LEU B 1 51 ? -19.792 -22.417 -30.808 1.00 27.17 40 LEU B O 1
ATOM 2581 N N . HIS B 1 52 ? -21.347 -22.604 -32.424 1.00 30.84 41 HIS B N 1
ATOM 2582 C CA . HIS B 1 52 ? -21.823 -23.928 -32.048 1.00 32.67 41 HIS B CA 1
ATOM 2583 C C . HIS B 1 52 ? -21.208 -25.022 -32.909 1.00 34.55 41 HIS B C 1
ATOM 2584 O O . HIS B 1 52 ? -21.077 -26.136 -32.452 1.00 40.14 41 HIS B O 1
ATOM 2591 N N . ASP B 1 53 ? -20.852 -24.698 -34.152 1.00 38.09 42 ASP B N 1
ATOM 2592 C CA . ASP B 1 53 ? -20.365 -25.667 -35.162 1.00 37.35 42 ASP B CA 1
ATOM 2593 C C . ASP B 1 53 ? -19.028 -25.275 -35.837 1.00 36.44 42 ASP B C 1
ATOM 2594 O O . ASP B 1 53 ? -18.498 -26.039 -36.632 1.00 38.56 42 ASP B O 1
ATOM 2599 N N . GLY B 1 54 ? -18.516 -24.076 -35.565 1.00 35.39 43 GLY B N 1
ATOM 2600 C CA . GLY B 1 54 ? -17.293 -23.591 -36.189 1.00 34.61 43 GLY B CA 1
ATOM 2601 C C . GLY B 1 54 ? -17.403 -23.202 -37.659 1.00 35.41 43 GLY B C 1
ATOM 2602 O O . GLY B 1 54 ? -16.410 -22.801 -38.260 1.00 37.80 43 GLY B O 1
ATOM 2603 N N . HIS B 1 55 ? -18.598 -23.285 -38.237 1.00 33.16 44 HIS B N 1
ATOM 2604 C CA . HIS B 1 55 ? -18.810 -22.960 -39.647 1.00 31.52 44 HIS B CA 1
ATOM 2605 C C . HIS B 1 55 ? -19.046 -21.468 -39.904 1.00 28.38 44 HIS B C 1
ATOM 2606 O O . HIS B 1 55 ? -19.442 -20.726 -39.008 1.00 28.76 44 HIS B O 1
ATOM 2613 N N . PHE B 1 56 ? -18.828 -21.053 -41.150 1.00 23.40 45 PHE B N 1
ATOM 2614 C CA . PHE B 1 56 ? -18.989 -19.669 -41.555 1.00 21.47 45 PHE B CA 1
ATOM 2615 C C . PHE B 1 56 ? -20.297 -19.476 -42.312 1.00 19.49 45 PHE B C 1
ATOM 2616 O O . PHE B 1 56 ? -20.822 -20.396 -42.944 1.00 15.22 45 PHE B O 1
ATOM 2624 N N . TYR B 1 57 ? -20.814 -18.254 -42.238 1.00 20.28 46 TYR B N 1
ATOM 2625 C CA . TYR B 1 57 ? -22.057 -17.900 -42.881 1.00 21.17 46 TYR B CA 1
ATOM 2626 C C . TYR B 1 57 ? -21.949 -16.477 -43.386 1.00 22.58 46 TYR B C 1
ATOM 2627 O O . TYR B 1 57 ? -21.149 -15.690 -42.862 1.00 19.34 46 TYR B O 1
ATOM 2636 N N . ALA B 1 58 ? -22.733 -16.184 -44.435 1.00 23.68 47 ALA B N 1
ATOM 2637 C CA . ALA B 1 58 ? -23.007 -14.824 -44.877 1.00 23.88 47 ALA B CA 1
ATOM 2638 C C . ALA B 1 58 ? -24.339 -14.423 -44.283 1.00 21.05 47 ALA B C 1
ATOM 2639 O O . ALA B 1 58 ? -25.335 -15.073 -44.511 1.00 21.48 47 ALA B O 1
ATOM 2641 N N . LEU B 1 59 ? -24.343 -13.343 -43.530 1.00 22.11 48 LEU B N 1
ATOM 2642 C CA . LEU B 1 59 ? -25.542 -12.803 -42.928 1.00 21.54 48 LEU B CA 1
ATOM 2643 C C . LEU B 1 59 ? -25.879 -11.550 -43.699 1.00 20.33 48 LEU B C 1
ATOM 2644 O O . LEU B 1 59 ? -25.111 -10.588 -43.689 1.00 17.56 48 LEU B O 1
ATOM 2649 N N . LYS B 1 60 ? -27.031 -11.573 -44.361 1.00 19.41 49 LYS B N 1
ATOM 2650 C CA . LYS B 1 60 ? -27.505 -10.461 -45.161 1.00 18.82 49 LYS B CA 1
ATOM 2651 C C . LYS B 1 60 ? -28.446 -9.619 -44.345 1.00 19.76 49 LYS B C 1
ATOM 2652 O O . LYS B 1 60 ? -29.440 -10.136 -43.832 1.00 18.43 49 LYS B O 1
ATOM 2658 N N . ARG B 1 61 ? -28.162 -8.323 -44.255 1.00 18.86 50 ARG B N 1
ATOM 2659 C CA . ARG B 1 61 ? -28.937 -7.440 -43.409 1.00 20.31 50 ARG B CA 1
ATOM 2660 C C . ARG B 1 61 ? -29.579 -6.398 -44.261 1.00 23.12 50 ARG B C 1
ATOM 2661 O O . ARG B 1 61 ? -28.893 -5.598 -44.888 1.00 25.56 50 ARG B O 1
ATOM 2669 N N . ILE B 1 62 ? -30.903 -6.420 -44.298 1.00 25.34 51 ILE B N 1
ATOM 2670 C CA . ILE B 1 62 ? -31.657 -5.510 -45.139 1.00 27.62 51 ILE B CA 1
ATOM 2671 C C . ILE B 1 62 ? -32.261 -4.463 -44.265 1.00 27.13 51 ILE B C 1
ATOM 2672 O O . ILE B 1 62 ? -32.837 -4.784 -43.232 1.00 24.68 51 ILE B O 1
ATOM 2677 N N . LEU B 1 63 ? -32.140 -3.210 -44.679 1.00 32.90 52 LEU B N 1
ATOM 2678 C CA . LEU B 1 63 ? -32.705 -2.097 -43.891 1.00 36.97 52 LEU B CA 1
ATOM 2679 C C . LEU B 1 63 ? -34.138 -1.816 -44.337 1.00 37.64 52 LEU B C 1
ATOM 2680 O O . LEU B 1 63 ? -34.418 -1.756 -45.541 1.00 35.82 52 LEU B O 1
ATOM 2685 N N . CYS B 1 64 ? -35.029 -1.650 -43.353 1.00 40.90 53 CYS B N 1
ATOM 2686 C CA . CYS B 1 64 ? -36.469 -1.469 -43.581 1.00 42.65 53 CYS B CA 1
ATOM 2687 C C . CYS B 1 64 ? -37.014 -0.219 -42.935 1.00 44.62 53 CYS B C 1
ATOM 2688 O O . CYS B 1 64 ? -37.759 -0.291 -41.958 1.00 47.91 53 CYS B O 1
ATOM 2691 N N . HIS B 1 65 ? -36.672 0.930 -43.503 1.00 45.25 54 HIS B N 1
ATOM 2692 C CA . HIS B 1 65 ? -37.215 2.189 -43.030 1.00 43.98 54 HIS B CA 1
ATOM 2693 C C . HIS B 1 65 ? -38.697 2.348 -43.437 1.00 44.53 54 HIS B C 1
ATOM 2694 O O . HIS B 1 65 ? -39.293 3.377 -43.136 1.00 46.60 54 HIS B O 1
ATOM 2697 N N . GLU B 1 66 ? -39.296 1.350 -44.103 1.00 44.30 55 GLU B N 1
ATOM 2698 C CA . GLU B 1 66 ? -40.736 1.403 -44.458 1.00 45.52 55 GLU B CA 1
ATOM 2699 C C . GLU B 1 66 ? -41.438 0.031 -44.527 1.00 46.82 55 GLU B C 1
ATOM 2700 O O . GLU B 1 66 ? -40.807 -1.021 -44.358 1.00 49.74 55 GLU B O 1
ATOM 2702 N N . GLN B 1 67 ? -42.748 0.059 -44.780 1.00 46.41 56 GLN B N 1
ATOM 2703 C CA . GLN B 1 67 ? -43.582 -1.152 -44.813 1.00 46.56 56 GLN B CA 1
ATOM 2704 C C . GLN B 1 67 ? -43.337 -2.015 -46.054 1.00 46.47 56 GLN B C 1
ATOM 2705 O O . GLN B 1 67 ? -43.118 -3.216 -45.921 1.00 45.21 56 GLN B O 1
ATOM 2711 N N . GLN B 1 68 ? -43.382 -1.414 -47.245 1.00 46.91 57 GLN B N 1
ATOM 2712 C CA . GLN B 1 68 ? -43.148 -2.150 -48.500 1.00 48.00 57 GLN B CA 1
ATOM 2713 C C . GLN B 1 68 ? -41.733 -2.797 -48.556 1.00 51.60 57 GLN B C 1
ATOM 2714 O O . GLN B 1 68 ? -41.459 -3.676 -49.390 1.00 53.85 57 GLN B O 1
ATOM 2716 N N . ASP B 1 69 ? -40.844 -2.371 -47.660 1.00 52.61 58 ASP B N 1
ATOM 2717 C CA . ASP B 1 69 ? -39.516 -2.964 -47.536 1.00 51.87 58 ASP B CA 1
ATOM 2718 C C . ASP B 1 69 ? -39.619 -4.248 -46.712 1.00 50.32 58 ASP B C 1
ATOM 2719 O O . ASP B 1 69 ? -39.042 -5.287 -47.079 1.00 48.73 58 ASP B O 1
ATOM 2724 N N . ARG B 1 70 ? -40.325 -4.147 -45.577 1.00 47.61 59 ARG B N 1
ATOM 2725 C CA . ARG B 1 70 ? -40.622 -5.301 -44.721 1.00 45.43 59 ARG B CA 1
ATOM 2726 C C . ARG B 1 70 ? -41.211 -6.421 -45.572 1.00 44.95 59 ARG B C 1
ATOM 2727 O O . ARG B 1 70 ? -40.788 -7.567 -45.469 1.00 43.81 59 ARG B O 1
ATOM 2731 N N . GLU B 1 71 ? -42.151 -6.057 -46.446 1.00 45.87 60 GLU B N 1
ATOM 2732 C CA . GLU B 1 71 ? -42.956 -7.019 -47.193 1.00 45.66 60 GLU B CA 1
ATOM 2733 C C . GLU B 1 71 ? -42.220 -7.719 -48.320 1.00 45.75 60 GLU B C 1
ATOM 2734 O O . GLU B 1 71 ? -42.497 -8.887 -48.582 1.00 49.55 60 GLU B O 1
ATOM 2737 N N . GLU B 1 72 ? -41.301 -7.053 -49.003 1.00 44.03 61 GLU B N 1
ATOM 2738 C CA . GLU B 1 72 ? -40.605 -7.760 -50.077 1.00 45.72 61 GLU B CA 1
ATOM 2739 C C . GLU B 1 72 ? -39.347 -8.487 -49.573 1.00 44.16 61 GLU B C 1
ATOM 2740 O O . GLU B 1 72 ? -38.718 -9.255 -50.309 1.00 44.67 61 GLU B O 1
ATOM 2746 N N . ALA B 1 73 ? -38.996 -8.249 -48.313 1.00 41.14 62 ALA B N 1
ATOM 2747 C CA . ALA B 1 73 ? -37.986 -9.050 -47.639 1.00 39.44 62 ALA B CA 1
ATOM 2748 C C . ALA B 1 73 ? -38.577 -10.397 -47.187 1.00 37.76 62 ALA B C 1
ATOM 2749 O O . ALA B 1 73 ? -37.858 -11.404 -47.119 1.00 33.74 62 ALA B O 1
ATOM 2751 N N . GLN B 1 74 ? -39.870 -10.406 -46.850 1.00 35.42 63 GLN B N 1
ATOM 2752 C CA . GLN B 1 74 ? -40.586 -11.667 -46.644 1.00 34.62 63 GLN B CA 1
ATOM 2753 C C . GLN B 1 74 ? -40.613 -12.460 -47.928 1.00 33.26 63 GLN B C 1
ATOM 2754 O O . GLN B 1 74 ? -40.417 -13.665 -47.905 1.00 34.12 63 GLN B O 1
ATOM 2760 N N . ARG B 1 75 ? -40.867 -11.777 -49.042 1.00 32.99 64 ARG B N 1
ATOM 2761 C CA . ARG B 1 75 ? -40.975 -12.430 -50.349 1.00 32.07 64 ARG B CA 1
ATOM 2762 C C . ARG B 1 75 ? -39.656 -13.116 -50.700 1.00 29.21 64 ARG B C 1
ATOM 2763 O O . ARG B 1 75 ? -39.634 -14.234 -51.191 1.00 25.36 64 ARG B O 1
ATOM 2767 N N . GLU B 1 76 ? -38.557 -12.428 -50.436 1.00 30.52 65 GLU B N 1
ATOM 2768 C CA . GLU B 1 76 ? -37.235 -12.953 -50.744 1.00 31.83 65 GLU B CA 1
ATOM 2769 C C . GLU B 1 76 ? -36.992 -14.217 -49.928 1.00 29.29 65 GLU B C 1
ATOM 2770 O O . GLU B 1 76 ? -36.643 -15.263 -50.471 1.00 26.88 65 GLU B O 1
ATOM 2776 N N . ALA B 1 77 ? -37.223 -14.099 -48.622 1.00 27.36 66 ALA B N 1
ATOM 2777 C CA . ALA B 1 77 ? -37.115 -15.201 -47.690 1.00 25.50 66 ALA B CA 1
ATOM 2778 C C . ALA B 1 77 ? -37.957 -16.394 -48.127 1.00 26.74 66 ALA B C 1
ATOM 2779 O O . ALA B 1 77 ? -37.453 -17.511 -48.232 1.00 28.64 66 ALA B O 1
ATOM 2781 N N . ASP B 1 78 ? -39.234 -16.189 -48.394 1.00 26.18 67 ASP B N 1
ATOM 2782 C CA . ASP B 1 78 ? -40.049 -17.346 -48.750 1.00 28.14 67 ASP B CA 1
ATOM 2783 C C . ASP B 1 78 ? -39.839 -17.858 -50.192 1.00 24.88 67 ASP B C 1
ATOM 2784 O O . ASP B 1 78 ? -40.180 -18.999 -50.510 1.00 23.75 67 ASP B O 1
ATOM 2789 N N . MET B 1 79 ? -39.211 -17.055 -51.035 1.00 24.82 68 MET B N 1
ATOM 2790 C CA . MET B 1 79 ? -38.720 -17.569 -52.308 1.00 25.85 68 MET B CA 1
ATOM 2791 C C . MET B 1 79 ? -37.579 -18.591 -52.076 1.00 24.92 68 MET B C 1
ATOM 2792 O O . MET B 1 79 ? -37.522 -19.638 -52.707 1.00 22.28 68 MET B O 1
ATOM 2797 N N . HIS B 1 80 ? -36.670 -18.305 -51.161 1.00 25.14 69 HIS B N 1
ATOM 2798 C CA . HIS B 1 80 ? -35.655 -19.301 -50.822 1.00 26.83 69 HIS B CA 1
ATOM 2799 C C . HIS B 1 80 ? -36.339 -20.565 -50.312 1.00 27.02 69 HIS B C 1
ATOM 2800 O O . HIS B 1 80 ? -35.981 -21.682 -50.685 1.00 28.74 69 HIS B O 1
ATOM 2807 N N . ARG B 1 81 ? -37.355 -20.385 -49.489 1.00 25.23 70 ARG B N 1
ATOM 2808 C CA . ARG B 1 81 ? -37.990 -21.508 -48.846 1.00 24.90 70 ARG B CA 1
ATOM 2809 C C . ARG B 1 81 ? -38.928 -22.351 -49.708 1.00 24.09 70 ARG B C 1
ATOM 2810 O O . ARG B 1 81 ? -39.396 -23.364 -49.219 1.00 21.70 70 ARG B O 1
ATOM 2818 N N . LEU B 1 82 ? -39.217 -22.012 -50.968 1.00 25.53 71 LEU B N 1
ATOM 2819 C CA . LEU B 1 82 ? -39.968 -23.009 -51.755 1.00 25.15 71 LEU B CA 1
ATOM 2820 C C . LEU B 1 82 ? -39.101 -24.050 -52.433 1.00 25.14 71 LEU B C 1
ATOM 2821 O O . LEU B 1 82 ? -39.627 -24.925 -53.107 1.00 29.77 71 LEU B O 1
ATOM 2826 N N . PHE B 1 83 ? -37.790 -23.971 -52.241 1.00 24.40 72 PHE B N 1
ATOM 2827 C CA . PHE B 1 83 ? -36.871 -24.911 -52.849 1.00 24.31 72 PHE B CA 1
ATOM 2828 C C . PHE B 1 83 ? -36.053 -25.603 -51.781 1.00 26.83 72 PHE B C 1
ATOM 2829 O O . PHE B 1 83 ? -35.644 -24.965 -50.821 1.00 27.54 72 PHE B O 1
ATOM 2837 N N . ASN B 1 84 ? -35.829 -26.905 -51.940 1.00 27.03 73 ASN B N 1
ATOM 2838 C CA . ASN B 1 84 ? -34.795 -27.612 -51.173 1.00 27.55 73 ASN B CA 1
ATOM 2839 C C . ASN B 1 84 ? -33.935 -28.409 -52.180 1.00 25.32 73 ASN B C 1
ATOM 2840 O O . ASN B 1 84 ? -34.153 -29.592 -52.404 1.00 26.28 73 ASN B O 1
ATOM 2845 N N . HIS B 1 85 ? -32.969 -27.727 -52.791 1.00 22.33 74 HIS B N 1
ATOM 2846 C CA . HIS B 1 85 ? -32.333 -28.202 -54.001 1.00 19.78 74 HIS B CA 1
ATOM 2847 C C . HIS B 1 85 ? -30.855 -27.851 -53.981 1.00 19.28 74 HIS B C 1
ATOM 2848 O O . HIS B 1 85 ? -30.474 -26.705 -53.681 1.00 21.92 74 HIS B O 1
ATOM 2855 N N . PRO B 1 86 ? -30.004 -28.835 -54.322 1.00 17.90 75 PRO B N 1
ATOM 2856 C CA . PRO B 1 86 ? -28.544 -28.671 -54.290 1.00 14.11 75 PRO B CA 1
ATOM 2857 C C . PRO B 1 86 ? -28.026 -27.525 -55.135 1.00 16.94 75 PRO B C 1
ATOM 2858 O O . PRO B 1 86 ? -26.954 -26.977 -54.844 1.00 23.96 75 PRO B O 1
ATOM 2862 N N . ASN B 1 87 ? -28.753 -27.184 -56.187 1.00 16.18 76 ASN B N 1
ATOM 2863 C CA . ASN B 1 87 ? -28.341 -26.129 -57.104 1.00 16.51 76 ASN B CA 1
ATOM 2864 C C . ASN B 1 87 ? -29.044 -24.808 -56.851 1.00 16.11 76 ASN B C 1
ATOM 2865 O O . ASN B 1 87 ? -28.995 -23.894 -57.689 1.00 16.05 76 ASN B O 1
ATOM 2870 N N . ILE B 1 88 ? -29.717 -24.710 -55.710 1.00 16.48 77 ILE B N 1
ATOM 2871 C CA . ILE B 1 88 ? -30.400 -23.474 -55.361 1.00 20.61 77 ILE B CA 1
ATOM 2872 C C . ILE B 1 88 ? -30.044 -23.090 -53.929 1.00 18.93 77 ILE B C 1
ATOM 2873 O O . ILE B 1 88 ? -30.097 -23.917 -53.036 1.00 17.77 77 ILE B O 1
ATOM 2878 N N . LEU B 1 89 ? -29.667 -21.824 -53.746 1.00 21.10 78 LEU B N 1
ATOM 2879 C CA . LEU B 1 89 ? -29.155 -21.314 -52.472 1.00 21.45 78 LEU B CA 1
ATOM 2880 C C . LEU B 1 89 ? -30.193 -21.424 -51.366 1.00 22.92 78 LEU B C 1
ATOM 2881 O O . LEU B 1 89 ? -31.301 -20.891 -51.485 1.00 21.99 78 LEU B O 1
ATOM 2886 N N . ARG B 1 90 ? -29.823 -22.114 -50.291 1.00 24.81 79 ARG B N 1
ATOM 2887 C CA . ARG B 1 90 ? -30.702 -22.267 -49.131 1.00 26.97 79 ARG B CA 1
ATOM 2888 C C . ARG B 1 90 ? -30.632 -21.150 -48.101 1.00 25.16 79 ARG B C 1
ATOM 2889 O O . ARG B 1 90 ? -29.677 -20.395 -48.008 1.00 27.08 79 ARG B O 1
ATOM 2897 N N . LEU B 1 91 ? -31.710 -21.044 -47.354 1.00 26.59 80 LEU B N 1
ATOM 2898 C CA . LEU B 1 91 ? -31.848 -20.073 -46.303 1.00 26.55 80 LEU B CA 1
ATOM 2899 C C . LEU B 1 91 ? -31.708 -20.842 -45.011 1.00 25.47 80 LEU B C 1
ATOM 2900 O O . LEU B 1 91 ? -32.527 -21.713 -44.697 1.00 26.57 80 LEU B O 1
ATOM 2905 N N . VAL B 1 92 ? -30.667 -20.526 -44.264 1.00 23.89 81 VAL B N 1
ATOM 2906 C CA . VAL B 1 92 ? -30.445 -21.168 -42.985 1.00 23.45 81 VAL B CA 1
ATOM 2907 C C . VAL B 1 92 ? -31.402 -20.610 -41.929 1.00 22.39 81 VAL B C 1
ATOM 2908 O O . VAL B 1 92 ? -31.859 -21.341 -41.075 1.00 25.49 81 VAL B O 1
ATOM 2912 N N . ALA B 1 93 ? -31.676 -19.312 -41.968 1.00 23.76 82 ALA B N 1
ATOM 2913 C CA . ALA B 1 93 ? -32.568 -18.686 -40.994 1.00 22.20 82 ALA B CA 1
ATOM 2914 C C . ALA B 1 93 ? -33.028 -17.307 -41.445 1.00 22.70 82 ALA B C 1
ATOM 2915 O O . ALA B 1 93 ? -32.328 -16.628 -42.173 1.00 22.67 82 ALA B O 1
ATOM 2917 N N . TYR B 1 94 ? -34.187 -16.890 -40.950 1.00 24.61 83 TYR B N 1
ATOM 2918 C CA . TYR B 1 94 ? -34.737 -15.576 -41.225 1.00 24.46 83 TYR B CA 1
ATOM 2919 C C . TYR B 1 94 ? -35.323 -14.947 -39.961 1.00 24.70 83 TYR B C 1
ATOM 2920 O O . TYR B 1 94 ? -36.075 -15.592 -39.265 1.00 23.17 83 TYR B O 1
ATOM 2929 N N . CYS B 1 95 ? -34.997 -13.686 -39.684 1.00 27.35 84 CYS B N 1
ATOM 2930 C CA . CYS B 1 95 ? -35.610 -12.969 -38.568 1.00 29.23 84 CYS B CA 1
ATOM 2931 C C . CYS B 1 95 ? -35.689 -11.466 -38.797 1.00 29.32 84 CYS B C 1
ATOM 2932 O O . CYS B 1 95 ? -35.184 -10.950 -39.779 1.00 29.08 84 CYS B O 1
ATOM 2935 N N . LEU B 1 96 ? -36.388 -10.791 -37.893 1.00 33.00 85 LEU B N 1
ATOM 2936 C CA . LEU B 1 96 ? -36.580 -9.336 -37.929 1.00 34.97 85 LEU B CA 1
ATOM 2937 C C . LEU B 1 96 ? -35.981 -8.780 -36.662 1.00 34.65 85 LEU B C 1
ATOM 2938 O O . LEU B 1 96 ? -36.022 -9.455 -35.641 1.00 35.90 85 LEU B O 1
ATOM 2943 N N . ARG B 1 97 ? -35.422 -7.571 -36.729 1.00 35.22 86 ARG B N 1
ATOM 2944 C CA . ARG B 1 97 ? -34.771 -6.923 -35.574 1.00 37.53 86 ARG B CA 1
ATOM 2945 C C . ARG B 1 97 ? -35.126 -5.415 -35.502 1.00 39.59 86 ARG B C 1
ATOM 2946 O O . ARG B 1 97 ? -35.265 -4.760 -36.535 1.00 39.28 86 ARG B O 1
ATOM 2954 N N . GLU B 1 98 ? -35.280 -4.880 -34.287 1.00 42.27 87 GLU B N 1
ATOM 2955 C CA . GLU B 1 98 ? -35.842 -3.539 -34.101 1.00 44.35 87 GLU B CA 1
ATOM 2956 C C . GLU B 1 98 ? -35.039 -2.678 -33.135 1.00 42.18 87 GLU B C 1
ATOM 2957 O O . GLU B 1 98 ? -33.921 -3.022 -32.778 1.00 40.63 87 GLU B O 1
ATOM 2963 N N . HIS B 1 103 ? -34.794 -1.208 -37.218 1.00 33.35 92 HIS B N 1
ATOM 2964 C CA . HIS B 1 103 ? -35.643 -1.774 -38.290 1.00 36.77 92 HIS B CA 1
ATOM 2965 C C . HIS B 1 103 ? -34.892 -2.562 -39.413 1.00 35.41 92 HIS B C 1
ATOM 2966 O O . HIS B 1 103 ? -34.639 -2.016 -40.486 1.00 36.29 92 HIS B O 1
ATOM 2973 N N . GLU B 1 104 ? -34.575 -3.844 -39.170 1.00 33.34 93 GLU B N 1
ATOM 2974 C CA . GLU B 1 104 ? -33.812 -4.685 -40.124 1.00 33.03 93 GLU B CA 1
ATOM 2975 C C . GLU B 1 104 ? -34.354 -6.114 -40.337 1.00 31.41 93 GLU B C 1
ATOM 2976 O O . GLU B 1 104 ? -34.861 -6.738 -39.416 1.00 33.41 93 GLU B O 1
ATOM 2982 N N . ALA B 1 105 ? -34.209 -6.641 -41.546 1.00 27.65 94 ALA B N 1
ATOM 2983 C CA . ALA B 1 105 ? -34.533 -8.035 -41.812 1.00 26.54 94 ALA B CA 1
ATOM 2984 C C . ALA B 1 105 ? -33.258 -8.781 -42.151 1.00 25.58 94 ALA B C 1
ATOM 2985 O O . ALA B 1 105 ? -32.439 -8.299 -42.939 1.00 25.60 94 ALA B O 1
ATOM 2987 N N . TRP B 1 106 ? -33.110 -9.963 -41.564 1.00 24.16 95 TRP B N 1
ATOM 2988 C CA . TRP B 1 106 ? -31.870 -10.734 -41.620 1.00 24.12 95 TRP B CA 1
ATOM 2989 C C . TRP B 1 106 ? -32.106 -12.060 -42.277 1.00 24.27 95 TRP B C 1
ATOM 2990 O O . TRP B 1 106 ? -33.044 -12.762 -41.929 1.00 27.64 95 TRP B O 1
ATOM 3001 N N . LEU B 1 107 ? -31.250 -12.407 -43.223 1.00 24.32 96 LEU B N 1
ATOM 3002 C CA . LEU B 1 107 ? -31.271 -13.722 -43.833 1.00 24.43 96 LEU B CA 1
ATOM 3003 C C . LEU B 1 107 ? -29.905 -14.341 -43.634 1.00 22.84 96 LEU B C 1
ATOM 3004 O O . LEU B 1 107 ? -28.892 -13.787 -44.065 1.00 20.01 96 LEU B O 1
ATOM 3009 N N . LEU B 1 108 ? -29.872 -15.490 -42.981 1.00 23.96 97 LEU B N 1
ATOM 3010 C CA . LEU B 1 108 ? -28.612 -16.202 -42.777 1.00 24.50 97 LEU B CA 1
ATOM 3011 C C . LEU B 1 108 ? -28.435 -17.199 -43.919 1.00 22.73 97 LEU B C 1
ATOM 3012 O O . LEU B 1 108 ? -29.289 -18.059 -44.140 1.00 24.53 97 LEU B O 1
ATOM 3017 N N . LEU B 1 109 ? -27.326 -17.051 -44.638 1.00 20.07 98 LEU B N 1
ATOM 3018 C CA . LEU B 1 109 ? -27.002 -17.861 -45.806 1.00 20.41 98 LEU B CA 1
ATOM 3019 C C . LEU B 1 109 ? -25.685 -18.615 -45.611 1.00 20.24 98 LEU B C 1
ATOM 3020 O O . LEU B 1 109 ? -24.800 -18.159 -44.892 1.00 20.86 98 LEU B O 1
ATOM 3025 N N . PRO B 1 110 ? -25.537 -19.766 -46.281 1.00 21.56 99 PRO B N 1
ATOM 3026 C CA . PRO B 1 110 ? -24.240 -20.435 -46.283 1.00 18.18 99 PRO B CA 1
ATOM 3027 C C . PRO B 1 110 ? -23.142 -19.604 -46.927 1.00 20.61 99 PRO B C 1
ATOM 3028 O O . PRO B 1 110 ? -23.409 -18.675 -47.696 1.00 21.81 99 PRO B O 1
ATOM 3032 N N . PHE B 1 111 ? -21.912 -19.964 -46.598 1.00 22.68 100 PHE B N 1
ATOM 3033 C CA . PHE B 1 111 ? -20.719 -19.317 -47.070 1.00 20.37 100 PHE B CA 1
ATOM 3034 C C . PHE B 1 111 ? -19.959 -20.236 -48.040 1.00 19.37 100 PHE B C 1
ATOM 3035 O O . PHE B 1 111 ? -19.842 -21.419 -47.815 1.00 17.15 100 PHE B O 1
ATOM 3043 N N . PHE B 1 112 ? -19.382 -19.648 -49.079 1.00 20.78 101 PHE B N 1
ATOM 3044 C CA . PHE B 1 112 ? -18.717 -20.374 -50.127 1.00 20.23 101 PHE B CA 1
ATOM 3045 C C . PHE B 1 112 ? -17.242 -19.955 -50.277 1.00 21.33 101 PHE B C 1
ATOM 3046 O O . PHE B 1 112 ? -16.938 -18.951 -50.904 1.00 22.86 101 PHE B O 1
ATOM 3054 N N . LYS B 1 113 ? -16.341 -20.740 -49.681 1.00 24.27 102 LYS B N 1
ATOM 3055 C CA . LYS B 1 113 ? -14.899 -20.607 -49.878 1.00 28.35 102 LYS B CA 1
ATOM 3056 C C . LYS B 1 113 ? -14.500 -20.429 -51.329 1.00 24.40 102 LYS B C 1
ATOM 3057 O O . LYS B 1 113 ? -13.512 -19.764 -51.594 1.00 30.32 102 LYS B O 1
ATOM 3063 N N . ARG B 1 114 ? -15.164 -21.131 -52.243 1.00 20.33 103 ARG B N 1
ATOM 3064 C CA . ARG B 1 114 ? -14.728 -21.162 -53.648 1.00 21.73 103 ARG B CA 1
ATOM 3065 C C . ARG B 1 114 ? -15.258 -19.983 -54.446 1.00 22.02 103 ARG B C 1
ATOM 3066 O O . ARG B 1 114 ? -14.830 -19.764 -55.574 1.00 27.38 103 ARG B O 1
ATOM 3074 N N . GLY B 1 115 ? -16.179 -19.216 -53.865 1.00 22.71 104 GLY B N 1
ATOM 3075 C CA . GLY B 1 115 ? -16.670 -17.998 -54.488 1.00 21.14 104 GLY B CA 1
ATOM 3076 C C . GLY B 1 115 ? -17.682 -18.272 -55.581 1.00 19.88 104 GLY B C 1
ATOM 3077 O O . GLY B 1 115 ? -18.439 -19.228 -55.485 1.00 24.72 104 GLY B O 1
ATOM 3078 N N . THR B 1 116 ? -17.695 -17.419 -56.603 1.00 20.32 105 THR B N 1
ATOM 3079 C CA . THR B 1 116 ? -18.604 -17.515 -57.750 1.00 21.38 105 THR B CA 1
ATOM 3080 C C . THR B 1 116 ? -17.952 -18.175 -58.926 1.00 15.00 105 THR B C 1
ATOM 3081 O O . THR B 1 116 ? -16.756 -18.219 -59.018 1.00 13.14 105 THR B O 1
ATOM 3085 N N . LEU B 1 117 ? -18.755 -18.619 -59.870 1.00 16.08 106 LEU B N 1
ATOM 3086 C CA . LEU B 1 117 ? -18.249 -19.083 -61.149 1.00 14.54 106 LEU B CA 1
ATOM 3087 C C . LEU B 1 117 ? -17.413 -18.039 -61.864 1.00 16.16 106 LEU B C 1
ATOM 3088 O O . LEU B 1 117 ? -16.513 -18.382 -62.659 1.00 23.11 106 LEU B O 1
ATOM 3093 N N . TRP B 1 118 ? -17.715 -16.766 -61.645 1.00 14.33 107 TRP B N 1
ATOM 3094 C CA . TRP B 1 118 ? -16.955 -15.720 -62.345 1.00 14.32 107 TRP B CA 1
ATOM 3095 C C . TRP B 1 118 ? -15.554 -15.609 -61.790 1.00 14.05 107 TRP B C 1
ATOM 3096 O O . TRP B 1 118 ? -14.591 -15.536 -62.540 1.00 14.92 107 TRP B O 1
ATOM 3107 N N . ASN B 1 119 ? -15.390 -15.624 -60.477 1.00 17.30 108 ASN B N 1
ATOM 3108 C CA . ASN B 1 119 ? -14.011 -15.586 -60.024 1.00 23.04 108 ASN B CA 1
ATOM 3109 C C . ASN B 1 119 ? -13.229 -16.885 -60.266 1.00 21.52 108 ASN B C 1
ATOM 3110 O O . ASN B 1 119 ? -12.003 -16.851 -60.254 1.00 23.62 108 ASN B O 1
ATOM 3115 N N . GLU B 1 120 ? -13.904 -17.984 -60.610 1.00 20.07 109 GLU B N 1
ATOM 3116 C CA . GLU B 1 120 ? -13.217 -19.203 -61.050 1.00 21.23 109 GLU B CA 1
ATOM 3117 C C . GLU B 1 120 ? -12.722 -19.112 -62.501 1.00 21.97 109 GLU B C 1
ATOM 3118 O O . GLU B 1 120 ? -11.617 -19.560 -62.842 1.00 23.12 109 GLU B O 1
ATOM 3124 N N . ILE B 1 121 ? -13.548 -18.541 -63.364 1.00 20.40 110 ILE B N 1
ATOM 3125 C CA . ILE B 1 121 ? -13.119 -18.239 -64.725 1.00 17.21 110 ILE B CA 1
ATOM 3126 C C . ILE B 1 121 ? -11.990 -17.224 -64.728 1.00 17.19 110 ILE B C 1
ATOM 3127 O O . ILE B 1 121 ? -11.055 -17.342 -65.482 1.00 21.04 110 ILE B O 1
ATOM 3132 N N . GLU B 1 122 ? -12.065 -16.210 -63.891 1.00 20.88 111 GLU B N 1
ATOM 3133 C CA . GLU B 1 122 ? -10.985 -15.222 -63.852 1.00 25.60 111 GLU B CA 1
ATOM 3134 C C . GLU B 1 122 ? -9.660 -15.705 -63.258 1.00 22.38 111 GLU B C 1
ATOM 3135 O O . GLU B 1 122 ? -8.597 -15.287 -63.701 1.00 21.60 111 GLU B O 1
ATOM 3141 N N . ARG B 1 123 ? -9.731 -16.552 -62.240 1.00 21.62 112 ARG B N 1
ATOM 3142 C CA . ARG B 1 123 ? -8.533 -17.132 -61.614 1.00 22.47 112 ARG B CA 1
ATOM 3143 C C . ARG B 1 123 ? -7.767 -18.037 -62.571 1.00 19.66 112 ARG B C 1
ATOM 3144 O O . ARG B 1 123 ? -6.542 -18.051 -62.588 1.00 21.31 112 ARG B O 1
ATOM 3152 N N . LEU B 1 124 ? -8.502 -18.812 -63.355 1.00 18.21 113 LEU B N 1
ATOM 3153 C CA . LEU B 1 124 ? -7.907 -19.620 -64.386 1.00 15.29 113 LEU B CA 1
ATOM 3154 C C . LEU B 1 124 ? -7.333 -18.796 -65.534 1.00 17.32 113 LEU B C 1
ATOM 3155 O O . LEU B 1 124 ? -6.292 -19.148 -66.082 1.00 20.25 113 LEU B O 1
ATOM 3160 N N . LYS B 1 125 ? -8.004 -17.718 -65.931 1.00 19.37 114 LYS B N 1
ATOM 3161 C CA . LYS B 1 125 ? -7.519 -16.917 -67.042 1.00 21.30 114 LYS B CA 1
ATOM 3162 C C . LYS B 1 125 ? -6.212 -16.194 -66.650 1.00 23.36 114 LYS B C 1
ATOM 3163 O O . LYS B 1 125 ? -5.353 -16.011 -67.486 1.00 21.97 114 LYS B O 1
ATOM 3169 N N . ASP B 1 126 ? -6.040 -15.837 -65.379 1.00 26.68 115 ASP B N 1
ATOM 3170 C CA . ASP B 1 126 ? -4.790 -15.199 -64.910 1.00 31.49 115 ASP B CA 1
ATOM 3171 C C . ASP B 1 126 ? -3.608 -16.129 -64.863 1.00 30.33 115 ASP B C 1
ATOM 3172 O O . ASP B 1 126 ? -2.486 -15.693 -64.713 1.00 30.13 115 ASP B O 1
ATOM 3177 N N . LYS B 1 127 ? -3.872 -17.417 -64.906 1.00 31.85 116 LYS B N 1
ATOM 3178 C CA . LYS B 1 127 ? -2.823 -18.402 -64.938 1.00 30.65 116 LYS B CA 1
ATOM 3179 C C . LYS B 1 127 ? -2.717 -18.951 -66.369 1.00 30.71 116 LYS B C 1
ATOM 3180 O O . LYS B 1 127 ? -2.048 -19.952 -66.581 1.00 31.55 116 LYS B O 1
ATOM 3184 N N . GLY B 1 128 ? -3.355 -18.283 -67.343 1.00 28.48 117 GLY B N 1
ATOM 3185 C CA . GLY B 1 128 ? -3.439 -18.778 -68.726 1.00 27.58 117 GLY B CA 1
ATOM 3186 C C . GLY B 1 128 ? -4.088 -20.155 -68.808 1.00 29.84 117 GLY B C 1
ATOM 3187 O O . GLY B 1 128 ? -3.445 -21.160 -69.120 1.00 31.09 117 GLY B O 1
ATOM 3188 N N . ASN B 1 129 ? -5.370 -20.226 -68.507 1.00 28.62 118 ASN B N 1
ATOM 3189 C CA . ASN B 1 129 ? -5.940 -21.514 -68.209 1.00 27.02 118 ASN B CA 1
ATOM 3190 C C . ASN B 1 129 ? -7.441 -21.345 -68.227 1.00 23.24 118 ASN B C 1
ATOM 3191 O O . ASN B 1 129 ? -7.937 -20.219 -68.215 1.00 25.00 118 ASN B O 1
ATOM 3196 N N . PHE B 1 130 ? -8.141 -22.473 -68.291 1.00 19.37 119 PHE B N 1
ATOM 3197 C CA . PHE B 1 130 ? -9.518 -22.544 -68.718 1.00 18.76 119 PHE B CA 1
ATOM 3198 C C . PHE B 1 130 ? -10.186 -23.795 -68.145 1.00 16.46 119 PHE B C 1
ATOM 3199 O O . PHE B 1 130 ? -9.535 -24.802 -67.877 1.00 10.73 119 PHE B O 1
ATOM 3207 N N . LEU B 1 131 ? -11.500 -23.733 -67.965 1.00 16.33 120 LEU B N 1
ATOM 3208 C CA . LEU B 1 131 ? -12.261 -24.892 -67.524 1.00 14.01 120 LEU B CA 1
ATOM 3209 C C . LEU B 1 131 ? -12.177 -25.977 -68.586 1.00 13.64 120 LEU B C 1
ATOM 3210 O O . LEU B 1 131 ? -12.140 -25.672 -69.772 1.00 13.44 120 LEU B O 1
ATOM 3215 N N . THR B 1 132 ? -12.141 -27.233 -68.155 1.00 12.43 121 THR B N 1
ATOM 3216 C CA . THR B 1 132 ? -12.160 -28.363 -69.075 1.00 13.35 121 THR B CA 1
ATOM 3217 C C . THR B 1 132 ? -13.580 -28.622 -69.573 1.00 13.72 121 THR B C 1
ATOM 3218 O O . THR B 1 132 ? -14.546 -28.228 -68.944 1.00 17.63 121 THR B O 1
ATOM 3222 N N . GLU B 1 133 ? -13.704 -29.304 -70.696 1.00 16.58 122 GLU B N 1
ATOM 3223 C CA . GLU B 1 133 ? -15.005 -29.710 -71.193 1.00 21.84 122 GLU B CA 1
ATOM 3224 C C . GLU B 1 133 ? -15.771 -30.531 -70.151 1.00 20.59 122 GLU B C 1
ATOM 3225 O O . GLU B 1 133 ? -16.959 -30.319 -69.944 1.00 23.82 122 GLU B O 1
ATOM 3231 N N . ASP B 1 134 ? -15.109 -31.442 -69.456 1.00 19.72 123 ASP B N 1
ATOM 3232 C CA . ASP B 1 134 ? -15.813 -32.161 -68.398 1.00 19.13 123 ASP B CA 1
ATOM 3233 C C . ASP B 1 134 ? -16.284 -31.255 -67.281 1.00 19.00 123 ASP B C 1
ATOM 3234 O O . ASP B 1 134 ? -17.369 -31.448 -66.759 1.00 23.57 123 ASP B O 1
ATOM 3239 N N . GLN B 1 135 ? -15.494 -30.255 -66.913 1.00 18.64 124 GLN B N 1
ATOM 3240 C CA . GLN B 1 135 ? -15.946 -29.310 -65.899 1.00 17.56 124 GLN B CA 1
ATOM 3241 C C . GLN B 1 135 ? -17.156 -28.553 -66.421 1.00 16.65 124 GLN B C 1
ATOM 3242 O O . GLN B 1 135 ? -18.163 -28.458 -65.754 1.00 18.92 124 GLN B O 1
ATOM 3248 N N . ILE B 1 136 ? -17.068 -28.032 -67.631 1.00 18.73 125 ILE B N 1
ATOM 3249 C CA . ILE B 1 136 ? -18.191 -27.288 -68.218 1.00 20.18 125 ILE B CA 1
ATOM 3250 C C . ILE B 1 136 ? -19.495 -28.114 -68.272 1.00 20.28 125 ILE B C 1
ATOM 3251 O O . ILE B 1 136 ? -20.561 -27.620 -67.899 1.00 21.38 125 ILE B O 1
ATOM 3256 N N . LEU B 1 137 ? -19.403 -29.362 -68.735 1.00 18.09 126 LEU B N 1
ATOM 3257 C CA . LEU B 1 137 ? -20.573 -30.227 -68.835 1.00 18.60 126 LEU B CA 1
ATOM 3258 C C . LEU B 1 137 ? -21.255 -30.432 -67.486 1.00 18.32 126 LEU B C 1
ATOM 3259 O O . LEU B 1 137 ? -22.478 -30.351 -67.421 1.00 17.19 126 LEU B O 1
ATOM 3264 N N . TRP B 1 138 ? -20.501 -30.661 -66.409 1.00 16.47 127 TRP B N 1
ATOM 3265 C CA . TRP B 1 138 ? -21.155 -30.813 -65.108 1.00 16.52 127 TRP B CA 1
ATOM 3266 C C . TRP B 1 138 ? -21.776 -29.499 -64.632 1.00 16.45 127 TRP B C 1
ATOM 3267 O O . TRP B 1 138 ? -22.786 -29.513 -63.972 1.00 22.31 127 TRP B O 1
ATOM 3278 N N . LEU B 1 139 ? -21.162 -28.368 -64.942 1.00 16.30 128 LEU B N 1
ATOM 3279 C CA . LEU B 1 139 ? -21.718 -27.089 -64.539 1.00 18.24 128 LEU B CA 1
ATOM 3280 C C . LEU B 1 139 ? -23.039 -26.800 -65.264 1.00 19.87 128 LEU B C 1
ATOM 3281 O O . LEU B 1 139 ? -23.999 -26.362 -64.657 1.00 22.05 128 LEU B O 1
ATOM 3286 N N . LEU B 1 140 ? -23.073 -27.018 -66.567 1.00 19.35 129 LEU B N 1
ATOM 3287 C CA . LEU B 1 140 ? -24.294 -26.834 -67.318 1.00 19.45 129 LEU B CA 1
ATOM 3288 C C . LEU B 1 140 ? -25.426 -27.712 -66.795 1.00 19.62 129 LEU B C 1
ATOM 3289 O O . LEU B 1 140 ? -26.564 -27.274 -66.717 1.00 21.39 129 LEU B O 1
ATOM 3294 N N . LEU B 1 141 ? -25.114 -28.947 -66.442 1.00 21.09 130 LEU B N 1
ATOM 3295 C CA . LEU B 1 141 ? -26.098 -29.875 -65.841 1.00 20.43 130 LEU B CA 1
ATOM 3296 C C . LEU B 1 141 ? -26.722 -29.330 -64.564 1.00 18.37 130 LEU B C 1
ATOM 3297 O O . LEU B 1 141 ? -27.920 -29.392 -64.388 1.00 20.92 130 LEU B O 1
ATOM 3302 N N . GLY B 1 142 ? -25.915 -28.792 -63.670 1.00 19.30 131 GLY B N 1
ATOM 3303 C CA . GLY B 1 142 ? -26.422 -28.396 -62.357 1.00 19.80 131 GLY B CA 1
ATOM 3304 C C . GLY B 1 142 ? -27.246 -27.133 -62.491 1.00 20.68 131 GLY B C 1
ATOM 3305 O O . GLY B 1 142 ? -28.243 -26.959 -61.793 1.00 20.84 131 GLY B O 1
ATOM 3306 N N . ILE B 1 143 ? -26.827 -26.265 -63.414 1.00 20.35 132 ILE B N 1
ATOM 3307 C CA . ILE B 1 143 ? -27.483 -24.987 -63.640 1.00 21.34 132 ILE B CA 1
ATOM 3308 C C . ILE B 1 143 ? -28.847 -25.241 -64.228 1.00 18.99 132 ILE B C 1
ATOM 3309 O O . ILE B 1 143 ? -29.816 -24.639 -63.796 1.00 22.05 132 ILE B O 1
ATOM 3314 N N . CYS B 1 144 ? -28.938 -26.157 -65.177 1.00 19.17 133 CYS B N 1
ATOM 3315 C CA . CYS B 1 144 ? -30.257 -26.609 -65.678 1.00 22.12 133 CYS B CA 1
ATOM 3316 C C . CYS B 1 144 ? -31.173 -27.304 -64.687 1.00 21.14 133 CYS B C 1
ATOM 3317 O O . CYS B 1 144 ? -32.381 -27.190 -64.790 1.00 24.30 133 CYS B O 1
ATOM 3320 N N . ARG B 1 145 ? -30.618 -28.038 -63.740 1.00 20.11 134 ARG B N 1
ATOM 3321 C CA . ARG B 1 145 ? -31.453 -28.647 -62.730 1.00 20.07 134 ARG B CA 1
ATOM 3322 C C . ARG B 1 145 ? -32.044 -27.564 -61.836 1.00 20.25 134 ARG B C 1
ATOM 3323 O O . ARG B 1 145 ? -33.226 -27.635 -61.450 1.00 22.13 134 ARG B O 1
ATOM 3331 N N . GLY B 1 146 ? -31.244 -26.551 -61.523 1.00 16.72 135 GLY B N 1
ATOM 3332 C CA . GLY B 1 146 ? -31.760 -25.403 -60.789 1.00 15.19 135 GLY B CA 1
ATOM 3333 C C . GLY B 1 146 ? -32.865 -24.696 -61.570 1.00 17.65 135 GLY B C 1
ATOM 3334 O O . GLY B 1 146 ? -33.964 -24.431 -61.026 1.00 14.38 135 GLY B O 1
ATOM 3335 N N . LEU B 1 147 ? -32.606 -24.408 -62.854 1.00 15.19 136 LEU B N 1
ATOM 3336 C CA . LEU B 1 147 ? -33.606 -23.709 -63.649 1.00 18.06 136 LEU B CA 1
ATOM 3337 C C . LEU B 1 147 ? -34.913 -24.522 -63.786 1.00 18.97 136 LEU B C 1
ATOM 3338 O O . LEU B 1 147 ? -35.990 -23.977 -63.637 1.00 17.73 136 LEU B O 1
ATOM 3343 N N . GLU B 1 148 ? -34.821 -25.821 -64.073 1.00 19.28 137 GLU B N 1
ATOM 3344 C CA . GLU B 1 148 ? -36.021 -26.613 -64.171 1.00 20.14 137 GLU B CA 1
ATOM 3345 C C . GLU B 1 148 ? -36.771 -26.551 -62.825 1.00 19.40 137 GLU B C 1
ATOM 3346 O O . GLU B 1 148 ? -37.992 -26.478 -62.808 1.00 18.78 137 GLU B O 1
ATOM 3352 N N . ALA B 1 149 ? -36.051 -26.557 -61.698 1.00 16.73 138 ALA B N 1
ATOM 3353 C CA . ALA B 1 149 ? -36.720 -26.531 -60.387 1.00 15.82 138 ALA B CA 1
ATOM 3354 C C . ALA B 1 149 ? -37.553 -25.271 -60.219 1.00 16.29 138 ALA B C 1
ATOM 3355 O O . ALA B 1 149 ? -38.708 -25.331 -59.807 1.00 16.94 138 ALA B O 1
ATOM 3357 N N . ILE B 1 150 ? -36.927 -24.141 -60.536 1.00 16.14 139 ILE B N 1
ATOM 3358 C CA . ILE B 1 150 ? -37.550 -22.827 -60.537 1.00 16.21 139 ILE B CA 1
ATOM 3359 C C . ILE B 1 150 ? -38.727 -22.760 -61.513 1.00 17.32 139 ILE B C 1
ATOM 3360 O O . ILE B 1 150 ? -39.812 -22.300 -61.151 1.00 17.49 139 ILE B O 1
ATOM 3365 N N . HIS B 1 151 ? -38.512 -23.214 -62.746 1.00 17.31 140 HIS B N 1
ATOM 3366 C CA . HIS B 1 151 ? -39.544 -23.125 -63.775 1.00 17.85 140 HIS B CA 1
ATOM 3367 C C . HIS B 1 151 ? -40.746 -23.948 -63.390 1.00 14.83 140 HIS B C 1
ATOM 3368 O O . HIS B 1 151 ? -41.864 -23.578 -63.703 1.00 18.38 140 HIS B O 1
ATOM 3375 N N . ALA B 1 152 ? -40.522 -25.034 -62.673 1.00 12.55 141 ALA B N 1
ATOM 3376 C CA . ALA B 1 152 ? -41.614 -25.895 -62.218 1.00 14.08 141 ALA B CA 1
ATOM 3377 C C . ALA B 1 152 ? -42.503 -25.245 -61.169 1.00 16.46 141 ALA B C 1
ATOM 3378 O O . ALA B 1 152 ? -43.655 -25.619 -61.030 1.00 19.00 141 ALA B O 1
ATOM 3380 N N . LYS B 1 153 ? -41.980 -24.291 -60.414 1.00 19.45 142 LYS B N 1
ATOM 3381 C CA . LYS B 1 153 ? -42.813 -23.549 -59.473 1.00 19.82 142 LYS B CA 1
ATOM 3382 C C . LYS B 1 153 ? -43.443 -22.318 -60.143 1.00 18.86 142 LYS B C 1
ATOM 3383 O O . LYS B 1 153 ? -44.171 -21.560 -59.500 1.00 19.96 142 LYS B O 1
ATOM 3389 N N . GLY B 1 154 ? -43.159 -22.120 -61.428 1.00 16.90 143 GLY B N 1
ATOM 3390 C CA . GLY B 1 154 ? -43.811 -21.089 -62.226 1.00 14.80 143 GLY B CA 1
ATOM 3391 C C . GLY B 1 154 ? -43.033 -19.809 -62.379 1.00 14.61 143 GLY B C 1
ATOM 3392 O O . GLY B 1 154 ? -43.584 -18.818 -62.805 1.00 14.64 143 GLY B O 1
ATOM 3393 N N . TYR B 1 155 ? -41.741 -19.833 -62.074 1.00 20.04 144 TYR B N 1
ATOM 3394 C CA . TYR B 1 155 ? -40.890 -18.629 -62.143 1.00 20.28 144 TYR B CA 1
ATOM 3395 C C . TYR B 1 155 ? -39.809 -18.738 -63.184 1.00 18.25 144 TYR B C 1
ATOM 3396 O O . TYR B 1 155 ? -39.494 -19.819 -63.659 1.00 18.32 144 TYR B O 1
ATOM 3405 N N . ALA B 1 156 ? -39.240 -17.593 -63.524 1.00 17.52 145 ALA B N 1
ATOM 3406 C CA . ALA B 1 156 ? -38.028 -17.529 -64.314 1.00 16.32 145 ALA B CA 1
ATOM 3407 C C . ALA B 1 156 ? -37.045 -16.706 -63.489 1.00 17.89 145 ALA B C 1
ATOM 3408 O O . ALA B 1 156 ? -37.435 -15.722 -62.868 1.00 20.09 145 ALA B O 1
ATOM 3410 N N . HIS B 1 157 ? -35.786 -17.123 -63.464 1.00 18.26 146 HIS B N 1
ATOM 3411 C CA . HIS B 1 157 ? -34.752 -16.428 -62.714 1.00 19.18 146 HIS B CA 1
ATOM 3412 C C . HIS B 1 157 ? -34.576 -14.992 -63.250 1.00 19.56 146 HIS B C 1
ATOM 3413 O O . HIS B 1 157 ? -34.754 -14.050 -62.505 1.00 18.38 146 HIS B O 1
ATOM 3420 N N . ARG B 1 158 ? -34.218 -14.855 -64.527 1.00 19.93 147 ARG B N 1
ATOM 3421 C CA . ARG B 1 158 ? -34.100 -13.557 -65.227 1.00 22.94 147 ARG B CA 1
ATOM 3422 C C . ARG B 1 158 ? -32.867 -12.704 -64.913 1.00 22.72 147 ARG B C 1
ATOM 3423 O O . ARG B 1 158 ? -32.688 -11.638 -65.529 1.00 18.17 147 ARG B O 1
ATOM 3431 N N . ASP B 1 159 ? -32.026 -13.118 -63.971 1.00 21.94 148 ASP B N 1
ATOM 3432 C CA . ASP B 1 159 ? -30.714 -12.475 -63.879 1.00 22.61 148 ASP B CA 1
ATOM 3433 C C . ASP B 1 159 ? -29.609 -13.492 -63.739 1.00 20.85 148 ASP B C 1
ATOM 3434 O O . ASP B 1 159 ? -28.710 -13.359 -62.906 1.00 21.70 148 ASP B O 1
ATOM 3439 N N . LEU B 1 160 ? -29.674 -14.493 -64.606 1.00 20.65 149 LEU B N 1
ATOM 3440 C CA . LEU B 1 160 ? -28.669 -15.527 -64.661 1.00 22.06 149 LEU B CA 1
ATOM 3441 C C . LEU B 1 160 ? -27.417 -15.006 -65.349 1.00 22.31 149 LEU B C 1
ATOM 3442 O O . LEU B 1 160 ? -27.450 -14.653 -66.534 1.00 26.80 149 LEU B O 1
ATOM 3447 N N . LYS B 1 161 ? -26.323 -14.973 -64.588 1.00 21.13 150 LYS B N 1
ATOM 3448 C CA . LYS B 1 161 ? -25.005 -14.588 -65.063 1.00 18.67 150 LYS B CA 1
ATOM 3449 C C . LYS B 1 161 ? -23.941 -15.211 -64.127 1.00 20.99 150 LYS B C 1
ATOM 3450 O O . LYS B 1 161 ? -24.278 -15.697 -63.051 1.00 20.52 150 LYS B O 1
ATOM 3456 N N . PRO B 1 162 ? -22.655 -15.215 -64.531 1.00 20.75 151 PRO B N 1
ATOM 3457 C CA . PRO B 1 162 ? -21.663 -15.942 -63.764 1.00 20.24 151 PRO B CA 1
ATOM 3458 C C . PRO B 1 162 ? -21.494 -15.454 -62.363 1.00 20.62 151 PRO B C 1
ATOM 3459 O O . PRO B 1 162 ? -21.114 -16.249 -61.480 1.00 20.75 151 PRO B O 1
ATOM 3463 N N . THR B 1 163 ? -21.714 -14.155 -62.159 1.00 19.61 152 THR B N 1
ATOM 3464 C CA . THR B 1 163 ? -21.622 -13.589 -60.809 1.00 20.73 152 THR B CA 1
ATOM 3465 C C . THR B 1 163 ? -22.797 -13.958 -59.893 1.00 20.33 152 THR B C 1
ATOM 3466 O O . THR B 1 163 ? -22.676 -13.798 -58.688 1.00 21.30 152 THR B O 1
ATOM 3470 N N . ASN B 1 164 ? -23.900 -14.467 -60.447 1.00 22.36 153 ASN B N 1
ATOM 3471 C CA . ASN B 1 164 ? -25.057 -14.963 -59.653 1.00 21.37 153 ASN B CA 1
ATOM 3472 C C . ASN B 1 164 ? -25.060 -16.481 -59.461 1.00 20.19 153 ASN B C 1
ATOM 3473 O O . ASN B 1 164 ? -26.030 -17.035 -58.975 1.00 23.05 153 ASN B O 1
ATOM 3478 N N . ILE B 1 165 ? -23.976 -17.155 -59.823 1.00 19.88 154 ILE B N 1
ATOM 3479 C CA . ILE B 1 165 ? -23.833 -18.596 -59.592 1.00 19.93 154 ILE B CA 1
ATOM 3480 C C . ILE B 1 165 ? -22.683 -18.849 -58.620 1.00 19.66 154 ILE B C 1
ATOM 3481 O O . ILE B 1 165 ? -21.554 -18.585 -58.955 1.00 24.51 154 ILE B O 1
ATOM 3486 N N . LEU B 1 166 ? -22.965 -19.320 -57.410 1.00 19.76 155 LEU B N 1
ATOM 3487 C CA . LEU B 1 166 ? -21.917 -19.633 -56.435 1.00 17.32 155 LEU B CA 1
ATOM 3488 C C . LEU B 1 166 ? -21.424 -21.056 -56.695 1.00 19.30 155 LEU B C 1
ATOM 3489 O O . LEU B 1 166 ? -22.133 -21.834 -57.290 1.00 21.44 155 LEU B O 1
ATOM 3494 N N . LEU B 1 167 ? -20.210 -21.383 -56.265 1.00 20.74 156 LEU B N 1
ATOM 3495 C CA . LEU B 1 167 ? -19.632 -22.711 -56.467 1.00 20.00 156 LEU B CA 1
ATOM 3496 C C . LEU B 1 167 ? -19.496 -23.393 -55.142 1.00 17.89 156 LEU B C 1
ATOM 3497 O O . LEU B 1 167 ? -18.761 -22.935 -54.285 1.00 16.99 156 LEU B O 1
ATOM 3502 N N . GLY B 1 168 ? -20.189 -24.507 -54.988 1.00 18.92 157 GLY B N 1
ATOM 3503 C CA . GLY B 1 168 ? -20.165 -25.233 -53.750 1.00 19.43 157 GLY B CA 1
ATOM 3504 C C . GLY B 1 168 ? -18.823 -25.914 -53.528 1.00 23.01 157 GLY B C 1
ATOM 3505 O O . GLY B 1 168 ? -17.942 -25.922 -54.409 1.00 22.02 157 GLY B O 1
ATOM 3506 N N . ASP B 1 169 ? -18.685 -26.498 -52.341 1.00 23.92 158 ASP B N 1
ATOM 3507 C CA . ASP B 1 169 ? -17.454 -27.133 -51.932 1.00 26.74 158 ASP B CA 1
ATOM 3508 C C . ASP B 1 169 ? -17.028 -28.226 -52.915 1.00 26.77 158 ASP B C 1
ATOM 3509 O O . ASP B 1 169 ? -15.874 -28.297 -53.307 1.00 29.05 158 ASP B O 1
ATOM 3514 N N . GLU B 1 170 ? -17.981 -29.019 -53.375 1.00 26.65 159 GLU B N 1
ATOM 3515 C CA . GLU B 1 170 ? -17.703 -30.080 -54.336 1.00 24.51 159 GLU B CA 1
ATOM 3516 C C . GLU B 1 170 ? -17.847 -29.551 -55.786 1.00 25.52 159 GLU B C 1
ATOM 3517 O O . GLU B 1 170 ? -18.066 -30.333 -56.705 1.00 27.19 159 GLU B O 1
ATOM 3520 N N . GLY B 1 171 ? -17.738 -28.235 -56.002 1.00 23.40 160 GLY B N 1
ATOM 3521 C CA . GLY B 1 171 ? -17.768 -27.668 -57.369 1.00 20.72 160 GLY B CA 1
ATOM 3522 C C . GLY B 1 171 ? -19.131 -27.562 -58.045 1.00 20.69 160 GLY B C 1
ATOM 3523 O O . GLY B 1 171 ? -19.217 -27.211 -59.214 1.00 19.46 160 GLY B O 1
ATOM 3524 N N . GLN B 1 172 ? -20.201 -27.846 -57.308 1.00 19.29 161 GLN B N 1
ATOM 3525 C CA . GLN B 1 172 ? -21.564 -27.722 -57.816 1.00 17.62 161 GLN B CA 1
ATOM 3526 C C . GLN B 1 172 ? -22.026 -26.256 -57.914 1.00 19.34 161 GLN B C 1
ATOM 3527 O O . GLN B 1 172 ? -21.745 -25.423 -57.027 1.00 18.92 161 GLN B O 1
ATOM 3533 N N . PRO B 1 173 ? -22.706 -25.915 -59.015 1.00 18.76 162 PRO B N 1
ATOM 3534 C CA . PRO B 1 173 ? -23.242 -24.554 -59.143 1.00 16.17 162 PRO B CA 1
ATOM 3535 C C . PRO B 1 173 ? -24.481 -24.336 -58.282 1.00 12.84 162 PRO B C 1
ATOM 3536 O O . PRO B 1 173 ? -25.351 -25.176 -58.265 1.00 18.54 162 PRO B O 1
ATOM 3540 N N . VAL B 1 174 ? -24.549 -23.212 -57.595 1.00 12.87 163 VAL B N 1
ATOM 3541 C CA . VAL B 1 174 ? -25.659 -22.871 -56.728 1.00 12.44 163 VAL B CA 1
ATOM 3542 C C . VAL B 1 174 ? -26.202 -21.479 -57.098 1.00 14.29 163 VAL B C 1
ATOM 3543 O O . VAL B 1 174 ? -25.537 -20.470 -56.905 1.00 14.91 163 VAL B O 1
ATOM 3547 N N . LEU B 1 175 ? -27.420 -21.443 -57.630 1.00 16.85 164 LEU B N 1
ATOM 3548 C CA . LEU B 1 175 ? -28.090 -20.182 -58.024 1.00 18.02 164 LEU B CA 1
ATOM 3549 C C . LEU B 1 175 ? -28.529 -19.306 -56.866 1.00 15.73 164 LEU B C 1
ATOM 3550 O O . LEU B 1 175 ? -29.104 -19.788 -55.905 1.00 18.27 164 LEU B O 1
ATOM 3555 N N . MET B 1 176 ? -28.283 -18.009 -56.979 1.00 19.23 165 MET B N 1
ATOM 3556 C CA . MET B 1 176 ? -28.714 -17.030 -55.961 1.00 22.15 165 MET B CA 1
ATOM 3557 C C . MET B 1 176 ? -29.467 -15.863 -56.602 1.00 22.88 165 MET B C 1
ATOM 3558 O O . MET B 1 176 ? -29.743 -15.880 -57.814 1.00 19.00 165 MET B O 1
ATOM 3563 N N . ASP B 1 177 ? -29.827 -14.870 -55.784 1.00 26.25 166 ASP B N 1
ATOM 3564 C CA . ASP B 1 177 ? -30.542 -13.701 -56.267 1.00 28.60 166 ASP B CA 1
ATOM 3565 C C . ASP B 1 177 ? -31.924 -14.128 -56.798 1.00 31.85 166 ASP B C 1
ATOM 3566 O O . ASP B 1 177 ? -32.202 -14.080 -57.996 1.00 34.19 166 ASP B O 1
ATOM 3571 N N . LEU B 1 178 ? -32.771 -14.578 -55.878 1.00 34.44 167 LEU B N 1
ATOM 3572 C CA . LEU B 1 178 ? -34.069 -15.174 -56.207 1.00 35.64 167 LEU B CA 1
ATOM 3573 C C . LEU B 1 178 ? -35.252 -14.261 -55.868 1.00 36.33 167 LEU B C 1
ATOM 3574 O O . LEU B 1 178 ? -36.381 -14.522 -56.276 1.00 35.28 167 LEU B O 1
ATOM 3579 N N . GLY B 1 179 ? -35.002 -13.205 -55.105 1.00 39.29 168 GLY B N 1
ATOM 3580 C CA . GLY B 1 179 ? -36.081 -12.361 -54.588 1.00 41.01 168 GLY B CA 1
ATOM 3581 C C . GLY B 1 179 ? -36.925 -11.736 -55.680 1.00 41.91 168 GLY B C 1
ATOM 3582 O O . GLY B 1 179 ? -38.152 -11.672 -55.550 1.00 41.96 168 GLY B O 1
ATOM 3583 N N . SER B 1 180 ? -36.258 -11.315 -56.760 1.00 42.62 169 SER B N 1
ATOM 3584 C CA . SER B 1 180 ? -36.880 -10.562 -57.862 1.00 43.11 169 SER B CA 1
ATOM 3585 C C . SER B 1 180 ? -37.290 -11.414 -59.077 1.00 41.31 169 SER B C 1
ATOM 3586 O O . SER B 1 180 ? -37.455 -10.905 -60.180 1.00 41.65 169 SER B O 1
ATOM 3589 N N . MET B 1 181 ? -37.478 -12.704 -58.873 1.00 39.61 170 MET B N 1
ATOM 3590 C CA . MET B 1 181 ? -37.884 -13.568 -59.962 1.00 39.04 170 MET B CA 1
ATOM 3591 C C . MET B 1 181 ? -39.295 -13.289 -60.441 1.00 35.45 170 MET B C 1
ATOM 3592 O O . MET B 1 181 ? -40.259 -13.242 -59.677 1.00 35.06 170 MET B O 1
ATOM 3597 N N . ASN B 1 182 ? -39.384 -13.156 -61.747 1.00 33.07 171 ASN B N 1
ATOM 3598 C CA . ASN B 1 182 ? -40.621 -12.895 -62.449 1.00 29.67 171 ASN B CA 1
ATOM 3599 C C . ASN B 1 182 ? -41.451 -14.171 -62.523 1.00 24.41 171 ASN B C 1
ATOM 3600 O O . ASN B 1 182 ? -40.955 -15.233 -62.216 1.00 18.47 171 ASN B O 1
ATOM 3605 N N . GLN B 1 183 ? -42.697 -14.050 -62.978 1.00 24.10 172 GLN B N 1
ATOM 3606 C CA . GLN B 1 183 ? -43.486 -15.201 -63.436 1.00 23.94 172 GLN B CA 1
ATOM 3607 C C . GLN B 1 183 ? -42.908 -15.709 -64.765 1.00 23.82 172 GLN B C 1
ATOM 3608 O O . GLN B 1 183 ? -42.503 -14.909 -65.610 1.00 21.77 172 GLN B O 1
ATOM 3614 N N . ALA B 1 184 ? -42.885 -17.032 -64.947 1.00 24.43 173 ALA B N 1
ATOM 3615 C CA . ALA B 1 184 ? -42.188 -17.676 -66.086 1.00 24.41 173 ALA B CA 1
ATOM 3616 C C . ALA B 1 184 ? -42.629 -17.146 -67.430 1.00 27.17 173 ALA B C 1
ATOM 3617 O O . ALA B 1 184 ? -41.819 -16.860 -68.323 1.00 29.92 173 ALA B O 1
ATOM 3619 N N . CYS B 1 185 ? -43.929 -16.976 -67.544 1.00 28.03 174 CYS B N 1
ATOM 3620 C CA . CYS B 1 185 ? -44.544 -16.850 -68.815 1.00 29.01 174 CYS B CA 1
ATOM 3621 C C . CYS B 1 185 ? -45.458 -15.635 -68.904 1.00 26.47 174 CYS B C 1
ATOM 3622 O O . CYS B 1 185 ? -46.424 -15.540 -68.172 1.00 23.22 174 CYS B O 1
ATOM 3625 N N . ILE B 1 186 ? -45.151 -14.708 -69.805 1.00 28.00 175 ILE B N 1
ATOM 3626 C CA . ILE B 1 186 ? -45.878 -13.449 -69.865 1.00 30.11 175 ILE B CA 1
ATOM 3627 C C . ILE B 1 186 ? -46.496 -13.127 -71.242 1.00 31.00 175 ILE B C 1
ATOM 3628 O O . ILE B 1 186 ? -45.833 -12.703 -72.183 1.00 29.11 175 ILE B O 1
ATOM 3633 N N . HIS B 1 187 ? -47.784 -13.430 -71.315 1.00 32.05 176 HIS B N 1
ATOM 3634 C CA . HIS B 1 187 ? -48.762 -12.844 -72.218 1.00 32.00 176 HIS B CA 1
ATOM 3635 C C . HIS B 1 187 ? -48.724 -11.291 -72.251 1.00 31.67 176 HIS B C 1
ATOM 3636 O O . HIS B 1 187 ? -49.151 -10.637 -71.298 1.00 30.44 176 HIS B O 1
ATOM 3643 N N . VAL B 1 188 ? -48.225 -10.702 -73.344 1.00 31.05 177 VAL B N 1
ATOM 3644 C CA . VAL B 1 188 ? -48.169 -9.228 -73.501 1.00 28.89 177 VAL B CA 1
ATOM 3645 C C . VAL B 1 188 ? -49.118 -8.781 -74.607 1.00 28.67 177 VAL B C 1
ATOM 3646 O O . VAL B 1 188 ? -48.914 -9.161 -75.762 1.00 29.16 177 VAL B O 1
ATOM 3650 N N . GLU B 1 189 ? -50.128 -7.975 -74.254 1.00 26.26 178 GLU B N 1
ATOM 3651 C CA . GLU B 1 189 ? -51.076 -7.412 -75.219 1.00 27.09 178 GLU B CA 1
ATOM 3652 C C . GLU B 1 189 ? -51.283 -5.905 -74.949 1.00 27.06 178 GLU B C 1
ATOM 3653 O O . GLU B 1 189 ? -51.997 -5.529 -74.025 1.00 27.17 178 GLU B O 1
ATOM 3655 N N . GLY B 1 190 ? -50.647 -5.051 -75.749 1.00 25.25 179 GLY B N 1
ATOM 3656 C CA . GLY B 1 190 ? -50.720 -3.608 -75.550 1.00 24.04 179 GLY B CA 1
ATOM 3657 C C . GLY B 1 190 ? -49.368 -2.990 -75.263 1.00 23.51 179 GLY B C 1
ATOM 3658 O O . GLY B 1 190 ? -48.557 -3.555 -74.526 1.00 25.64 179 GLY B O 1
ATOM 3659 N N . SER B 1 191 ? -49.136 -1.821 -75.848 1.00 22.39 180 SER B N 1
ATOM 3660 C CA . SER B 1 191 ? -47.878 -1.086 -75.702 1.00 24.01 180 SER B CA 1
ATOM 3661 C C . SER B 1 191 ? -47.563 -0.716 -74.269 1.00 25.85 180 SER B C 1
ATOM 3662 O O . SER B 1 191 ? -46.399 -0.697 -73.873 1.00 23.87 180 SER B O 1
ATOM 3665 N N . ARG B 1 192 ? -48.597 -0.371 -73.507 1.00 29.69 181 ARG B N 1
ATOM 3666 C CA . ARG B 1 192 ? -48.395 0.029 -72.126 1.00 32.42 181 ARG B CA 1
ATOM 3667 C C . ARG B 1 192 ? -47.719 -1.143 -71.425 1.00 33.56 181 ARG B C 1
ATOM 3668 O O . ARG B 1 192 ? -46.630 -0.971 -70.866 1.00 35.54 181 ARG B O 1
ATOM 3672 N N . GLN B 1 193 ? -48.328 -2.332 -71.518 1.00 32.15 182 GLN B N 1
ATOM 3673 C CA . GLN B 1 193 ? -47.761 -3.569 -70.927 1.00 31.64 182 GLN B CA 1
ATOM 3674 C C . GLN B 1 193 ? -46.319 -3.854 -71.348 1.00 27.83 182 GLN B C 1
ATOM 3675 O O . GLN B 1 193 ? -45.504 -4.271 -70.533 1.00 25.92 182 GLN B O 1
ATOM 3681 N N . ALA B 1 194 ? -46.030 -3.651 -72.630 1.00 26.01 183 ALA B N 1
ATOM 3682 C CA . ALA B 1 194 ? -44.693 -3.864 -73.175 1.00 24.64 183 ALA B CA 1
ATOM 3683 C C . ALA B 1 194 ? -43.682 -2.904 -72.571 1.00 22.44 183 ALA B C 1
ATOM 3684 O O . ALA B 1 194 ? -42.565 -3.286 -72.250 1.00 20.71 183 ALA B O 1
ATOM 3686 N N . LEU B 1 195 ? -44.080 -1.655 -72.403 1.00 21.74 184 LEU B N 1
ATOM 3687 C CA . LEU B 1 195 ? -43.171 -0.658 -71.850 1.00 22.07 184 LEU B CA 1
ATOM 3688 C C . LEU B 1 195 ? -42.852 -0.910 -70.370 1.00 20.80 184 LEU B C 1
ATOM 3689 O O . LEU B 1 195 ? -41.682 -0.858 -69.965 1.00 22.36 184 LEU B O 1
ATOM 3694 N N . THR B 1 196 ? -43.887 -1.189 -69.574 1.00 17.33 185 THR B N 1
ATOM 3695 C CA . THR B 1 196 ? -43.687 -1.478 -68.159 1.00 17.19 185 THR B CA 1
ATOM 3696 C C . THR B 1 196 ? -42.816 -2.727 -67.967 1.00 16.89 185 THR B C 1
ATOM 3697 O O . THR B 1 196 ? -42.049 -2.796 -67.013 1.00 17.22 185 THR B O 1
ATOM 3701 N N . LEU B 1 197 ? -42.936 -3.707 -68.861 1.00 15.23 186 LEU B N 1
ATOM 3702 C CA . LEU B 1 197 ? -42.112 -4.909 -68.782 1.00 17.58 186 LEU B CA 1
ATOM 3703 C C . LEU B 1 197 ? -40.655 -4.654 -69.199 1.00 18.05 186 LEU B C 1
ATOM 3704 O O . LEU B 1 197 ? -39.706 -5.132 -68.577 1.00 19.53 186 LEU B O 1
ATOM 3709 N N . GLN B 1 198 ? -40.482 -3.917 -70.277 1.00 19.09 187 GLN B N 1
ATOM 3710 C CA . GLN B 1 198 ? -39.157 -3.577 -70.760 1.00 18.47 187 GLN B CA 1
ATOM 3711 C C . GLN B 1 198 ? -38.398 -2.764 -69.717 1.00 18.64 187 GLN B C 1
ATOM 3712 O O . GLN B 1 198 ? -37.202 -2.961 -69.511 1.00 18.21 187 GLN B O 1
ATOM 3718 N N . ASP B 1 199 ? -39.109 -1.844 -69.072 1.00 18.51 188 ASP B N 1
ATOM 3719 C CA . ASP B 1 199 ? -38.557 -1.077 -67.959 1.00 19.17 188 ASP B CA 1
ATOM 3720 C C . ASP B 1 199 ? -38.250 -1.920 -66.724 1.00 18.27 188 ASP B C 1
ATOM 3721 O O . ASP B 1 199 ? -37.330 -1.601 -65.973 1.00 22.27 188 ASP B O 1
ATOM 3726 N N . TRP B 1 200 ? -39.057 -2.946 -66.478 1.00 16.76 189 TRP B N 1
ATOM 3727 C CA . TRP B 1 200 ? -38.806 -3.874 -65.379 1.00 18.33 189 TRP B CA 1
ATOM 3728 C C . TRP B 1 200 ? -37.521 -4.660 -65.678 1.00 18.45 189 TRP B C 1
ATOM 3729 O O . TRP B 1 200 ? -36.641 -4.771 -64.827 1.00 17.62 189 TRP B O 1
ATOM 3740 N N . ALA B 1 201 ? -37.452 -5.194 -66.902 1.00 17.12 190 ALA B N 1
ATOM 3741 C CA . ALA B 1 201 ? -36.318 -5.959 -67.423 1.00 16.23 190 ALA B CA 1
ATOM 3742 C C . ALA B 1 201 ? -35.036 -5.149 -67.453 1.00 21.11 190 ALA B C 1
ATOM 3743 O O . ALA B 1 201 ? -33.953 -5.642 -67.111 1.00 20.55 190 ALA B O 1
ATOM 3745 N N . ALA B 1 202 ? -35.168 -3.898 -67.894 1.00 23.88 191 ALA B N 1
ATOM 3746 C CA . ALA B 1 202 ? -34.072 -2.950 -67.878 1.00 24.09 191 ALA B CA 1
ATOM 3747 C C . ALA B 1 202 ? -33.436 -2.896 -66.501 1.00 25.69 191 ALA B C 1
ATOM 3748 O O . ALA B 1 202 ? -32.254 -2.657 -66.372 1.00 29.73 191 ALA B O 1
ATOM 3750 N N . GLN B 1 203 ? -34.222 -3.121 -65.466 1.00 28.54 192 GLN B N 1
ATOM 3751 C CA . GLN B 1 203 ? -33.741 -2.968 -64.109 1.00 30.52 192 GLN B CA 1
ATOM 3752 C C . GLN B 1 203 ? -33.343 -4.308 -63.454 1.00 30.89 192 GLN B C 1
ATOM 3753 O O . GLN B 1 203 ? -32.518 -4.320 -62.540 1.00 33.41 192 GLN B O 1
ATOM 3759 N N . ARG B 1 204 ? -33.889 -5.429 -63.933 1.00 26.83 193 ARG B N 1
ATOM 3760 C CA . ARG B 1 204 ? -33.586 -6.736 -63.346 1.00 24.49 193 ARG B CA 1
ATOM 3761 C C . ARG B 1 204 ? -32.474 -7.481 -64.068 1.00 25.70 193 ARG B C 1
ATOM 3762 O O . ARG B 1 204 ? -31.673 -8.151 -63.426 1.00 27.75 193 ARG B O 1
ATOM 3770 N N . CYS B 1 205 ? -32.418 -7.367 -65.390 1.00 23.45 194 CYS B N 1
ATOM 3771 C CA . CYS B 1 205 ? -31.528 -8.191 -66.194 1.00 23.80 194 CYS B CA 1
ATOM 3772 C C . CYS B 1 205 ? -30.279 -7.515 -66.641 1.00 22.55 194 CYS B C 1
ATOM 3773 O O . CYS B 1 205 ? -30.298 -6.746 -67.598 1.00 20.12 194 CYS B O 1
ATOM 3776 N N . THR B 1 206 ? -29.175 -7.853 -65.995 1.00 23.26 195 THR B N 1
ATOM 3777 C CA . THR B 1 206 ? -27.880 -7.330 -66.393 1.00 21.18 195 THR B CA 1
ATOM 3778 C C . THR B 1 206 ? -27.777 -7.334 -67.922 1.00 19.77 195 THR B C 1
ATOM 3779 O O . THR B 1 206 ? -27.987 -8.352 -68.578 1.00 21.22 195 THR B O 1
ATOM 3783 N N . ILE B 1 207 ? -27.452 -6.176 -68.475 1.00 18.90 196 ILE B N 1
ATOM 3784 C CA . ILE B 1 207 ? -27.612 -5.917 -69.897 1.00 17.66 196 ILE B CA 1
ATOM 3785 C C . ILE B 1 207 ? -26.814 -6.878 -70.779 1.00 18.67 196 ILE B C 1
ATOM 3786 O O . ILE B 1 207 ? -27.266 -7.245 -71.851 1.00 18.60 196 ILE B O 1
ATOM 3791 N N . SER B 1 208 ? -25.644 -7.293 -70.308 1.00 22.60 197 SER B N 1
ATOM 3792 C CA . SER B 1 208 ? -24.724 -8.145 -71.071 1.00 24.39 197 SER B CA 1
ATOM 3793 C C . SER B 1 208 ? -25.179 -9.597 -71.172 1.00 23.34 197 SER B C 1
ATOM 3794 O O . SER B 1 208 ? -24.566 -10.381 -71.892 1.00 25.57 197 SER B O 1
ATOM 3797 N N . TYR B 1 209 ? -26.217 -9.945 -70.407 1.00 21.67 198 TYR B N 1
ATOM 3798 C CA . TYR B 1 209 ? -26.754 -11.297 -70.320 1.00 20.99 198 TYR B CA 1
ATOM 3799 C C . TYR B 1 209 ? -28.274 -11.348 -70.551 1.00 22.35 198 TYR B C 1
ATOM 3800 O O . TYR B 1 209 ? -28.914 -12.400 -70.384 1.00 24.05 198 TYR B O 1
ATOM 3809 N N . ARG B 1 210 ? -28.830 -10.208 -70.943 1.00 21.47 199 ARG B N 1
ATOM 3810 C CA . ARG B 1 210 ? -30.249 -10.025 -71.168 1.00 19.50 199 ARG B CA 1
ATOM 3811 C C . ARG B 1 210 ? -30.630 -10.507 -72.560 1.00 21.28 199 ARG B C 1
ATOM 3812 O O . ARG B 1 210 ? -29.936 -10.218 -73.537 1.00 25.53 199 ARG B O 1
ATOM 3820 N N . ALA B 1 211 ? -31.753 -11.210 -72.650 1.00 19.54 200 ALA B N 1
ATOM 3821 C CA . ALA B 1 211 ? -32.180 -11.815 -73.892 1.00 18.89 200 ALA B CA 1
ATOM 3822 C C . ALA B 1 211 ? -32.666 -10.737 -74.855 1.00 17.80 200 ALA B C 1
ATOM 3823 O O . ALA B 1 211 ? -33.127 -9.694 -74.434 1.00 17.70 200 ALA B O 1
ATOM 3825 N N . PRO B 1 212 ? -32.574 -10.988 -76.163 1.00 18.71 201 PRO B N 1
ATOM 3826 C CA . PRO B 1 212 ? -32.943 -9.987 -77.167 1.00 17.33 201 PRO B CA 1
ATOM 3827 C C . PRO B 1 212 ? -34.397 -9.508 -77.102 1.00 18.63 201 PRO B C 1
ATOM 3828 O O . PRO B 1 212 ? -34.672 -8.327 -77.328 1.00 22.23 201 PRO B O 1
ATOM 3832 N N . GLU B 1 213 ? -35.311 -10.416 -76.795 1.00 16.70 202 GLU B N 1
ATOM 3833 C CA . GLU B 1 213 ? -36.734 -10.102 -76.716 1.00 16.75 202 GLU B CA 1
ATOM 3834 C C . GLU B 1 213 ? -37.105 -9.140 -75.568 1.00 19.28 202 GLU B C 1
ATOM 3835 O O . GLU B 1 213 ? -38.203 -8.569 -75.562 1.00 19.56 202 GLU B O 1
ATOM 3841 N N . LEU B 1 214 ? -36.205 -8.934 -74.609 1.00 19.73 203 LEU B N 1
ATOM 3842 C CA . LEU B 1 214 ? -36.466 -7.961 -73.554 1.00 19.65 203 LEU B CA 1
ATOM 3843 C C . LEU B 1 214 ? -35.966 -6.535 -73.843 1.00 19.87 203 LEU B C 1
ATOM 3844 O O . LEU B 1 214 ? -36.227 -5.612 -73.052 1.00 18.51 203 LEU B O 1
ATOM 3849 N N . PHE B 1 215 ? -35.267 -6.337 -74.956 1.00 19.88 204 PHE B N 1
ATOM 3850 C CA . PHE B 1 215 ? -34.674 -5.021 -75.241 1.00 22.41 204 PHE B CA 1
ATOM 3851 C C . PHE B 1 215 ? -35.690 -4.112 -75.878 1.00 25.12 204 PHE B C 1
ATOM 3852 O O . PHE B 1 215 ? -35.793 -2.921 -75.559 1.00 23.74 204 PHE B O 1
ATOM 3860 N N . SER B 1 216 ? -36.428 -4.675 -76.816 1.00 27.49 205 SER B N 1
ATOM 3861 C CA . SER B 1 216 ? -37.444 -3.906 -77.486 1.00 28.62 205 SER B CA 1
ATOM 3862 C C . SER B 1 216 ? -38.699 -4.767 -77.541 1.00 28.06 205 SER B C 1
ATOM 3863 O O . SER B 1 216 ? -38.924 -5.500 -78.502 1.00 28.38 205 SER B O 1
ATOM 3866 N N . VAL B 1 217 ? -39.494 -4.675 -76.476 1.00 26.68 206 VAL B N 1
ATOM 3867 C CA . VAL B 1 217 ? -40.561 -5.625 -76.220 1.00 25.81 206 VAL B CA 1
ATOM 3868 C C . VAL B 1 217 ? -41.749 -5.324 -77.125 1.00 27.11 206 VAL B C 1
ATOM 3869 O O . VAL B 1 217 ? -42.304 -4.235 -77.081 1.00 27.87 206 VAL B O 1
ATOM 3873 N N . GLN B 1 218 ? -42.127 -6.302 -77.940 1.00 30.16 207 GLN B N 1
ATOM 3874 C CA . GLN B 1 218 ? -43.305 -6.218 -78.811 1.00 33.39 207 GLN B CA 1
ATOM 3875 C C . GLN B 1 218 ? -44.636 -6.057 -78.049 1.00 34.53 207 GLN B C 1
ATOM 3876 O O . GLN B 1 218 ? -44.804 -6.580 -76.943 1.00 34.71 207 GLN B O 1
ATOM 3882 N N . SER B 1 219 ? -45.577 -5.344 -78.673 1.00 36.30 208 SER B N 1
ATOM 3883 C CA . SER B 1 219 ? -46.888 -5.049 -78.083 1.00 36.57 208 SER B CA 1
ATOM 3884 C C . SER B 1 219 ? -47.809 -6.255 -77.986 1.00 36.98 208 SER B C 1
ATOM 3885 O O . SER B 1 219 ? -48.710 -6.256 -77.147 1.00 38.89 208 SER B O 1
ATOM 3888 N N . HIS B 1 220 ? -47.609 -7.255 -78.850 1.00 35.89 209 HIS B N 1
ATOM 3889 C CA . HIS B 1 220 ? -48.438 -8.469 -78.845 1.00 35.64 209 HIS B CA 1
ATOM 3890 C C . HIS B 1 220 ? -47.581 -9.725 -78.973 1.00 34.12 209 HIS B C 1
ATOM 3891 O O . HIS B 1 220 ? -47.282 -10.167 -80.080 1.00 34.67 209 HIS B O 1
ATOM 3898 N N . CYS B 1 221 ? -47.190 -10.301 -77.837 1.00 31.73 210 CYS B N 1
ATOM 3899 C CA . CYS B 1 221 ? -46.279 -11.449 -77.845 1.00 30.28 210 CYS B CA 1
ATOM 3900 C C . CYS B 1 221 ? -46.285 -12.235 -76.538 1.00 28.79 210 CYS B C 1
ATOM 3901 O O . CYS B 1 221 ? -46.962 -11.866 -75.574 1.00 28.12 210 CYS B O 1
ATOM 3904 N N . VAL B 1 222 ? -45.503 -13.315 -76.521 1.00 27.35 211 VAL B N 1
ATOM 3905 C CA . VAL B 1 222 ? -45.292 -14.118 -75.320 1.00 26.15 211 VAL B CA 1
ATOM 3906 C C . VAL B 1 222 ? -43.817 -14.160 -74.971 1.00 24.73 211 VAL B C 1
ATOM 3907 O O . VAL B 1 222 ? -42.996 -14.620 -75.755 1.00 23.44 211 VAL B O 1
ATOM 3911 N N . ILE B 1 223 ? -43.501 -13.640 -73.793 1.00 25.95 212 ILE B N 1
ATOM 3912 C CA . ILE B 1 223 ? -42.192 -13.791 -73.177 1.00 25.47 212 ILE B CA 1
ATOM 3913 C C . ILE B 1 223 ? -42.353 -15.007 -72.272 1.00 26.22 212 ILE B C 1
ATOM 3914 O O . ILE B 1 223 ? -43.332 -15.115 -71.536 1.00 29.28 212 ILE B O 1
ATOM 3919 N N . ASP B 1 224 ? -41.416 -15.938 -72.346 1.00 26.30 213 ASP B N 1
ATOM 3920 C CA . ASP B 1 224 ? -41.497 -17.140 -71.540 1.00 27.37 213 ASP B CA 1
ATOM 3921 C C . ASP B 1 224 ? -40.126 -17.474 -70.943 1.00 26.65 213 ASP B C 1
ATOM 3922 O O . ASP B 1 224 ? -39.244 -16.609 -70.872 1.00 22.28 213 ASP B O 1
ATOM 3927 N N . GLU B 1 225 ? -39.944 -18.723 -70.516 1.00 27.85 214 GLU B N 1
ATOM 3928 C CA . GLU B 1 225 ? -38.768 -19.090 -69.719 1.00 26.09 214 GLU B CA 1
ATOM 3929 C C . GLU B 1 225 ? -37.492 -19.286 -70.533 1.00 22.55 214 GLU B C 1
ATOM 3930 O O . GLU B 1 225 ? -36.430 -19.381 -69.956 1.00 23.87 214 GLU B O 1
ATOM 3936 N N . ARG B 1 226 ? -37.585 -19.302 -71.858 1.00 22.53 215 ARG B N 1
ATOM 3937 C CA . ARG B 1 226 ? -36.390 -19.346 -72.726 1.00 25.17 215 ARG B CA 1
ATOM 3938 C C . ARG B 1 226 ? -35.504 -18.085 -72.662 1.00 26.30 215 ARG B C 1
ATOM 3939 O O . ARG B 1 226 ? -34.366 -18.057 -73.145 1.00 31.13 215 ARG B O 1
ATOM 3947 N N . THR B 1 227 ? -36.024 -17.037 -72.061 1.00 23.50 216 THR B N 1
ATOM 3948 C CA . THR B 1 227 ? -35.197 -15.943 -71.636 1.00 22.11 216 THR B CA 1
ATOM 3949 C C . THR B 1 227 ? -33.970 -16.417 -70.823 1.00 23.25 216 THR B C 1
ATOM 3950 O O . THR B 1 227 ? -32.855 -15.889 -70.985 1.00 21.64 216 THR B O 1
ATOM 3954 N N . ASP B 1 228 ? -34.186 -17.400 -69.948 1.00 21.71 217 ASP B N 1
ATOM 3955 C CA . ASP B 1 228 ? -33.105 -17.950 -69.150 1.00 22.55 217 ASP B CA 1
ATOM 3956 C C . ASP B 1 228 ? -32.108 -18.762 -69.985 1.00 20.89 217 ASP B C 1
ATOM 3957 O O . ASP B 1 228 ? -30.902 -18.753 -69.682 1.00 20.44 217 ASP B O 1
ATOM 3962 N N . VAL B 1 229 ? -32.598 -19.427 -71.036 1.00 19.14 218 VAL B N 1
ATOM 3963 C CA . VAL B 1 229 ? -31.747 -20.171 -71.969 1.00 17.39 218 VAL B CA 1
ATOM 3964 C C . VAL B 1 229 ? -30.749 -19.253 -72.695 1.00 19.09 218 VAL B C 1
ATOM 3965 O O . VAL B 1 229 ? -29.608 -19.634 -72.953 1.00 22.72 218 VAL B O 1
ATOM 3969 N N . TRP B 1 230 ? -31.165 -18.047 -73.036 1.00 17.65 219 TRP B N 1
ATOM 3970 C CA . TRP B 1 230 ? -30.247 -17.110 -73.668 1.00 17.31 219 TRP B CA 1
ATOM 3971 C C . TRP B 1 230 ? -29.142 -16.794 -72.681 1.00 21.63 219 TRP B C 1
ATOM 3972 O O . TRP B 1 230 ? -27.954 -16.811 -73.023 1.00 19.50 219 TRP B O 1
ATOM 3983 N N . SER B 1 231 ? -29.523 -16.500 -71.444 1.00 23.82 220 SER B N 1
ATOM 3984 C CA . SER B 1 231 ? -28.530 -16.149 -70.436 1.00 23.88 220 SER B CA 1
ATOM 3985 C C . SER B 1 231 ? -27.579 -17.316 -70.225 1.00 22.30 220 SER B C 1
ATOM 3986 O O . SER B 1 231 ? -26.378 -17.139 -70.049 1.00 22.17 220 SER B O 1
ATOM 3989 N N . LEU B 1 232 ? -28.103 -18.527 -70.302 1.00 21.94 221 LEU B N 1
ATOM 3990 C CA . LEU B 1 232 ? -27.271 -19.690 -70.072 1.00 19.25 221 LEU B CA 1
ATOM 3991 C C . LEU B 1 232 ? -26.280 -19.848 -71.212 1.00 18.26 221 LEU B C 1
ATOM 3992 O O . LEU B 1 232 ? -25.125 -20.189 -70.987 1.00 18.64 221 LEU B O 1
ATOM 3997 N N . GLY B 1 233 ? -26.724 -19.610 -72.441 1.00 17.47 222 GLY B N 1
ATOM 3998 C CA . GLY B 1 233 ? -25.805 -19.564 -73.574 1.00 16.86 222 GLY B CA 1
ATOM 3999 C C . GLY B 1 233 ? -24.646 -18.599 -73.340 1.00 20.34 222 GLY B C 1
ATOM 4000 O O . GLY B 1 233 ? -23.493 -18.926 -73.631 1.00 22.91 222 GLY B O 1
ATOM 4001 N N . CYS B 1 234 ? -24.930 -17.412 -72.804 1.00 21.07 223 CYS B N 1
ATOM 4002 C CA . CYS B 1 234 ? -23.876 -16.427 -72.499 1.00 21.37 223 CYS B CA 1
ATOM 4003 C C . CYS B 1 234 ? -22.936 -16.870 -71.409 1.00 22.66 223 CYS B C 1
ATOM 4004 O O . CYS B 1 234 ? -21.748 -16.518 -71.450 1.00 25.93 223 CYS B O 1
ATOM 4007 N N . VAL B 1 235 ? -23.468 -17.573 -70.404 1.00 18.58 224 VAL B N 1
ATOM 4008 C CA . VAL B 1 235 ? -22.632 -18.173 -69.357 1.00 15.40 224 VAL B CA 1
ATOM 4009 C C . VAL B 1 235 ? -21.719 -19.269 -69.946 1.00 18.43 224 VAL B C 1
ATOM 4010 O O . VAL B 1 235 ? -20.550 -19.418 -69.543 1.00 17.36 224 VAL B O 1
ATOM 4014 N N . LEU B 1 236 ? -22.252 -20.028 -70.902 1.00 18.30 225 LEU B N 1
ATOM 4015 C CA . LEU B 1 236 ? -21.476 -21.049 -71.566 1.00 18.72 225 LEU B CA 1
ATOM 4016 C C . LEU B 1 236 ? -20.327 -20.397 -72.327 1.00 19.13 225 LEU B C 1
ATOM 4017 O O . LEU B 1 236 ? -19.214 -20.868 -72.269 1.00 22.63 225 LEU B O 1
ATOM 4022 N N . TYR B 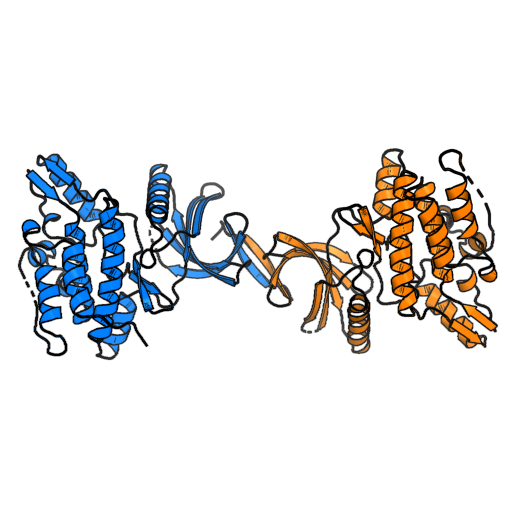1 237 ? -20.596 -19.302 -73.018 1.00 17.57 226 TYR B N 1
ATOM 4023 C CA . TYR B 1 237 ? -19.559 -18.586 -73.761 1.00 16.74 226 TYR B CA 1
ATOM 4024 C C . TYR B 1 237 ? -18.441 -18.109 -72.822 1.00 18.21 226 TYR B C 1
ATOM 4025 O O . TYR B 1 237 ? -17.246 -18.224 -73.120 1.00 17.90 226 TYR B O 1
ATOM 4034 N N . ALA B 1 238 ? -18.835 -17.569 -71.679 1.00 18.16 227 ALA B N 1
ATOM 4035 C CA . ALA B 1 238 ? -17.874 -17.100 -70.708 1.00 17.55 227 ALA B CA 1
ATOM 4036 C C . ALA B 1 238 ? -16.960 -18.239 -70.224 1.00 18.28 227 ALA B C 1
ATOM 4037 O O . ALA B 1 238 ? -15.755 -18.032 -70.105 1.00 18.31 227 ALA B O 1
ATOM 4039 N N . MET B 1 239 ? -17.507 -19.438 -69.989 1.00 17.98 228 MET B N 1
ATOM 4040 C CA . MET B 1 239 ? -16.687 -20.599 -69.568 1.00 17.74 228 MET B CA 1
ATOM 4041 C C . MET B 1 239 ? -15.747 -21.060 -70.690 1.00 19.18 228 MET B C 1
ATOM 4042 O O . MET B 1 239 ? -14.607 -21.439 -70.444 1.00 20.07 228 MET B O 1
ATOM 4047 N N . MET B 1 240 ? -16.236 -21.008 -71.927 1.00 20.13 229 MET B N 1
ATOM 4048 C CA . MET B 1 240 ? -15.451 -21.391 -73.098 1.00 20.51 229 MET B CA 1
ATOM 4049 C C . MET B 1 240 ? -14.426 -20.357 -73.533 1.00 22.44 229 MET B C 1
ATOM 4050 O O . MET B 1 240 ? -13.390 -20.731 -74.092 1.00 23.76 229 MET B O 1
ATOM 4055 N N . PHE B 1 241 ? -14.689 -19.066 -73.305 1.00 21.95 230 PHE B N 1
ATOM 4056 C CA . PHE B 1 241 ? -13.769 -18.045 -73.803 1.00 22.00 230 PHE B CA 1
ATOM 4057 C C . PHE B 1 241 ? -13.059 -17.207 -72.748 1.00 21.98 230 PHE B C 1
ATOM 4058 O O . PHE B 1 241 ? -12.131 -16.490 -73.078 1.00 23.34 230 PHE B O 1
ATOM 4066 N N . GLY B 1 242 ? -13.467 -17.314 -71.487 1.00 22.34 231 GLY B N 1
ATOM 4067 C CA . GLY B 1 242 ? -12.859 -16.537 -70.404 1.00 21.32 231 GLY B CA 1
ATOM 4068 C C . GLY B 1 242 ? -13.480 -15.170 -70.196 1.00 22.89 231 GLY B C 1
ATOM 4069 O O . GLY B 1 242 ? -13.006 -14.371 -69.370 1.00 22.88 231 GLY B O 1
ATOM 4070 N N . GLU B 1 243 ? -14.526 -14.880 -70.960 1.00 26.23 232 GLU B N 1
ATOM 4071 C CA . GLU B 1 243 ? -15.319 -13.672 -70.751 1.00 30.05 232 GLU B CA 1
ATOM 4072 C C . GLU B 1 243 ? -16.645 -13.762 -71.496 1.00 28.43 232 GLU B C 1
ATOM 4073 O O . GLU B 1 243 ? -16.740 -14.450 -72.521 1.00 27.14 232 GLU B O 1
ATOM 4079 N N . GLY B 1 244 ? -17.648 -13.057 -70.968 1.00 24.53 233 GLY B N 1
ATOM 4080 C CA . GLY B 1 244 ? -18.954 -12.949 -71.591 1.00 20.55 233 GLY B CA 1
ATOM 4081 C C . GLY B 1 244 ? -18.871 -12.345 -72.976 1.00 18.83 233 GLY B C 1
ATOM 4082 O O . GLY B 1 244 ? -17.956 -11.543 -73.259 1.00 14.59 233 GLY B O 1
ATOM 4083 N N . PRO B 1 245 ? -19.835 -12.716 -73.840 1.00 18.36 234 PRO B N 1
ATOM 4084 C CA . PRO B 1 245 ? -19.804 -12.379 -75.260 1.00 18.40 234 PRO B CA 1
ATOM 4085 C C . PRO B 1 245 ? -20.090 -10.915 -75.558 1.00 17.62 234 PRO B C 1
ATOM 4086 O O . PRO B 1 245 ? -19.827 -10.488 -76.676 1.00 20.06 234 PRO B O 1
ATOM 4090 N N . TYR B 1 246 ? -20.627 -10.157 -74.598 1.00 19.92 235 TYR B N 1
ATOM 4091 C CA . TYR B 1 246 ? -20.842 -8.687 -74.780 1.00 20.64 235 TYR B CA 1
ATOM 4092 C C . TYR B 1 246 ? -20.005 -7.803 -73.823 1.00 23.81 235 TYR B C 1
ATOM 4093 O O . TYR B 1 246 ? -20.195 -6.579 -73.767 1.00 27.52 235 TYR B O 1
ATOM 4102 N N . ASP B 1 247 ? -19.056 -8.412 -73.110 1.00 24.52 236 ASP B N 1
ATOM 4103 C CA . ASP B 1 247 ? -18.258 -7.692 -72.114 1.00 26.58 236 ASP B CA 1
ATOM 4104 C C . ASP B 1 247 ? -17.361 -6.601 -72.731 1.00 23.11 236 ASP B C 1
ATOM 4105 O O . ASP B 1 247 ? -17.344 -5.492 -72.227 1.00 25.22 236 ASP B O 1
ATOM 4110 N N . MET B 1 248 ? -16.617 -6.902 -73.799 1.00 21.23 237 MET B N 1
ATOM 4111 C CA . MET B 1 248 ? -15.747 -5.898 -74.419 1.00 21.55 237 MET B CA 1
ATOM 4112 C C . MET B 1 248 ? -16.581 -4.716 -74.947 1.00 23.95 237 MET B C 1
ATOM 4113 O O . MET B 1 248 ? -16.154 -3.575 -74.854 1.00 26.77 237 MET B O 1
ATOM 4115 N N . VAL B 1 249 ? -17.771 -5.006 -75.483 1.00 23.99 238 VAL B N 1
ATOM 4116 C CA . VAL B 1 249 ? -18.703 -3.998 -76.014 1.00 23.03 238 VAL B CA 1
ATOM 4117 C C . VAL B 1 249 ? -19.197 -3.057 -74.921 1.00 24.51 238 VAL B C 1
ATOM 4118 O O . VAL B 1 249 ? -19.274 -1.840 -75.122 1.00 24.50 238 VAL B O 1
ATOM 4122 N N . PHE B 1 250 ? -19.541 -3.637 -73.773 1.00 26.15 239 PHE B N 1
ATOM 4123 C CA . PHE B 1 250 ? -20.044 -2.888 -72.626 1.00 27.62 239 PHE B CA 1
ATOM 4124 C C . PHE B 1 250 ? -18.965 -1.969 -72.048 1.00 28.60 239 PHE B C 1
ATOM 4125 O O . PHE B 1 250 ? -19.200 -0.779 -71.828 1.00 27.43 239 PHE B O 1
ATOM 4133 N N . GLN B 1 251 ? -17.776 -2.529 -71.843 1.00 28.92 240 GLN B N 1
ATOM 4134 C CA . GLN B 1 251 ? -16.608 -1.765 -71.416 1.00 29.70 240 GLN B CA 1
ATOM 4135 C C . GLN B 1 251 ? -16.213 -0.647 -72.379 1.00 27.26 240 GLN B C 1
ATOM 4136 O O . GLN B 1 251 ? -15.890 0.449 -71.926 1.00 28.64 240 GLN B O 1
ATOM 4142 N N . LYS B 1 252 ? -16.216 -0.919 -73.688 1.00 23.92 241 LYS B N 1
ATOM 4143 C CA . LYS B 1 252 ? -15.913 0.111 -74.697 1.00 20.78 241 LYS B CA 1
ATOM 4144 C C . LYS B 1 252 ? -16.979 1.217 -74.763 1.00 21.32 241 LYS B C 1
ATOM 4145 O O . LYS B 1 252 ? -16.809 2.188 -75.480 1.00 21.02 241 LYS B O 1
ATOM 4149 N N . GLY B 1 253 ? -18.087 1.070 -74.041 1.00 23.67 242 GLY B N 1
ATOM 4150 C CA . GLY B 1 253 ? -19.147 2.084 -74.058 1.00 23.14 242 GLY B CA 1
ATOM 4151 C C . GLY B 1 253 ? -20.122 1.945 -75.214 1.00 23.52 242 GLY B C 1
ATOM 4152 O O . GLY B 1 253 ? -21.079 2.718 -75.324 1.00 21.32 242 GLY B O 1
ATOM 4153 N N . ASP B 1 254 ? -19.901 0.943 -76.065 1.00 24.31 243 ASP B N 1
ATOM 4154 C CA . ASP B 1 254 ? -20.730 0.741 -77.249 1.00 23.06 243 ASP B CA 1
ATOM 4155 C C . ASP B 1 254 ? -22.044 0.130 -76.822 1.00 20.61 243 ASP B C 1
ATOM 4156 O O . ASP B 1 254 ? -22.200 -0.263 -75.663 1.00 21.03 243 ASP B O 1
ATOM 4161 N N . SER B 1 255 ? -22.980 0.048 -77.765 1.00 17.93 244 SER B N 1
ATOM 4162 C CA . SER B 1 255 ? -24.320 -0.458 -77.496 1.00 16.30 244 SER B CA 1
ATOM 4163 C C . SER B 1 255 ? -24.412 -1.983 -77.462 1.00 17.04 244 SER B C 1
ATOM 4164 O O . SER B 1 255 ? -24.124 -2.653 -78.449 1.00 17.76 244 SER B O 1
ATOM 4167 N N . VAL B 1 256 ? -24.848 -2.517 -76.330 1.00 16.64 245 VAL B N 1
ATOM 4168 C CA . VAL B 1 256 ? -25.105 -3.949 -76.196 1.00 18.14 245 VAL B CA 1
ATOM 4169 C C . VAL B 1 256 ? -26.395 -4.336 -76.907 1.00 19.64 245 VAL B C 1
ATOM 4170 O O . VAL B 1 256 ? -26.485 -5.390 -77.548 1.00 22.11 245 VAL B O 1
ATOM 4174 N N . ALA B 1 257 ? -27.390 -3.469 -76.770 1.00 21.00 246 ALA B N 1
ATOM 4175 C CA . ALA B 1 257 ? -28.675 -3.605 -77.435 1.00 19.68 246 ALA B CA 1
ATOM 4176 C C . ALA B 1 257 ? -28.521 -3.886 -78.927 1.00 21.37 246 ALA B C 1
ATOM 4177 O O . ALA B 1 257 ? -29.225 -4.725 -79.468 1.00 23.88 246 ALA B O 1
ATOM 4179 N N . LEU B 1 258 ? -27.605 -3.189 -79.592 1.00 22.86 247 LEU B N 1
ATOM 4180 C CA . LEU B 1 258 ? -27.416 -3.377 -81.034 1.00 23.64 247 LEU B CA 1
ATOM 4181 C C . LEU B 1 258 ? -26.570 -4.608 -81.325 1.00 23.87 247 LEU B C 1
ATOM 4182 O O . LEU B 1 258 ? -26.777 -5.286 -82.332 1.00 26.45 247 LEU B O 1
ATOM 4187 N N . ALA B 1 259 ? -25.617 -4.888 -80.443 1.00 22.21 248 ALA B N 1
ATOM 4188 C CA . ALA B 1 259 ? -24.708 -5.999 -80.619 1.00 22.35 248 ALA B CA 1
ATOM 4189 C C . ALA B 1 259 ? -25.462 -7.309 -80.457 1.00 27.75 248 ALA B C 1
ATOM 4190 O O . ALA B 1 259 ? -25.157 -8.277 -81.147 1.00 28.87 248 ALA B O 1
ATOM 4192 N N . VAL B 1 260 ? -26.437 -7.317 -79.540 1.00 31.15 249 VAL B N 1
ATOM 4193 C CA . VAL B 1 260 ? -27.264 -8.494 -79.251 1.00 32.67 249 VAL B CA 1
ATOM 4194 C C . VAL B 1 260 ? -28.218 -8.837 -80.393 1.00 35.08 249 VAL B C 1
ATOM 4195 O O . VAL B 1 260 ? -28.460 -10.014 -80.652 1.00 35.99 249 VAL B O 1
ATOM 4199 N N . GLN B 1 261 ? -28.746 -7.820 -81.075 1.00 38.15 250 GLN B N 1
ATOM 4200 C CA . GLN B 1 261 ? -29.624 -8.046 -82.235 1.00 39.93 250 GLN B CA 1
ATOM 4201 C C . GLN B 1 261 ? -28.885 -8.674 -83.419 1.00 39.94 250 GLN B C 1
ATOM 4202 O O . GLN B 1 261 ? -29.529 -9.222 -84.303 1.00 41.32 250 GLN B O 1
ATOM 4208 N N . ASN B 1 262 ? -27.554 -8.577 -83.452 1.00 41.93 251 ASN B N 1
ATOM 4209 C CA . ASN B 1 262 ? -26.723 -9.303 -84.439 1.00 43.66 251 ASN B CA 1
ATOM 4210 C C . ASN B 1 262 ? -26.096 -10.552 -83.808 1.00 47.27 251 ASN B C 1
ATOM 4211 O O . ASN B 1 262 ? -26.204 -10.756 -82.600 1.00 49.46 251 ASN B O 1
ATOM 4216 N N . GLN B 1 263 ? -25.448 -11.397 -84.601 1.00 51.52 252 GLN B N 1
ATOM 4217 C CA . GLN B 1 263 ? -25.317 -12.812 -84.218 1.00 55.00 252 GLN B CA 1
ATOM 4218 C C . GLN B 1 263 ? -24.162 -13.544 -84.941 1.00 57.28 252 GLN B C 1
ATOM 4219 O O . GLN B 1 263 ? -23.858 -13.230 -86.106 1.00 59.87 252 GLN B O 1
ATOM 4225 N N . LEU B 1 264 ? -23.534 -14.514 -84.260 1.00 56.86 253 LEU B N 1
ATOM 4226 C CA . LEU B 1 264 ? -22.547 -15.429 -84.884 1.00 55.24 253 LEU B CA 1
ATOM 4227 C C . LEU B 1 264 ? -23.125 -16.847 -85.000 1.00 52.24 253 LEU B C 1
ATOM 4228 O O . LEU B 1 264 ? -22.406 -17.821 -85.241 1.00 48.37 253 LEU B O 1
ATOM 4233 N N . SER B 1 269 ? -13.226 -23.273 -82.773 1.00 59.73 258 SER B N 1
ATOM 4234 C CA . SER B 1 269 ? -12.361 -23.108 -81.607 1.00 61.32 258 SER B CA 1
ATOM 4235 C C . SER B 1 269 ? -11.802 -24.451 -81.140 1.00 60.20 258 SER B C 1
ATOM 4236 O O . SER B 1 269 ? -12.116 -24.900 -80.030 1.00 62.55 258 SER B O 1
ATOM 4239 N N . PRO B 1 270 ? -10.930 -25.073 -81.955 1.00 56.55 259 PRO B N 1
ATOM 4240 C CA . PRO B 1 270 ? -10.570 -26.477 -81.764 1.00 54.53 259 PRO B CA 1
ATOM 4241 C C . PRO B 1 270 ? -10.227 -26.907 -80.333 1.00 52.05 259 PRO B C 1
ATOM 4242 O O . PRO B 1 270 ? -9.929 -28.079 -80.119 1.00 49.79 259 PRO B O 1
ATOM 4246 N N . ARG B 1 271 ? -10.275 -25.994 -79.364 1.00 51.47 260 ARG B N 1
ATOM 4247 C CA . ARG B 1 271 ? -10.146 -26.392 -77.962 1.00 52.10 260 ARG B CA 1
ATOM 4248 C C . ARG B 1 271 ? -11.415 -27.057 -77.403 1.00 48.51 260 ARG B C 1
ATOM 4249 O O . ARG B 1 271 ? -11.351 -27.691 -76.344 1.00 49.45 260 ARG B O 1
ATOM 4257 N N . HIS B 1 272 ? -12.548 -26.946 -78.107 1.00 43.19 261 HIS B N 1
ATOM 4258 C CA . HIS B 1 272 ? -13.787 -27.635 -77.690 1.00 37.23 261 HIS B CA 1
ATOM 4259 C C . HIS B 1 272 ? -14.380 -28.495 -78.776 1.00 31.04 261 HIS B C 1
ATOM 4260 O O . HIS B 1 272 ? -14.216 -28.213 -79.946 1.00 31.85 261 HIS B O 1
ATOM 4267 N N . SER B 1 273 ? -15.079 -29.543 -78.370 1.00 26.58 262 SER B N 1
ATOM 4268 C CA . SER B 1 273 ? -15.769 -30.422 -79.303 1.00 25.72 262 SER B CA 1
ATOM 4269 C C . SER B 1 273 ? -16.874 -29.662 -80.025 1.00 23.57 262 SER B C 1
ATOM 4270 O O . SER B 1 273 ? -17.272 -28.588 -79.568 1.00 27.71 262 SER B O 1
ATOM 4273 N N . SER B 1 274 ? -17.402 -30.237 -81.107 1.00 19.73 263 SER B N 1
ATOM 4274 C CA . SER B 1 274 ? -18.540 -29.634 -81.821 1.00 20.56 263 SER B CA 1
ATOM 4275 C C . SER B 1 274 ? -19.835 -29.699 -81.030 1.00 22.43 263 SER B C 1
ATOM 4276 O O . SER B 1 274 ? -20.675 -28.800 -81.136 1.00 24.76 263 SER B O 1
ATOM 4279 N N . ALA B 1 275 ? -20.000 -30.769 -80.256 1.00 24.06 264 ALA B N 1
ATOM 4280 C CA . ALA B 1 275 ? -21.109 -30.898 -79.313 1.00 24.99 264 ALA B CA 1
ATOM 4281 C C . ALA B 1 275 ? -21.299 -29.629 -78.514 1.00 25.44 264 ALA B C 1
ATOM 4282 O O . ALA B 1 275 ? -22.408 -29.112 -78.471 1.00 28.98 264 ALA B O 1
ATOM 4284 N N . LEU B 1 276 ? -20.235 -29.131 -77.887 1.00 23.00 265 LEU B N 1
ATOM 4285 C CA . LEU B 1 276 ? -20.344 -27.876 -77.128 1.00 24.78 265 LEU B CA 1
ATOM 4286 C C . LEU B 1 276 ? -20.614 -26.696 -78.020 1.00 25.76 265 LEU B C 1
ATOM 4287 O O . LEU B 1 276 ? -21.373 -25.793 -77.653 1.00 28.90 265 LEU B O 1
ATOM 4292 N N . TRP B 1 277 ? -19.961 -26.667 -79.169 1.00 22.50 266 TRP B N 1
ATOM 4293 C CA . TRP B 1 277 ? -20.168 -25.564 -80.085 1.00 25.09 266 TRP B CA 1
ATOM 4294 C C . TRP B 1 277 ? -21.637 -25.449 -80.519 1.00 21.41 266 TRP B C 1
ATOM 4295 O O . TRP B 1 277 ? -22.213 -24.362 -80.517 1.00 20.32 266 TRP B O 1
ATOM 4306 N N . GLN B 1 278 ? -22.239 -26.582 -80.859 1.00 20.44 267 GLN B N 1
ATOM 4307 C CA . GLN B 1 278 ? -23.659 -26.653 -81.194 1.00 23.27 267 GLN B CA 1
ATOM 4308 C C . GLN B 1 278 ? -24.594 -26.236 -80.051 1.00 22.23 267 GLN B C 1
ATOM 4309 O O . GLN B 1 278 ? -25.575 -25.523 -80.280 1.00 23.93 267 GLN B O 1
ATOM 4315 N N . LEU B 1 279 ? -24.304 -26.674 -78.827 1.00 20.60 268 LEU B N 1
ATOM 4316 C CA . LEU B 1 279 ? -25.121 -26.288 -77.679 1.00 22.52 268 LEU B CA 1
ATOM 4317 C C . LEU B 1 279 ? -25.113 -24.800 -77.555 1.00 23.13 268 LEU B C 1
ATOM 4318 O O . LEU B 1 279 ? -26.164 -24.173 -77.377 1.00 26.17 268 LEU B O 1
ATOM 4323 N N . LEU B 1 280 ? -23.913 -24.240 -77.649 1.00 21.03 269 LEU B N 1
ATOM 4324 C CA . LEU B 1 280 ? -23.725 -22.801 -77.522 1.00 20.21 269 LEU B CA 1
ATOM 4325 C C . LEU B 1 280 ? -24.515 -22.048 -78.584 1.00 20.56 269 LEU B C 1
ATOM 4326 O O . LEU B 1 280 ? -25.267 -21.132 -78.255 1.00 20.95 269 LEU B O 1
ATOM 4331 N N . ASN B 1 281 ? -24.361 -22.445 -79.843 1.00 19.19 270 ASN B N 1
ATOM 4332 C CA . ASN B 1 281 ? -25.098 -21.790 -80.913 1.00 20.13 270 ASN B CA 1
ATOM 4333 C C . ASN B 1 281 ? -26.607 -21.892 -80.789 1.00 18.75 270 ASN B C 1
ATOM 4334 O O . ASN B 1 281 ? -27.319 -20.954 -81.157 1.00 19.93 270 ASN B O 1
ATOM 4339 N N . SER B 1 282 ? -27.099 -23.006 -80.260 1.00 17.34 271 SER B N 1
ATOM 4340 C CA . SER B 1 282 ? -28.537 -23.215 -80.175 1.00 17.62 271 SER B CA 1
ATOM 4341 C C . SER B 1 282 ? -29.163 -22.350 -79.077 1.00 18.83 271 SER B C 1
ATOM 4342 O O . SER B 1 282 ? -30.261 -21.788 -79.267 1.00 18.34 271 SER B O 1
ATOM 4345 N N . MET B 1 283 ? -28.477 -22.250 -77.939 1.00 19.32 272 MET B N 1
ATOM 4346 C CA . MET B 1 283 ? -28.986 -21.471 -76.813 1.00 23.46 272 MET B CA 1
ATOM 4347 C C . MET B 1 283 ? -29.011 -20.001 -77.182 1.00 23.92 272 MET B C 1
ATOM 4348 O O . MET B 1 283 ? -29.985 -19.288 -76.902 1.00 21.48 272 MET B O 1
ATOM 4353 N N . MET B 1 284 ? -27.933 -19.562 -77.828 1.00 22.92 273 MET B N 1
ATOM 4354 C CA . MET B 1 284 ? -27.823 -18.193 -78.303 1.00 24.96 273 MET B CA 1
ATOM 4355 C C . MET B 1 284 ? -28.362 -18.029 -79.723 1.00 22.66 273 MET B C 1
ATOM 4356 O O . MET B 1 284 ? -27.651 -17.519 -80.590 1.00 21.33 273 MET B O 1
ATOM 4361 N N . THR B 1 285 ? -29.591 -18.496 -79.973 1.00 24.40 274 THR B N 1
ATOM 4362 C CA . THR B 1 285 ? -30.327 -18.081 -81.162 1.00 26.04 274 THR B CA 1
ATOM 4363 C C . THR B 1 285 ? -31.162 -16.874 -80.731 1.00 25.85 274 THR B C 1
ATOM 4364 O O . THR B 1 285 ? -31.705 -16.834 -79.617 1.00 22.81 274 THR B O 1
ATOM 4368 N N . VAL B 1 286 ? -31.217 -15.875 -81.607 1.00 25.24 275 VAL B N 1
ATOM 4369 C CA . VAL B 1 286 ? -31.798 -14.590 -81.265 1.00 24.93 275 VAL B CA 1
ATOM 4370 C C . VAL B 1 286 ? -33.326 -14.643 -81.272 1.00 24.08 275 VAL B C 1
ATOM 4371 O O . VAL B 1 286 ? -33.959 -14.102 -80.368 1.00 24.52 275 VAL B O 1
ATOM 4375 N N . ASP B 1 287 ? -33.905 -15.294 -82.277 1.00 23.91 276 ASP B N 1
ATOM 4376 C CA . ASP B 1 287 ? -35.346 -15.539 -82.319 1.00 25.25 276 ASP B CA 1
ATOM 4377 C C . ASP B 1 287 ? -35.762 -16.582 -81.282 1.00 27.07 276 ASP B C 1
ATOM 4378 O O . ASP B 1 287 ? -35.411 -17.759 -81.410 1.00 26.63 276 ASP B O 1
ATOM 4383 N N . PRO B 1 288 ? -36.540 -16.169 -80.263 1.00 28.12 277 PRO B N 1
ATOM 4384 C CA . PRO B 1 288 ? -36.826 -17.102 -79.153 1.00 30.30 277 PRO B CA 1
ATOM 4385 C C . PRO B 1 288 ? -37.725 -18.273 -79.548 1.00 33.64 277 PRO B C 1
ATOM 4386 O O . PRO B 1 288 ? -37.786 -19.273 -78.829 1.00 33.55 277 PRO B O 1
ATOM 4390 N N . HIS B 1 289 ? -38.404 -18.141 -80.687 1.00 36.03 278 HIS B N 1
ATOM 4391 C CA . HIS B 1 289 ? -39.316 -19.168 -81.176 1.00 37.38 278 HIS B CA 1
ATOM 4392 C C . HIS B 1 289 ? -38.508 -20.373 -81.673 1.00 36.06 278 HIS B C 1
ATOM 4393 O O . HIS B 1 289 ? -39.034 -21.482 -81.735 1.00 37.04 278 HIS B O 1
ATOM 4400 N N . GLN B 1 290 ? -37.224 -20.162 -81.973 1.00 34.33 279 GLN B N 1
ATOM 4401 C CA . GLN B 1 290 ? -36.347 -21.223 -82.463 1.00 31.86 279 GLN B CA 1
ATOM 4402 C C . GLN B 1 290 ? -35.297 -21.613 -81.426 1.00 28.71 279 GLN B C 1
ATOM 4403 O O . GLN B 1 290 ? -34.428 -22.426 -81.687 1.00 29.49 279 GLN B O 1
ATOM 4409 N N . ARG B 1 291 ? -35.381 -21.048 -80.239 1.00 25.05 280 ARG B N 1
ATOM 4410 C CA . ARG B 1 291 ? -34.456 -21.410 -79.159 1.00 23.93 280 ARG B CA 1
ATOM 4411 C C . ARG B 1 291 ? -34.994 -22.633 -78.401 1.00 22.81 280 ARG B C 1
ATOM 4412 O O . ARG B 1 291 ? -36.196 -22.746 -78.164 1.00 24.50 280 ARG B O 1
ATOM 4420 N N . PRO B 1 292 ? -34.115 -23.553 -78.007 1.00 21.66 281 PRO B N 1
ATOM 4421 C CA . PRO B 1 292 ? -34.626 -24.729 -77.323 1.00 19.35 281 PRO B CA 1
ATOM 4422 C C . PRO B 1 292 ? -35.105 -24.460 -75.879 1.00 23.75 281 PRO B C 1
ATOM 4423 O O . PRO B 1 292 ? -34.691 -23.483 -75.242 1.00 21.14 281 PRO B O 1
ATOM 4427 N N . HIS B 1 293 ? -35.985 -25.334 -75.379 1.00 27.15 282 HIS B N 1
ATOM 4428 C CA . HIS B 1 293 ? -36.402 -25.308 -73.976 1.00 24.76 282 HIS B CA 1
ATOM 4429 C C . HIS B 1 293 ? -35.447 -26.143 -73.150 1.00 23.83 282 HIS B C 1
ATOM 4430 O O . HIS B 1 293 ? -34.650 -26.888 -73.717 1.00 27.14 282 HIS B O 1
ATOM 4437 N N . ILE B 1 294 ? -35.559 -26.050 -71.821 1.00 22.79 283 ILE B N 1
ATOM 4438 C CA . ILE B 1 294 ? -34.651 -26.743 -70.893 1.00 23.89 283 ILE B CA 1
ATOM 4439 C C . ILE B 1 294 ? -34.734 -28.276 -70.976 1.00 23.56 283 ILE B C 1
ATOM 4440 O O . ILE B 1 294 ? -33.686 -28.929 -70.946 1.00 27.83 283 ILE B O 1
ATOM 4445 N N . PRO B 1 295 ? -35.951 -28.855 -71.076 1.00 20.54 284 PRO B N 1
ATOM 4446 C CA . PRO B 1 295 ? -36.053 -30.316 -71.228 1.00 20.00 284 PRO B CA 1
ATOM 4447 C C . PRO B 1 295 ? -35.169 -30.873 -72.355 1.00 21.76 284 PRO B C 1
ATOM 4448 O O . PRO B 1 295 ? -34.447 -31.855 -72.133 1.00 22.06 284 PRO B O 1
ATOM 4452 N N . LEU B 1 296 ? -35.196 -30.229 -73.526 1.00 20.90 285 LEU B N 1
ATOM 4453 C CA . LEU B 1 296 ? -34.390 -30.661 -74.665 1.00 21.44 285 LEU B CA 1
ATOM 4454 C C . LEU B 1 296 ? -32.890 -30.538 -74.350 1.00 23.54 285 LEU B C 1
ATOM 4455 O O . LEU B 1 296 ? -32.111 -31.463 -74.603 1.00 28.08 285 LEU B O 1
ATOM 4460 N N . LEU B 1 297 ? -32.484 -29.415 -73.779 1.00 20.28 286 LEU B N 1
ATOM 4461 C CA . LEU B 1 297 ? -31.101 -29.261 -73.389 1.00 21.41 286 LEU B CA 1
ATOM 4462 C C . LEU B 1 297 ? -30.643 -30.331 -72.416 1.00 21.70 286 LEU B C 1
ATOM 4463 O O . LEU B 1 297 ? -29.587 -30.923 -72.613 1.00 23.67 286 LEU B O 1
ATOM 4468 N N . LEU B 1 298 ? -31.418 -30.579 -71.368 1.00 19.79 287 LEU B N 1
ATOM 4469 C CA . LEU B 1 298 ? -31.092 -31.662 -70.463 1.00 20.38 287 LEU B CA 1
ATOM 4470 C C . LEU B 1 298 ? -30.918 -33.022 -71.162 1.00 21.69 287 LEU B C 1
ATOM 4471 O O . LEU B 1 298 ? -29.990 -33.751 -70.807 1.00 23.03 287 LEU B O 1
ATOM 4476 N N . SER B 1 299 ? -31.758 -33.369 -72.142 1.00 18.79 288 SER B N 1
ATOM 4477 C CA . SER B 1 299 ? -31.555 -34.639 -72.885 1.00 21.42 288 SER B CA 1
ATOM 4478 C C . SER B 1 299 ? -30.168 -34.730 -73.477 1.00 19.80 288 SER B C 1
ATOM 4479 O O . SER B 1 299 ? -29.512 -35.767 -73.406 1.00 16.88 288 SER B O 1
ATOM 4482 N N . GLN B 1 300 ? -29.772 -33.622 -74.096 1.00 20.16 289 GLN B N 1
ATOM 4483 C CA . GLN B 1 300 ? -28.527 -33.487 -74.841 1.00 18.75 289 GLN B CA 1
ATOM 4484 C C . GLN B 1 300 ? -27.349 -33.534 -73.938 1.00 18.18 289 GLN B C 1
ATOM 4485 O O . GLN B 1 300 ? -26.428 -34.292 -74.171 1.00 21.59 289 GLN B O 1
ATOM 4491 N N . LEU B 1 301 ? -27.396 -32.734 -72.883 1.00 17.50 290 LEU B N 1
ATOM 4492 C CA . LEU B 1 301 ? -26.402 -32.809 -71.825 1.00 17.26 290 LEU B CA 1
ATOM 4493 C C . LEU B 1 301 ? -26.277 -34.187 -71.170 1.00 17.11 290 LEU B C 1
ATOM 4494 O O . LEU B 1 301 ? -25.185 -34.603 -70.833 1.00 21.84 290 LEU B O 1
ATOM 4499 N N . GLU B 1 302 ? -27.376 -34.892 -70.971 1.00 18.99 291 GLU B N 1
ATOM 4500 C CA . GLU B 1 302 ? -27.317 -36.218 -70.346 1.00 20.41 291 GLU B CA 1
ATOM 4501 C C . GLU B 1 302 ? -26.584 -37.240 -71.230 1.00 22.53 291 GLU B C 1
ATOM 4502 O O . GLU B 1 302 ? -25.815 -38.066 -70.729 1.00 21.77 291 GLU B O 1
ATOM 4508 N N . ALA B 1 303 ? -26.844 -37.189 -72.540 1.00 22.14 292 ALA B N 1
ATOM 4509 C CA . ALA B 1 303 ? -26.080 -37.971 -73.543 1.00 20.17 292 ALA B CA 1
ATOM 4510 C C . ALA B 1 303 ? -24.571 -37.695 -73.531 1.00 19.54 292 ALA B C 1
ATOM 4511 O O . ALA B 1 303 ? -23.788 -38.575 -73.864 1.00 20.15 292 ALA B O 1
ATOM 4513 N N . LEU B 1 304 ? -24.191 -36.454 -73.204 1.00 18.62 293 LEU B N 1
ATOM 4514 C CA . LEU B 1 304 ? -22.800 -36.010 -73.218 1.00 19.16 293 LEU B CA 1
ATOM 4515 C C . LEU B 1 304 ? -22.042 -36.265 -71.908 1.00 21.24 293 LEU B C 1
ATOM 4516 O O . LEU B 1 304 ? -20.821 -36.380 -71.917 1.00 22.62 293 LEU B O 1
ATOM 4521 N N . GLN B 1 305 ? -22.747 -36.343 -70.785 1.00 20.60 294 GLN B N 1
ATOM 4522 C CA . GLN B 1 305 ? -22.087 -36.456 -69.503 1.00 18.99 294 GLN B CA 1
ATOM 4523 C C . GLN B 1 305 ? -22.897 -37.289 -68.513 1.00 18.91 294 GLN B C 1
ATOM 4524 O O . GLN B 1 305 ? -24.061 -36.973 -68.264 1.00 18.19 294 GLN B O 1
ATOM 4530 N N . PRO B 1 306 ? -22.306 -38.365 -67.964 1.00 20.06 295 PRO B N 1
ATOM 4531 C CA . PRO B 1 306 ? -21.094 -39.051 -68.420 1.00 24.10 295 PRO B CA 1
ATOM 4532 C C . PRO B 1 306 ? -21.374 -39.773 -69.733 1.00 26.36 295 PRO B C 1
ATOM 4533 O O . PRO B 1 306 ? -22.462 -40.320 -69.904 1.00 30.50 295 PRO B O 1
ATOM 4537 N N . PRO B 1 307 ? -20.412 -39.777 -70.662 1.00 28.43 296 PRO B N 1
ATOM 4538 C CA . PRO B 1 307 ? -20.711 -40.398 -71.975 1.00 28.93 296 PRO B CA 1
ATOM 4539 C C . PRO B 1 307 ? -20.563 -41.922 -71.915 1.00 30.22 296 PRO B C 1
ATOM 4540 O O . PRO B 1 307 ? -20.328 -42.450 -70.832 1.00 31.91 296 PRO B O 1
ATOM 4544 N N . ALA B 1 308 ? -20.711 -42.614 -73.049 1.00 33.81 297 ALA B N 1
ATOM 4545 C CA . ALA B 1 308 ? -20.504 -44.070 -73.123 1.00 34.02 297 ALA B CA 1
ATOM 4546 C C . ALA B 1 308 ? -19.247 -44.466 -73.912 1.00 34.70 297 ALA B C 1
ATOM 4547 O O . ALA B 1 308 ? -18.931 -45.668 -74.064 1.00 35.22 297 ALA B O 1
#

Sequence (577 aa):
NLYFQGHMVIIDNKHYLFIQKLGEFSYVDLVEGLHDGHFYALKRILCHEQQDREEAQREADMHRLFNHPNILRLVAYCLRERGAKHEAWLLLPFFKRGTLWNEIERLKDKGNFLTEDQILWLLLGICRGLEAIHAKGYAHRDLKPTNILLGDEGQPVLMDLGSMNQACIHVEGSRQALTLQDWAAQRCTISYRAPELFSVQSHCVIDERTDVWSLGCVLYAMMFGEGPYDMVFQKGDSVALAVQNQIPQSPRHSSALWQLLNSMMTVDPHQRPHIPLLLSQLEALQPPAPGENLYFQGHMVIIDNKHYLFIQKLGEGGFSYVDLVEGLHDGHFYALKRILCHEQQDREEAQREADMHRLFNHPNILRLVAYCLREHEAWLLLPFFKRGTLWNEIERLKDKGNFLTEDQILWLLLGICRGLEAIHAKGYAHRDLKPTNILLGDEGQPVLMDLGSMNQACIHVEGSRQALTLQDWAAQRCTISYRAPELFSVQSHCVIDERTDVWSLGCVLYAMMFGEGPYDMVFQKGDSVALAVQNQLSPRHSSALWQLLNSMMTVDPHQRPHIPLLLSQLEALQPPA

Foldseek 3Di:
DPDDDWDWDAFPNWIWTFDAWPQDCKTWTWIATPVPGFIKIKIKHWDDDPVSVVLQVVQLVVQVVDDDPQAWHWPHWDWDDDDNTIIIITITHDAPQAWQLVVLVVQVVVVHADAPLLLLQALLLNLVVQVSQVVVQKAQQADDRNQWGQHPLRHTHGHDRSLIDGFKDWAAADVSQVVQLVSSVPPYDLLLFALCSHCPDRGDMGGNLRVLSSSLQRSVCRVPVHGPCVVVVVVPHDSNVVLQDDDDPPVSDDVLSVVSSVLSSDRPSVSHDDSVVSSVSSCVVVRDRDD/DVVDDDFDWDAFPRWIWTWDAWDDADDQWTWTWIATPVPRFIKIKIKGFDPDDVSVVLLVLQQVLLVVDDAPQAWHWPHWDQDPDIIITITHDAPQAWQLVVLVVQVVVVHADAPQLLLQALLLNLVVQVRQVVVFWAQLADARNQWTAHPVRYTHGDDRSLIDGFKDFAAAPVSLVVQLVSSVPRYDLLQFALCSPRPDRGDMHGRLRVLSSVLQNLVCRVPSHGPCVVCVVVVHDSNVVLVDDDHVSDDVLSVVSSRQSSDRPSVRRDDSVVVNVSSVCVVPHD

Nearest PDB structures (foldseek):
  2buj-assembly1_A  TM=1.003E+00  e=1.550E-57  Homo sapiens
  2buj-assembly2_B  TM=9.737E-01  e=1.264E-48  Homo sapiens
  7lvi-assembly1_A  TM=8.426E-01  e=2.387E-21  Mus musculus
  8gmd-assembly1_A  TM=8.389E-01  e=7.462E-21  Homo sapiens
  5ax9-assembly3_C  TM=8.697E-01  e=2.083E-15  Homo sapiens

Organism: Homo sapiens (NCBI:txid9606)

Solvent-accessible surface area: 28195 Å² total; per-residue (Å²): 151,58,40,82,78,10,86,0,2,56,2,114,137,93,22,8,20,70,68,94,73,71,28,144,198,11,74,36,9,14,0,32,0,11,52,56,42,116,91,20,12,0,36,2,27,59,12,152,110,102,109,41,85,101,73,1,77,114,17,0,67,11,5,139,62,16,150,46,104,12,7,8,132,23,45,19,36,18,77,83,106,136,70,98,54,57,10,0,3,0,1,19,28,63,40,133,118,22,17,0,58,70,52,6,71,97,31,56,123,100,55,74,71,12,83,42,79,86,0,11,66,13,0,13,9,1,0,95,0,0,72,22,0,29,90,112,37,58,0,0,6,19,0,43,4,66,8,0,29,14,1,89,75,11,48,2,4,1,52,44,1,31,9,0,23,58,10,65,44,116,4,102,24,78,208,85,5,105,86,17,53,84,59,0,67,152,96,6,47,57,9,17,21,1,13,31,4,30,93,14,127,45,139,33,70,6,26,31,26,4,0,1,2,6,0,0,0,0,0,42,0,2,2,39,9,80,0,30,21,36,64,42,121,90,83,70,70,55,6,39,136,30,0,65,65,129,62,73,122,26,139,104,24,48,73,36,0,60,116,8,2,59,34,1,33,37,45,75,28,138,131,4,18,78,1,86,96,0,10,68,78,1,74,79,68,150,25,59,67,83,130,123,84,24,17,86,80,9,84,0,4,67,4,102,142,84,21,7,20,68,67,99,72,77,33,134,45,84,166,11,87,30,6,18,0,28,0,4,47,54,40,114,90,24,14,0,41,34,20,59,10,103,56,110,78,50,70,74,114,2,84,73,31,0,68,10,9,133,63,24,155,48,101,12,7,6,136,24,42,11,32,18,98,79,167,122,24,1,2,0,1,21,32,73,33,155,92,18,24,0,55,75,15,7,71,121,15,85,123,106,67,69,70,11,76,55,84,86,0,10,134,10,0,19,10,0,0,77,0,0,66,20,0,32,90,120,37,58,0,0,5,13,1,41,4,63,9,0,26,4,4,95,115,23,64,5,10,0,61,50,1,15,57,13,24,88,15,64,27,132,7,60,25,76,118,89,5,102,80,17,49,90,70,0,57,149,18,5,48,57,10,18,22,1,9,30,3,27,88,16,128,39,143,32,99,5,16,33,36,3,0,0,3,6,0,0,0,0,0,54,0,2,0,70,0,73,3,30,22,20,54,38,116,142,118,66,88,50,5,34,125,30,0,79,103,124,197,74,146,127,23,47,80,33,1,124,125,8,10,46,36,0,32,33,29,75,41,138,123,4,17,78,4,96,96,0,10,62,75,0,93,78,49,7,95,97,156

InterPro domains:
  IPR000719 Protein kinase domain [PF00069] (22-286)
  IPR000719 Protein kinase domain [PS50011] (20-293)
  IPR000719 Protein kinase domain [SM00220] (20-297)
  IPR008271 Serine/threonine-protein kinase, active site [PS00108] (144-156)
  IPR011009 Protein kinase-like domain superfamily [SSF56112] (12-288)
  IPR052239 Serine/threonine-specific protein kinases [PTHR45998] (1-295)

B-factor: mean 29.1, std 11.61, range [2.0, 85.52]

CATH classification: 3.30.200.20 (+1 more: 1.10.510.10)

GO terms:
  GO:0005515 protein binding (F, IPI)
  GO:0005829 cytosol (C, IDA)
  GO:0046777 protein autophosphorylation (P, IDA)

Secondary structure (DSSP, 8-state):
--SEEEEEEEETTEEEEEEEEEE--EEEEEEEETTT--EEEEEEEEESSHHHHHHHHHHHHHHHT---TTBPPP-EEEEEEETTEEEEEEEEE--TT-BHHHHHHHHHTTT----HHHHHHHHHHHHHHHHHHHHTTEE-----GGGEEE-TTS-EEE---SS-EES-EEEESHHHHHHHHHHHHHHS-GGG--GGGSS--SEEEE-THHHHHHHHHHHHHHHHSS-TTHHHHHTTS-HHHHHH------TTS-HHHHHHHHHHT-SSGGGSPPHHHHHHHHHHT-PPPP-/-TTSEEEEEEEETTEEEEEEEEEEE-SSEEEEEEEETTT--EEEEEEEE-SSHHHHHHHHHHHHHHHT---TTB----EEEEE--EEEEEEE--TT-BHHHHHHHHHTTT----HHHHHHHHHHHHHHHHHHHHTTEE-----GGGEEE-TTS-EEE---TTPEES-EEEESHHHHHHHHHHHHHHS-GGG--GGGTS--SEEEE-THHHHHHHHHHHHHHHHSS-TTHHHHHTT--HHHHHHS---TTS-HHHHHHHHHHT-SSGGGSPPHHHHHHHHHHHSS--

Radius of gyration: 37.88 Å; Cα contacts (8 Å, |Δi|>4): 1047; chains: 2; bounding box: 64×53×109 Å